Protein AF-A0A846XP05-F1 (afdb_monomer)

Foldseek 3Di:
DEEEEAEDQPLADAQFLVQLLVPDVLLVVLQVLLCVLVVHNLVCCRHPNDPVVCNQQLNVLLNQLSLLVSLLVVLCVVQLFDGQEYEYFLSRLLSRLVSLVQFPSSLSSVLSSLLSVLQQPLDPFQQKWKKKKADDDQVVLQVLLVVLQVVWWKGWQEDLDPRITMMMTTPSSNVSSQVVSVVVPIDMDTDPDRGRWQAPSSLRSLVVSLVSLVVGGTDQGLHFYAQQQQLDRPSPPDDVSVRSSCSRHHHGPNVSVLVSCVVLPAQEYEHGGGDCVSVVSSCSRDVRHHYFYGRHPVSSVVVVVSCPLPPVSSHDRNQWDAAPVRKTAGQVRQWIQDPVPRDIDGLDPVQWAQEPQRKIAGQDDFGWIQHNNRHIDGDDCVQWDAAPLSWIAGPLRQWIGHRYDDTDGRDSVQWDQDPQRWIAGPVRQWIQGSNRDIDGDDD

InterPro domains:
  IPR001227 Acyl transferase domain superfamily [G3DSA:3.40.366.10] (5-282)
  IPR004410 Malonyl CoA-acyl carrier protein transacylase, FabD-type [TIGR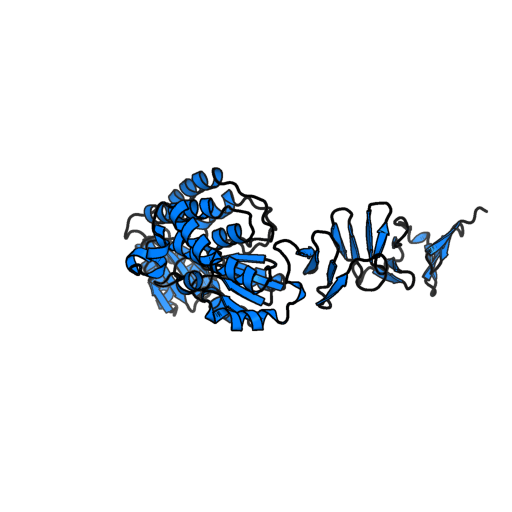00128] (1-285)
  IPR014043 Acyl transferase domain [PF00698] (4-288)
  IPR014043 Acyl transferase domain [SM00827] (5-310)
  IPR016035 Acyl transferase/acyl hydrolase/lysophospholipase [SSF52151] (1-306)
  IPR016036 Malonyl-CoA ACP transacylase, ACP-binding [SSF55048] (126-194)
  IPR050858 Malonyl CoA-ACP Transacylase/Polyketide Synthase FabD [PTHR42681] (1-297)

pLDDT: mean 89.04, std 11.37, range [51.47, 98.88]

Secondary structure (DSSP, 8-state):
-EEEEE--TT---TTTTHHHHHH-HHHHHHHHHHHHHHTS-HHHHHHH--HHHHTSHHHHHHHHHHHHHHHHHHHHHHH-PPPSEEEESTHHHHHHHHHTTSB-HHHHHHHHHHHHHHHHHSS-TTSEEEEEEESS-HHHHHHHHHHHHTTS-EEEEEE-STTEEEEEEEHHHHHHHHHHHHHTT-EEEE-S-SS-TTSGGGHHHHHHHHHHHTTS-BPPPSS-B--TTT----TT-S-HHHHHHHHTTSPEEHHHHHHHHHHTT--EEEEESS-SHHHHHHHHH-TT-EEEEESSGGGHHHHHHHHTT-GGG-S-TT-EEEPTTS-EEETTSSEEE-TTT--EEE--TTTEEE-TTS-EEE-SSS-EEE-TTS-EEEPPTTTEEE-TTS-EEETTSSEEE-TTS--EE--GGGEEE-TT--EEETTSSEEE-TTS-EEE---

Nearest PDB structures (foldseek):
  3ptw-assembly1_A  TM=9.624E-01  e=4.964E-33  Clostridium perfringens ATCC 13124
  3ezo-assembly1_A  TM=9.564E-01  e=1.994E-32  Burkholderia pseudomallei 1710b
  2cuy-assembly1_B  TM=9.616E-01  e=1.001E-31  Thermus thermophilus HB8
  5ypv-assembly1_A  TM=9.467E-01  e=3.677E-32  Acinetobacter baumannii
  3im8-assembly1_A  TM=9.466E-01  e=3.366E-28  Streptococcus pneumoniae R6

Mean predicted aligned error: 8.55 Å

Rad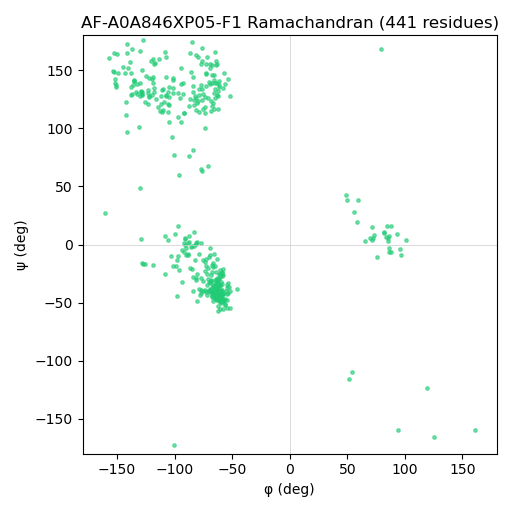ius of gyration: 27.12 Å; Cα contacts (8 Å, |Δi|>4): 988; chains: 1; bounding box: 53×51×88 Å

Solvent-accessible surface area (backbone atoms only — not comparable to full-atom values): 22331 Å² total; per-residue (Å²): 81,44,31,37,34,24,59,29,84,89,35,74,53,58,39,48,39,41,61,33,32,71,78,31,69,70,20,35,54,39,37,54,47,48,18,65,54,62,77,40,70,49,50,56,37,28,35,75,27,57,61,74,65,39,63,35,51,41,43,29,41,30,46,42,41,44,32,18,52,20,30,43,53,46,48,34,73,77,60,38,48,39,55,66,31,28,30,20,44,70,65,5,34,60,41,24,36,34,76,27,57,15,29,54,63,52,59,46,40,47,49,35,24,49,44,20,46,35,50,55,65,41,46,62,84,70,51,22,22,34,34,38,39,31,76,47,54,70,68,60,51,49,53,36,21,62,70,27,15,78,97,45,54,34,37,66,17,30,39,52,39,81,38,38,35,27,38,10,17,30,33,70,18,36,53,43,27,50,50,53,40,42,77,74,64,26,53,72,44,80,49,102,49,56,40,26,58,19,15,76,66,21,50,66,21,21,59,55,42,32,62,54,38,74,74,48,75,71,52,79,50,47,35,38,51,36,40,39,64,68,17,45,76,59,68,67,75,65,59,64,49,60,52,63,22,48,47,44,33,35,35,36,21,47,34,39,33,53,52,37,42,49,72,71,49,40,35,36,38,34,31,31,9,51,65,61,64,66,48,55,41,42,48,67,63,37,82,79,42,48,68,35,42,34,42,45,71,83,32,49,62,59,38,49,66,68,44,66,89,44,69,90,37,56,41,63,78,43,39,63,39,80,31,93,82,60,23,36,31,32,70,84,50,50,33,37,34,40,57,92,77,70,49,74,44,70,62,38,81,87,50,32,28,71,30,98,81,58,23,34,26,46,39,78,78,76,52,37,34,30,40,67,88,57,52,60,46,70,56,56,73,85,53,33,43,83,44,96,69,22,28,38,36,30,69,80,64,37,34,44,42,44,39,83,54,72,78,44,83,42,58,49,88,44,47,44,71,48,100,74,54,34,34,33,32,68,84,63,43,32,36,34,41,56,74,68,54,72,48,76,50,81,132

Structure (mmCIF, N/CA/C/O backbone):
data_AF-A0A846XP05-F1
#
_entry.id   AF-A0A846XP05-F1
#
loop_
_atom_site.group_PDB
_atom_site.id
_atom_site.type_symbol
_atom_site.label_atom_id
_atom_site.label_alt_id
_atom_site.label_comp_id
_atom_site.label_asym_id
_atom_site.label_entity_id
_atom_site.label_seq_id
_atom_site.pdbx_PDB_ins_code
_atom_site.Cartn_x
_atom_site.Cartn_y
_atom_site.Cartn_z
_atom_site.occupancy
_atom_site.B_iso_or_equiv
_atom_site.auth_seq_id
_atom_site.auth_comp_id
_atom_site.auth_asym_id
_atom_site.auth_atom_id
_atom_site.pdbx_PDB_model_num
ATOM 1 N N . MET A 1 1 ? -1.147 -5.393 -16.227 1.00 86.62 1 MET A N 1
ATOM 2 C CA . MET A 1 1 ? -0.093 -5.059 -15.240 1.00 86.62 1 MET A CA 1
ATOM 3 C C . MET A 1 1 ? -0.273 -5.854 -13.950 1.00 86.62 1 MET A C 1
ATOM 5 O O . MET A 1 1 ? -1.407 -6.228 -13.637 1.00 86.62 1 MET A O 1
ATOM 9 N N . LEU A 1 2 ? 0.833 -6.087 -13.234 1.00 92.69 2 LEU A N 1
ATOM 10 C CA . LEU A 1 2 ? 0.906 -6.767 -11.936 1.00 92.69 2 LEU A CA 1
ATOM 11 C C . LEU A 1 2 ? 1.156 -5.757 -10.811 1.00 92.69 2 LEU A C 1
ATOM 13 O O . LEU A 1 2 ? 2.094 -4.967 -10.910 1.00 92.69 2 LEU A O 1
ATOM 17 N N . ALA A 1 3 ? 0.370 -5.826 -9.738 1.00 95.69 3 ALA A N 1
ATOM 18 C CA . ALA A 1 3 ? 0.617 -5.073 -8.510 1.00 95.69 3 ALA A CA 1
ATOM 19 C C . ALA A 1 3 ? 0.846 -6.005 -7.319 1.00 95.69 3 ALA A C 1
ATOM 21 O O . ALA A 1 3 ? 0.172 -7.033 -7.200 1.00 95.69 3 ALA A O 1
ATOM 22 N N . TYR A 1 4 ? 1.734 -5.617 -6.405 1.00 97.81 4 TYR A N 1
ATOM 23 C CA . TYR A 1 4 ? 1.787 -6.220 -5.071 1.00 97.81 4 TYR A CA 1
ATOM 24 C C . TYR A 1 4 ? 1.118 -5.293 -4.063 1.00 97.81 4 TYR A C 1
ATOM 26 O O . TYR A 1 4 ? 1.345 -4.083 -4.063 1.00 97.81 4 TYR A O 1
ATOM 34 N N . VAL A 1 5 ? 0.272 -5.864 -3.208 1.00 98.31 5 VAL A N 1
ATOM 35 C CA . VAL A 1 5 ? -0.403 -5.129 -2.139 1.00 98.31 5 VAL A CA 1
ATOM 36 C C . VAL A 1 5 ? -0.019 -5.678 -0.777 1.00 98.31 5 VAL A C 1
ATOM 38 O O . VAL A 1 5 ? 0.059 -6.891 -0.592 1.00 98.31 5 VAL A O 1
ATOM 41 N N . PHE A 1 6 ? 0.204 -4.788 0.183 1.00 98.62 6 PHE A N 1
ATOM 42 C CA . PHE A 1 6 ? 0.696 -5.156 1.506 1.00 98.62 6 PHE A CA 1
ATOM 43 C C . PHE A 1 6 ? -0.373 -4.939 2.584 1.00 98.62 6 PHE A C 1
ATOM 45 O O . PHE A 1 6 ? -0.951 -3.845 2.667 1.00 98.62 6 PHE A O 1
ATOM 52 N N . PRO A 1 7 ? -0.662 -5.961 3.411 1.00 98.00 7 PRO A N 1
ATOM 53 C CA . PRO A 1 7 ? -1.692 -5.883 4.432 1.00 98.00 7 PRO A CA 1
ATOM 54 C C . PRO A 1 7 ? -1.308 -4.922 5.561 1.00 98.00 7 PRO A C 1
ATOM 56 O O . PRO A 1 7 ? -0.140 -4.716 5.883 1.00 98.00 7 PRO A O 1
ATOM 59 N N . GLY A 1 8 ? -2.335 -4.350 6.186 1.00 95.62 8 GLY A N 1
ATOM 60 C CA . GLY A 1 8 ? -2.214 -3.517 7.377 1.00 95.62 8 GLY A CA 1
ATOM 61 C C . GLY A 1 8 ? -2.551 -4.261 8.669 1.00 95.62 8 GLY A C 1
ATOM 62 O O . GLY A 1 8 ? -2.799 -5.474 8.683 1.00 95.62 8 GLY A O 1
ATOM 63 N N . GLN A 1 9 ? -2.608 -3.494 9.761 1.00 93.06 9 GLN A N 1
ATOM 64 C CA . GLN A 1 9 ? -2.992 -3.976 11.090 1.00 93.06 9 GLN A CA 1
ATOM 65 C C . GLN A 1 9 ? -4.353 -4.691 11.080 1.00 93.06 9 GLN A C 1
ATOM 67 O O . GLN A 1 9 ? -5.286 -4.316 10.371 1.00 93.06 9 GLN A O 1
ATOM 72 N N . GLY A 1 10 ? -4.456 -5.749 11.883 1.00 91.62 10 GLY A N 1
ATOM 73 C CA . GLY A 1 10 ? -5.586 -6.675 11.912 1.00 91.62 10 GLY A CA 1
ATOM 74 C C . GLY A 1 10 ? -5.373 -7.928 11.059 1.00 91.62 10 GLY A C 1
ATOM 75 O O . GLY A 1 10 ? -6.236 -8.805 11.076 1.00 91.62 10 GLY A O 1
ATOM 76 N N . SER A 1 11 ? -4.261 -8.020 10.328 1.00 95.25 11 SER A N 1
ATOM 77 C CA . SER A 1 11 ? -3.904 -9.191 9.513 1.00 95.25 11 SER A CA 1
ATOM 78 C C . SER A 1 11 ? -2.938 -10.146 10.220 1.00 95.25 11 SER A C 1
ATOM 80 O O . SER A 1 11 ? -2.733 -11.255 9.741 1.00 95.25 11 SER A O 1
ATOM 82 N N . GLN A 1 12 ? -2.375 -9.738 11.361 1.00 96.50 12 GLN A N 1
ATOM 83 C CA . GLN A 1 12 ? -1.478 -10.555 12.172 1.00 96.50 12 GLN A CA 1
ATOM 84 C C . GLN A 1 12 ? -2.195 -11.745 12.822 1.00 96.50 12 GLN A C 1
ATOM 86 O O . GLN A 1 12 ? -3.352 -11.637 13.234 1.00 96.50 12 GLN A O 1
ATOM 91 N N . PHE A 1 13 ? -1.482 -12.858 12.965 1.00 97.12 13 PHE A N 1
ATOM 92 C CA . PHE A 1 13 ? -1.917 -14.042 13.706 1.00 97.12 13 PHE A CA 1
ATOM 93 C C . PHE A 1 13 ? -0.689 -14.806 14.236 1.00 97.12 13 PHE A C 1
ATOM 95 O O . PHE A 1 13 ? 0.352 -14.778 13.576 1.00 97.12 13 PHE A O 1
ATOM 102 N N . PRO A 1 14 ? -0.773 -15.484 15.399 1.00 97.81 14 PRO A N 1
ATOM 103 C CA . PRO A 1 14 ? 0.303 -16.363 15.861 1.00 97.81 14 PRO A CA 1
ATOM 104 C C . PRO A 1 14 ? 0.609 -17.464 14.842 1.00 97.81 14 PRO A C 1
ATOM 106 O O . PRO A 1 14 ? -0.312 -18.087 14.316 1.00 97.81 14 PRO A O 1
ATOM 109 N N . GLY A 1 15 ? 1.888 -17.700 14.571 1.00 98.31 15 GLY A N 1
ATOM 110 C CA . GLY A 1 15 ? 2.373 -18.631 13.551 1.00 98.31 15 GLY A CA 1
ATOM 111 C C . GLY A 1 15 ? 2.725 -17.968 12.218 1.00 98.31 15 GLY A C 1
ATOM 112 O O . GLY A 1 15 ? 3.313 -18.619 11.353 1.00 98.31 15 GLY A O 1
ATOM 113 N N . MET A 1 16 ? 2.407 -16.682 12.026 1.00 98.44 16 MET A N 1
ATOM 114 C CA . MET A 1 16 ? 2.698 -16.002 10.764 1.00 98.44 16 MET A CA 1
ATOM 115 C C . MET A 1 16 ? 4.206 -15.962 10.479 1.00 98.44 16 MET A C 1
ATOM 117 O O . MET A 1 16 ? 5.019 -15.681 11.356 1.00 98.44 16 MET A O 1
ATOM 121 N N . GLY A 1 17 ? 4.588 -16.262 9.237 1.00 98.38 17 GLY A N 1
ATOM 122 C CA . GLY A 1 17 ? 5.986 -16.267 8.800 1.00 98.38 17 GLY A CA 1
ATOM 123 C C . GLY A 1 17 ? 6.823 -17.470 9.254 1.00 98.38 17 GLY A C 1
ATOM 124 O O . GLY A 1 17 ? 7.904 -17.660 8.700 1.00 98.38 17 GLY A O 1
ATOM 125 N N . ALA A 1 18 ? 6.339 -18.317 10.171 1.00 98.62 18 ALA A N 1
ATOM 126 C CA . ALA A 1 18 ? 7.105 -19.454 10.693 1.00 98.62 18 ALA A CA 1
ATOM 127 C C . ALA A 1 18 ? 7.463 -20.469 9.595 1.00 98.62 18 ALA A C 1
ATOM 129 O O . ALA A 1 18 ? 8.618 -20.869 9.472 1.00 98.62 18 ALA A O 1
ATOM 130 N N . ALA A 1 19 ? 6.496 -20.834 8.745 1.00 98.44 19 ALA A N 1
ATOM 131 C CA . ALA A 1 19 ? 6.726 -21.747 7.623 1.00 98.44 19 ALA A CA 1
ATOM 132 C C . ALA A 1 19 ? 7.692 -21.153 6.582 1.00 98.44 19 ALA A C 1
ATOM 134 O O . ALA A 1 19 ? 8.596 -21.838 6.114 1.00 98.44 19 ALA A O 1
ATOM 135 N N . LEU A 1 20 ? 7.560 -19.855 6.273 1.00 98.62 20 LEU A N 1
ATOM 136 C CA . LEU A 1 20 ? 8.488 -19.163 5.372 1.00 98.62 20 LEU A CA 1
ATOM 137 C C . LEU A 1 20 ? 9.915 -19.187 5.925 1.00 98.62 20 LEU A C 1
ATOM 139 O O . LEU A 1 20 ? 10.845 -19.536 5.203 1.00 98.62 20 LEU A O 1
ATOM 143 N N . ALA A 1 21 ? 10.088 -18.834 7.200 1.00 98.62 21 ALA A N 1
ATOM 144 C CA . ALA A 1 21 ? 11.387 -18.866 7.857 1.00 98.62 21 ALA A CA 1
ATOM 145 C C . ALA A 1 21 ? 11.936 -20.295 7.949 1.00 98.62 21 ALA A C 1
ATOM 147 O O . ALA A 1 21 ? 13.139 -20.482 7.811 1.00 98.62 21 ALA A O 1
ATOM 148 N N . GLY A 1 22 ? 11.089 -21.307 8.149 1.00 98.44 22 GLY A N 1
ATOM 149 C CA . GLY A 1 22 ? 11.475 -22.719 8.120 1.00 98.44 22 GLY A CA 1
ATOM 150 C C . GLY A 1 22 ? 12.102 -23.113 6.784 1.00 98.44 22 GLY A C 1
ATOM 151 O O . GLY A 1 22 ? 13.257 -23.547 6.755 1.00 98.44 22 GLY A O 1
ATOM 152 N N . ASP A 1 23 ? 11.377 -22.859 5.697 1.00 98.50 23 ASP A N 1
ATOM 153 C CA . ASP A 1 23 ? 11.686 -23.385 4.365 1.00 98.50 23 ASP A CA 1
ATOM 154 C C . ASP A 1 23 ? 12.714 -22.543 3.592 1.00 98.50 23 ASP A C 1
ATOM 156 O O . ASP A 1 23 ? 13.463 -23.078 2.773 1.00 98.50 23 ASP A O 1
ATOM 160 N N . TYR A 1 24 ? 12.802 -21.235 3.865 1.00 98.62 24 TYR A N 1
ATOM 161 C CA . TYR A 1 24 ? 13.615 -20.305 3.078 1.00 98.62 24 TYR A CA 1
ATOM 162 C C . TYR A 1 24 ? 14.605 -19.514 3.940 1.00 98.62 24 TYR A C 1
ATOM 164 O O . TYR A 1 24 ? 14.230 -18.757 4.837 1.00 98.62 24 TYR A O 1
ATOM 172 N N . ALA A 1 25 ? 15.898 -19.616 3.610 1.00 98.69 25 ALA A N 1
ATOM 173 C CA . ALA A 1 25 ? 16.964 -18.880 4.299 1.00 98.69 25 ALA A CA 1
ATOM 174 C C . ALA A 1 25 ? 16.758 -17.356 4.253 1.00 98.69 25 ALA A C 1
ATOM 176 O O . ALA A 1 25 ? 16.892 -16.695 5.276 1.00 98.69 25 ALA A O 1
ATOM 177 N N . ILE A 1 26 ? 16.321 -16.815 3.110 1.00 98.62 26 ILE A N 1
ATOM 178 C CA . ILE A 1 26 ? 16.080 -15.374 2.951 1.00 98.62 26 ILE A CA 1
ATOM 179 C C . ILE A 1 26 ? 14.966 -14.851 3.875 1.00 98.62 26 ILE A C 1
ATOM 181 O O . ILE A 1 26 ? 15.029 -13.716 4.349 1.00 98.62 26 ILE A O 1
ATOM 185 N N . ALA A 1 27 ? 13.954 -15.670 4.178 1.00 98.81 27 ALA A N 1
ATOM 186 C CA . ALA A 1 27 ? 12.923 -15.314 5.149 1.00 98.81 27 ALA A CA 1
ATOM 187 C C . ALA A 1 27 ? 13.480 -15.345 6.577 1.00 98.81 27 ALA A C 1
ATOM 189 O O . ALA A 1 27 ? 13.244 -14.409 7.337 1.00 98.81 27 ALA A O 1
ATOM 190 N N . ARG A 1 28 ? 14.271 -16.369 6.919 1.00 98.75 28 ARG A N 1
ATOM 191 C CA . ARG A 1 28 ? 14.955 -16.479 8.218 1.00 98.75 28 ARG A CA 1
ATOM 192 C C . ARG A 1 28 ? 15.839 -15.262 8.497 1.00 98.75 28 ARG A C 1
ATOM 194 O O . ARG A 1 28 ? 15.630 -14.581 9.490 1.00 98.75 28 ARG A O 1
ATOM 201 N N . GLU A 1 29 ? 16.710 -14.909 7.555 1.00 98.75 29 GLU A N 1
ATOM 202 C CA . GLU A 1 29 ? 17.592 -13.734 7.638 1.00 98.75 29 GLU A CA 1
ATOM 203 C C . GLU A 1 29 ? 16.807 -12.417 7.763 1.00 98.75 29 GLU A C 1
ATOM 205 O O . GLU A 1 29 ? 17.250 -11.463 8.409 1.00 98.75 29 GLU A O 1
ATOM 210 N N . THR A 1 30 ? 15.616 -12.350 7.159 1.00 98.81 30 THR A N 1
ATOM 211 C CA . THR A 1 30 ? 14.721 -11.193 7.288 1.00 98.81 30 THR A CA 1
ATOM 212 C C . THR A 1 30 ? 14.202 -11.049 8.716 1.00 98.81 30 THR A C 1
ATOM 214 O O . THR A 1 30 ? 14.204 -9.939 9.247 1.00 98.81 30 THR A O 1
ATOM 217 N N . PHE A 1 31 ? 13.801 -12.148 9.354 1.00 98.88 31 PHE A N 1
ATOM 218 C CA . PHE A 1 31 ? 13.397 -12.139 10.759 1.00 98.88 31 PHE A CA 1
ATOM 219 C C . PHE A 1 31 ? 14.580 -11.889 11.702 1.00 98.88 31 PHE A C 1
ATOM 221 O O . PHE A 1 31 ? 14.434 -11.086 12.618 1.00 98.88 31 PHE A O 1
ATOM 228 N N . ASP A 1 32 ? 15.761 -12.449 11.429 1.00 98.75 32 ASP A N 1
ATOM 229 C CA . ASP A 1 32 ? 16.980 -12.175 12.208 1.00 98.75 32 ASP A CA 1
ATOM 230 C C . ASP A 1 32 ? 17.343 -10.680 12.167 1.00 98.75 32 ASP A C 1
ATOM 232 O O . ASP A 1 32 ? 17.661 -10.062 13.185 1.00 98.75 32 ASP A O 1
ATOM 236 N N . THR A 1 33 ? 17.230 -10.061 10.986 1.00 98.69 33 THR A N 1
ATOM 237 C CA . THR A 1 33 ? 17.399 -8.609 10.824 1.00 98.69 33 THR A CA 1
ATOM 238 C C . THR A 1 33 ? 16.344 -7.840 11.616 1.00 98.69 33 THR A C 1
ATOM 240 O O . THR A 1 33 ? 16.652 -6.795 12.191 1.00 98.69 33 THR A O 1
ATOM 243 N N . ALA A 1 34 ? 15.104 -8.336 11.650 1.00 98.75 34 ALA A N 1
ATOM 244 C CA . ALA A 1 34 ? 14.025 -7.686 12.376 1.00 98.75 34 ALA A CA 1
ATOM 245 C C . ALA A 1 34 ? 14.237 -7.712 13.890 1.00 98.75 34 ALA A C 1
ATOM 247 O O . ALA A 1 34 ? 14.069 -6.683 14.549 1.00 98.75 34 ALA A O 1
ATOM 248 N N . ASP A 1 35 ? 14.682 -8.852 14.411 1.00 98.69 35 ASP A N 1
ATOM 249 C CA . ASP A 1 35 ? 15.014 -9.013 15.820 1.00 98.69 35 ASP A CA 1
ATOM 250 C C . ASP A 1 35 ? 16.177 -8.101 16.219 1.00 98.69 35 ASP A C 1
ATOM 252 O O . ASP A 1 35 ? 16.085 -7.358 17.199 1.00 98.69 35 ASP A O 1
ATOM 256 N N . ALA A 1 36 ? 17.243 -8.080 15.412 1.00 98.50 36 ALA A N 1
ATOM 257 C CA . ALA A 1 36 ? 18.411 -7.237 15.652 1.00 98.50 36 ALA A CA 1
ATOM 258 C C . ALA A 1 36 ? 18.089 -5.735 15.570 1.00 98.50 36 ALA A C 1
ATOM 260 O O . ALA A 1 36 ? 18.584 -4.948 16.375 1.00 98.50 36 ALA A O 1
ATOM 261 N N . ALA A 1 37 ? 17.253 -5.312 14.616 1.00 98.12 37 ALA A N 1
ATOM 262 C CA . ALA A 1 37 ? 16.901 -3.904 14.438 1.00 98.12 37 ALA A CA 1
ATOM 263 C C . ALA A 1 37 ? 16.052 -3.337 15.586 1.00 98.12 37 ALA A C 1
ATOM 265 O O . ALA A 1 37 ? 16.063 -2.118 15.794 1.00 98.12 37 ALA A O 1
ATOM 266 N N . LEU A 1 38 ? 15.307 -4.200 16.283 1.00 97.94 38 LEU A N 1
ATOM 267 C CA . LEU A 1 38 ? 14.420 -3.838 17.387 1.00 97.94 38 LEU A CA 1
ATOM 268 C C . LEU A 1 38 ? 14.987 -4.171 18.771 1.00 97.94 38 LEU A C 1
ATOM 270 O O . LEU A 1 38 ? 14.380 -3.753 19.754 1.00 97.94 38 LEU A O 1
ATOM 274 N N . ASP A 1 39 ? 16.093 -4.920 18.844 1.00 96.75 39 ASP A N 1
ATOM 275 C CA . ASP A 1 39 ? 16.607 -5.523 20.083 1.00 96.75 39 ASP A CA 1
ATOM 276 C C . ASP A 1 39 ? 15.496 -6.264 20.856 1.00 96.75 39 ASP A C 1
ATOM 278 O O . ASP A 1 39 ? 15.295 -6.119 22.062 1.00 96.75 39 ASP A O 1
ATOM 282 N N . PHE A 1 40 ? 14.675 -7.005 20.109 1.00 94.38 40 PHE A N 1
ATOM 283 C CA . PHE A 1 40 ? 13.453 -7.640 20.592 1.00 94.38 40 PHE A CA 1
ATOM 284 C C . PHE A 1 40 ? 13.186 -8.899 19.776 1.00 94.38 40 PHE A C 1
ATOM 286 O O . PHE A 1 40 ? 13.253 -8.842 18.556 1.00 94.38 40 PHE A O 1
ATOM 293 N N . GLY A 1 41 ? 12.831 -10.010 20.429 1.00 96.94 41 GLY A N 1
ATOM 294 C CA . GLY A 1 41 ? 12.472 -11.270 19.762 1.00 96.94 41 GLY A CA 1
ATOM 295 C C . GLY A 1 41 ? 11.124 -11.189 19.042 1.00 96.94 41 GLY A C 1
ATOM 296 O O . GLY A 1 41 ? 10.151 -11.819 19.462 1.00 96.94 41 GLY A O 1
ATOM 297 N N . LEU A 1 42 ? 11.057 -10.387 17.980 1.00 98.31 42 LEU A N 1
ATOM 298 C CA . LEU A 1 42 ? 9.878 -10.202 17.146 1.00 98.31 42 LEU A CA 1
ATOM 299 C C . LEU A 1 42 ? 9.519 -11.509 16.439 1.00 98.31 42 LEU A C 1
ATOM 301 O O . LEU A 1 42 ? 8.341 -11.850 16.379 1.00 98.31 42 LEU A O 1
ATOM 305 N N . SER A 1 43 ? 10.510 -12.250 15.944 1.00 98.44 43 SER A N 1
ATOM 306 C CA . SER A 1 43 ? 10.333 -13.550 15.294 1.00 98.44 43 SER A CA 1
ATOM 307 C C . SER A 1 43 ? 9.605 -14.542 16.206 1.00 98.44 43 SER A C 1
ATOM 309 O O . SER A 1 43 ? 8.556 -15.064 15.837 1.00 98.44 43 SER A O 1
ATOM 311 N N . ALA A 1 44 ? 10.074 -14.705 17.446 1.00 98.44 44 ALA A N 1
ATOM 312 C CA . ALA A 1 44 ? 9.439 -15.549 18.454 1.00 98.44 44 ALA A CA 1
ATOM 313 C C . ALA A 1 44 ? 7.996 -15.106 18.751 1.00 98.44 44 ALA A C 1
ATOM 315 O O . ALA A 1 44 ? 7.105 -15.945 18.879 1.00 98.44 44 ALA A O 1
ATOM 316 N N . LEU A 1 45 ? 7.737 -13.792 18.803 1.00 98.62 45 LEU A N 1
ATOM 317 C CA . LEU A 1 45 ? 6.379 -13.267 18.957 1.00 98.62 45 LEU A CA 1
ATOM 318 C C . LEU A 1 45 ? 5.489 -13.579 17.740 1.00 98.62 45 LEU A C 1
ATOM 320 O O . LEU A 1 45 ? 4.313 -13.891 17.917 1.00 98.62 45 LEU A O 1
ATOM 324 N N . CYS A 1 46 ? 6.024 -13.509 16.519 1.00 98.50 46 CYS A N 1
ATOM 325 C CA . CYS A 1 46 ? 5.286 -13.851 15.302 1.00 98.50 46 CYS A CA 1
ATOM 326 C C . CYS A 1 46 ? 4.948 -15.344 15.252 1.00 98.50 46 CYS A C 1
ATOM 328 O O . CYS A 1 46 ? 3.824 -15.701 14.908 1.00 98.50 46 CYS A O 1
ATOM 330 N N . PHE A 1 47 ? 5.906 -16.206 15.597 1.00 98.50 47 PHE A N 1
ATOM 331 C CA . PHE A 1 47 ? 5.789 -17.652 15.414 1.00 98.50 47 PHE A CA 1
ATOM 332 C C . PHE A 1 47 ? 4.972 -18.310 16.524 1.00 98.50 47 PHE A C 1
ATOM 334 O O . PHE A 1 47 ? 4.028 -19.036 16.233 1.00 98.50 47 PHE A O 1
ATOM 341 N N . ASP A 1 48 ? 5.275 -17.992 17.783 1.00 97.00 48 ASP A N 1
ATOM 342 C CA . ASP A 1 48 ? 4.740 -18.722 18.940 1.00 97.00 48 ASP A CA 1
ATOM 343 C C . ASP A 1 48 ? 4.119 -17.796 20.001 1.00 97.00 48 ASP A C 1
ATOM 345 O O . ASP A 1 48 ? 3.713 -18.232 21.082 1.00 97.00 48 ASP A O 1
ATOM 349 N N . GLY A 1 49 ? 4.050 -16.494 19.719 1.00 96.44 49 GLY A N 1
ATOM 350 C CA . GLY A 1 49 ? 3.569 -15.487 20.653 1.00 96.44 49 GLY A CA 1
ATOM 351 C C . GLY A 1 49 ? 2.079 -15.585 20.978 1.00 96.44 49 GLY A C 1
ATOM 352 O O . GLY A 1 49 ? 1.251 -16.030 20.183 1.00 96.44 49 GLY A O 1
ATOM 353 N N . ALA A 1 50 ? 1.703 -15.083 22.156 1.00 97.38 50 ALA A N 1
ATOM 354 C CA . ALA A 1 50 ? 0.298 -14.947 22.519 1.00 97.38 50 ALA A CA 1
ATOM 355 C C . ALA A 1 50 ? -0.403 -13.933 21.599 1.00 97.38 50 ALA A C 1
ATOM 357 O O . ALA A 1 50 ? 0.079 -12.813 21.416 1.00 97.38 50 ALA A O 1
ATOM 358 N N . ALA A 1 51 ? -1.587 -14.288 21.090 1.00 95.81 51 ALA A N 1
ATOM 359 C CA . ALA A 1 51 ? -2.366 -13.429 20.193 1.00 95.81 51 ALA A CA 1
ATOM 360 C C . ALA A 1 51 ? -2.633 -12.032 20.778 1.00 95.81 51 ALA A C 1
ATOM 362 O O . ALA A 1 51 ? -2.626 -11.047 20.042 1.00 95.81 51 ALA A O 1
ATOM 363 N N . THR A 1 52 ? -2.832 -11.933 22.095 1.00 94.69 52 THR A N 1
ATOM 364 C CA . THR A 1 52 ? -3.054 -10.664 22.799 1.00 94.69 52 THR A CA 1
ATOM 365 C C . THR A 1 52 ? -1.819 -9.767 22.784 1.00 94.69 52 THR A C 1
ATOM 367 O O . THR A 1 52 ? -1.948 -8.573 22.543 1.00 94.69 52 THR A O 1
ATOM 370 N N . GLU A 1 53 ? -0.624 -10.328 22.989 1.00 96.44 53 GLU A N 1
ATOM 371 C CA . GLU A 1 53 ? 0.631 -9.566 22.960 1.00 96.44 53 GLU A CA 1
ATOM 372 C C . GLU A 1 53 ? 0.998 -9.167 21.526 1.00 96.44 53 GLU A C 1
ATOM 374 O O . GLU A 1 53 ? 1.375 -8.022 21.282 1.00 96.44 53 GLU A O 1
ATOM 379 N N . LEU A 1 54 ? 0.812 -10.073 20.560 1.00 97.19 54 LEU A N 1
ATOM 380 C CA . LEU A 1 54 ? 1.025 -9.784 19.141 1.00 97.19 54 LEU A CA 1
ATOM 381 C C . LEU A 1 54 ? 0.060 -8.709 18.616 1.00 97.19 54 LEU A C 1
ATOM 383 O O . LEU A 1 54 ? 0.422 -7.942 17.730 1.00 97.19 54 LEU A O 1
ATOM 387 N N . SER A 1 55 ? -1.159 -8.633 19.160 1.00 94.75 55 SER A N 1
ATOM 388 C CA . SER A 1 55 ? -2.176 -7.665 18.726 1.00 94.75 55 SER A CA 1
ATOM 389 C C . SER A 1 55 ? -1.973 -6.254 19.274 1.00 94.75 55 SER A C 1
ATOM 391 O O . SER A 1 55 ? -2.657 -5.335 18.823 1.00 94.75 55 SER A O 1
ATOM 393 N N . ARG A 1 56 ? -1.031 -6.050 20.201 1.00 94.62 56 ARG A N 1
ATOM 394 C CA . ARG A 1 56 ? -0.644 -4.705 20.640 1.00 94.62 56 ARG A CA 1
ATOM 395 C C . ARG A 1 56 ? -0.078 -3.933 19.457 1.00 94.62 56 ARG A C 1
ATOM 397 O O . ARG A 1 56 ? 0.764 -4.454 18.732 1.00 94.62 56 ARG A O 1
ATOM 404 N N . THR A 1 57 ? -0.539 -2.705 19.253 1.00 94.75 57 THR A N 1
ATOM 405 C CA . THR A 1 57 ? -0.239 -1.895 18.061 1.00 94.75 57 THR A CA 1
ATOM 406 C C . THR A 1 57 ? 1.272 -1.761 17.811 1.00 94.75 57 THR A C 1
ATOM 408 O O . THR A 1 57 ? 1.726 -1.915 16.678 1.00 94.75 57 THR A O 1
ATOM 411 N N . GLU A 1 58 ? 2.063 -1.547 18.863 1.00 96.12 58 GLU A N 1
ATOM 412 C CA . GLU A 1 58 ? 3.528 -1.453 18.822 1.00 96.12 58 GLU A CA 1
ATOM 413 C C . GLU A 1 58 ? 4.231 -2.750 18.383 1.00 96.12 58 GLU A C 1
ATOM 415 O O . GLU A 1 58 ? 5.339 -2.691 17.855 1.00 96.12 58 GLU A O 1
ATOM 420 N N . ASN A 1 59 ? 3.581 -3.907 18.545 1.00 97.81 59 ASN A N 1
ATOM 421 C CA . ASN A 1 59 ? 4.091 -5.214 18.134 1.00 97.81 59 ASN A CA 1
ATOM 422 C C . ASN A 1 59 ? 3.523 -5.642 16.773 1.00 97.81 59 ASN A C 1
ATOM 424 O O . ASN A 1 59 ? 4.266 -6.093 15.905 1.00 97.81 59 ASN A O 1
ATOM 428 N N . ALA A 1 60 ? 2.216 -5.468 16.560 1.00 97.44 60 ALA A N 1
ATOM 429 C CA . ALA A 1 60 ? 1.524 -5.869 15.339 1.00 97.44 60 ALA A CA 1
ATOM 430 C C . ALA A 1 60 ? 2.127 -5.194 14.104 1.00 97.44 60 ALA A C 1
ATOM 432 O O . ALA A 1 60 ? 2.324 -5.843 13.078 1.00 97.44 60 ALA A O 1
ATOM 433 N N . GLN A 1 61 ? 2.446 -3.899 14.203 1.00 98.31 61 GLN A N 1
ATOM 434 C CA . GLN A 1 61 ? 2.985 -3.144 13.078 1.00 98.31 61 GLN A CA 1
ATOM 435 C C . GLN A 1 61 ? 4.342 -3.675 12.576 1.00 98.31 61 GLN A C 1
ATOM 437 O O . GLN A 1 61 ? 4.427 -4.068 11.409 1.00 98.31 61 GLN A O 1
ATOM 442 N N . PRO A 1 62 ? 5.398 -3.770 13.406 1.00 98.69 62 PRO A N 1
ATOM 443 C CA . PRO A 1 62 ? 6.656 -4.364 12.957 1.00 98.69 62 PRO A CA 1
ATOM 444 C C . PRO A 1 62 ? 6.510 -5.840 12.570 1.00 98.69 62 PRO A C 1
ATOM 446 O O . PRO A 1 62 ? 7.160 -6.274 11.623 1.00 98.69 62 PRO A O 1
ATOM 449 N N . ALA A 1 63 ? 5.635 -6.601 13.232 1.00 98.81 63 ALA A N 1
ATOM 450 C CA . ALA A 1 63 ? 5.432 -8.018 12.943 1.00 98.81 63 ALA A CA 1
ATOM 451 C C . ALA A 1 63 ? 4.827 -8.259 11.543 1.00 98.81 63 ALA A C 1
ATOM 453 O O . ALA A 1 63 ? 5.295 -9.120 10.792 1.00 98.81 63 ALA A O 1
ATOM 454 N N . ILE A 1 64 ? 3.828 -7.458 11.150 1.00 98.81 64 ILE A N 1
ATOM 455 C CA . ILE A 1 64 ? 3.243 -7.500 9.800 1.00 98.81 64 ILE A CA 1
ATOM 456 C C . ILE A 1 64 ? 4.266 -7.051 8.758 1.00 98.81 64 ILE A C 1
ATOM 458 O O . ILE A 1 64 ? 4.392 -7.705 7.723 1.00 98.81 64 ILE A O 1
ATOM 462 N N . LEU A 1 65 ? 5.014 -5.976 9.029 1.00 98.88 65 LEU A N 1
ATOM 463 C CA . LEU A 1 65 ? 6.046 -5.480 8.118 1.00 98.88 65 LEU A CA 1
ATOM 464 C C . LEU A 1 65 ? 7.137 -6.540 7.886 1.00 98.88 65 LEU A C 1
ATOM 466 O O . LEU A 1 65 ? 7.441 -6.849 6.736 1.00 98.88 65 LEU A O 1
ATOM 470 N N . ALA A 1 66 ? 7.670 -7.157 8.946 1.00 98.88 66 ALA A N 1
ATOM 471 C CA . ALA A 1 66 ? 8.678 -8.214 8.842 1.00 98.88 66 ALA A CA 1
ATOM 472 C C . ALA A 1 66 ? 8.167 -9.426 8.049 1.00 98.88 66 ALA A C 1
ATOM 474 O O . ALA A 1 66 ? 8.835 -9.884 7.122 1.00 98.88 66 ALA A O 1
ATOM 475 N N . THR A 1 67 ? 6.953 -9.892 8.354 1.00 98.88 67 THR A N 1
ATOM 476 C CA . THR A 1 67 ? 6.337 -11.033 7.659 1.00 98.88 67 THR A CA 1
ATOM 477 C C . THR A 1 67 ? 6.103 -10.732 6.179 1.00 98.88 67 THR A C 1
ATOM 479 O O . THR A 1 67 ? 6.387 -11.566 5.322 1.00 98.88 67 THR A O 1
ATOM 482 N N . SER A 1 68 ? 5.630 -9.527 5.859 1.00 98.88 68 SER A N 1
ATOM 483 C CA . SER A 1 68 ? 5.360 -9.108 4.481 1.00 98.88 68 SER A CA 1
ATOM 484 C C . SER A 1 68 ? 6.644 -8.946 3.666 1.00 98.88 68 SER A C 1
ATOM 486 O O . SER A 1 68 ? 6.696 -9.379 2.519 1.00 98.88 68 SER A O 1
ATOM 488 N N . VAL A 1 69 ? 7.711 -8.398 4.259 1.00 98.88 69 VAL A N 1
ATOM 489 C CA . VAL A 1 69 ? 9.025 -8.286 3.601 1.00 98.88 69 VAL A CA 1
ATOM 490 C C . VAL A 1 69 ? 9.672 -9.662 3.418 1.00 98.88 69 VAL A C 1
ATOM 492 O O . VAL A 1 69 ? 10.264 -9.915 2.369 1.00 98.88 69 VAL A O 1
ATOM 495 N N . ALA A 1 70 ? 9.530 -10.576 4.384 1.00 98.81 70 ALA A N 1
ATOM 496 C CA . ALA A 1 70 ? 10.005 -11.953 4.249 1.00 98.81 70 ALA A CA 1
ATOM 497 C C . ALA A 1 70 ? 9.278 -12.677 3.103 1.00 98.81 70 ALA A C 1
ATOM 499 O O . ALA A 1 70 ? 9.927 -13.260 2.234 1.00 98.81 70 ALA A O 1
ATOM 500 N N . ALA A 1 71 ? 7.947 -12.571 3.054 1.00 98.69 71 ALA A N 1
ATOM 501 C CA . ALA A 1 71 ? 7.133 -13.113 1.970 1.00 98.69 71 ALA A CA 1
ATOM 502 C C . ALA A 1 71 ? 7.512 -12.498 0.613 1.00 98.69 71 ALA A C 1
ATOM 504 O O . ALA A 1 71 ? 7.727 -13.226 -0.349 1.00 98.69 71 ALA A O 1
ATOM 505 N N . TYR A 1 72 ? 7.688 -11.178 0.538 1.00 98.50 72 TYR A N 1
ATOM 506 C CA . TYR A 1 72 ? 8.124 -10.489 -0.678 1.00 98.50 72 TYR A CA 1
ATOM 507 C C . TYR A 1 72 ? 9.472 -11.003 -1.190 1.00 98.50 72 TYR A C 1
ATOM 509 O O . TYR A 1 72 ? 9.605 -11.343 -2.365 1.00 98.50 72 TYR A O 1
ATOM 517 N N . ARG A 1 73 ? 10.466 -11.109 -0.305 1.00 97.88 73 ARG A N 1
ATOM 518 C CA . ARG A 1 73 ? 11.809 -11.586 -0.655 1.00 97.88 73 ARG A CA 1
ATOM 519 C C . ARG A 1 73 ? 11.793 -13.027 -1.162 1.00 97.88 73 ARG A C 1
ATOM 521 O O . ARG A 1 73 ? 12.441 -13.316 -2.165 1.00 97.88 73 ARG A O 1
ATOM 528 N N . VAL A 1 74 ? 11.030 -13.911 -0.512 1.00 98.25 74 VAL A N 1
ATOM 529 C CA . VAL A 1 74 ? 10.834 -15.292 -0.987 1.00 98.25 74 VAL A CA 1
ATOM 530 C C . VAL A 1 74 ? 10.131 -15.297 -2.341 1.00 98.25 74 VAL A C 1
ATOM 532 O O . VAL A 1 74 ? 10.600 -15.958 -3.261 1.00 98.25 74 VAL A O 1
ATOM 535 N N . LEU A 1 75 ? 9.048 -14.535 -2.495 1.00 96.75 75 LEU A N 1
ATOM 536 C CA . LEU A 1 75 ? 8.278 -14.484 -3.734 1.00 96.75 75 LEU A CA 1
ATOM 537 C C . LEU A 1 75 ? 9.145 -14.065 -4.925 1.00 96.75 75 LEU A C 1
ATOM 539 O O . LEU A 1 75 ? 9.144 -14.734 -5.958 1.00 96.75 75 LEU A O 1
ATOM 543 N N . VAL A 1 76 ? 9.925 -12.995 -4.766 1.00 94.25 76 VAL A N 1
ATOM 544 C CA . VAL A 1 76 ? 10.858 -12.526 -5.797 1.00 94.25 76 VAL A CA 1
ATOM 545 C C . VAL A 1 76 ? 11.933 -13.579 -6.073 1.00 94.25 76 VAL A C 1
ATOM 547 O O . VAL A 1 76 ? 12.203 -13.864 -7.235 1.00 94.25 76 VAL A O 1
ATOM 550 N N . GLN A 1 77 ? 12.500 -14.215 -5.041 1.00 94.44 77 GLN A N 1
ATOM 551 C CA . GLN A 1 77 ? 13.504 -15.271 -5.218 1.00 94.44 77 GLN A CA 1
ATOM 552 C C . GLN A 1 77 ? 12.961 -16.484 -5.991 1.00 94.44 77 GLN A C 1
ATOM 554 O O . GLN A 1 77 ? 13.680 -17.054 -6.807 1.00 94.44 77 GLN A O 1
ATOM 559 N N . GLN A 1 78 ? 11.718 -16.892 -5.729 1.00 94.88 78 GLN A N 1
ATOM 560 C CA . GLN A 1 78 ? 11.131 -18.090 -6.335 1.00 94.88 78 GLN A CA 1
ATOM 561 C C . GLN A 1 78 ? 10.584 -17.846 -7.745 1.00 94.88 78 GLN A C 1
ATOM 563 O O . GLN A 1 78 ? 10.574 -18.760 -8.564 1.00 94.88 78 GLN A O 1
ATOM 568 N N . THR A 1 79 ? 10.116 -16.632 -8.038 1.00 92.81 79 THR A N 1
ATOM 569 C CA . THR A 1 79 ? 9.420 -16.341 -9.303 1.00 92.81 79 THR A CA 1
ATOM 570 C C . THR A 1 79 ? 10.240 -15.500 -10.272 1.00 92.81 79 THR A C 1
ATOM 572 O O . THR A 1 79 ? 9.989 -15.540 -11.475 1.00 92.81 79 THR A O 1
ATOM 575 N N . GLY A 1 80 ? 11.191 -14.712 -9.764 1.00 89.25 80 GLY A N 1
ATOM 576 C CA . GLY A 1 80 ? 11.867 -13.663 -10.523 1.00 89.25 80 GLY A CA 1
ATOM 577 C C . GLY A 1 80 ? 10.946 -12.515 -10.945 1.00 89.25 80 GLY A C 1
ATOM 578 O O . GLY A 1 80 ? 11.404 -11.624 -11.648 1.00 89.25 80 GLY A O 1
ATOM 579 N N . CYS A 1 81 ? 9.664 -12.523 -10.555 1.00 88.50 81 CYS A N 1
ATOM 580 C CA . CYS A 1 81 ? 8.686 -11.531 -10.985 1.00 88.50 81 CY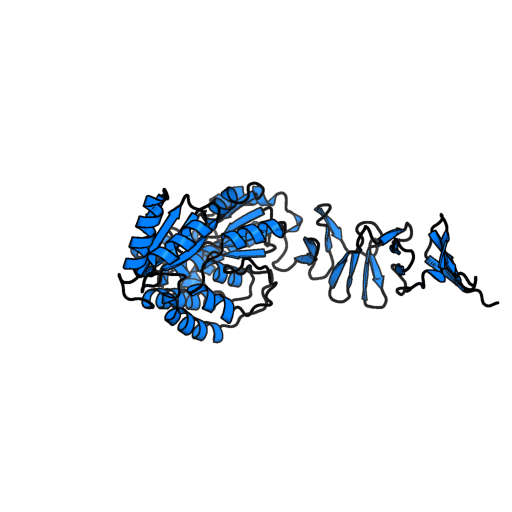S A CA 1
ATOM 581 C C . CYS A 1 81 ? 8.690 -10.310 -10.061 1.00 88.50 81 CYS A C 1
ATOM 583 O O . CYS A 1 81 ? 8.360 -10.410 -8.872 1.00 88.50 81 CYS A O 1
ATOM 585 N N . ALA A 1 82 ? 8.993 -9.145 -10.630 1.00 87.19 82 ALA A N 1
ATOM 586 C CA . ALA A 1 82 ? 8.836 -7.860 -9.962 1.00 87.19 82 ALA A CA 1
ATOM 587 C C . ALA A 1 82 ? 7.454 -7.252 -10.274 1.00 87.19 82 ALA A C 1
ATOM 589 O O . ALA A 1 82 ? 6.987 -7.326 -11.416 1.00 87.19 82 ALA A O 1
ATOM 590 N N . PRO A 1 83 ? 6.772 -6.640 -9.288 1.00 93.06 83 PRO A N 1
ATOM 591 C CA . PRO A 1 83 ? 5.548 -5.904 -9.557 1.00 93.06 83 PRO A CA 1
ATOM 592 C C . PRO A 1 83 ? 5.877 -4.592 -10.271 1.00 93.06 83 PRO A C 1
ATOM 594 O O . PRO A 1 83 ? 6.962 -4.033 -10.122 1.00 93.06 83 PRO A O 1
ATOM 597 N N . LEU A 1 84 ? 4.900 -4.076 -11.006 1.00 91.81 84 LEU A N 1
ATOM 598 C CA . LEU A 1 84 ? 5.000 -2.785 -11.684 1.00 91.81 84 LEU A CA 1
ATOM 599 C C . LEU A 1 84 ? 4.587 -1.615 -10.786 1.00 91.81 84 LEU A C 1
ATOM 601 O O . LEU A 1 84 ? 4.944 -0.472 -11.035 1.00 91.81 84 LEU A O 1
ATOM 605 N N . VAL A 1 85 ? 3.835 -1.908 -9.730 1.00 93.62 85 VAL A N 1
ATOM 606 C CA . VAL A 1 85 ? 3.345 -0.936 -8.755 1.00 93.62 85 VAL A CA 1
ATOM 607 C C . VAL A 1 85 ? 3.115 -1.636 -7.423 1.00 93.62 85 VAL A C 1
ATOM 609 O O . VAL A 1 85 ? 2.760 -2.822 -7.379 1.00 93.62 85 VAL A O 1
ATOM 612 N N . VAL A 1 86 ? 3.296 -0.902 -6.331 1.00 96.31 86 VAL A N 1
ATOM 613 C CA . VAL A 1 86 ? 3.000 -1.385 -4.983 1.00 96.31 86 VAL A CA 1
ATOM 614 C C . VAL A 1 86 ? 2.049 -0.459 -4.245 1.00 96.31 86 VAL A C 1
ATOM 616 O O . VAL A 1 86 ? 2.102 0.758 -4.387 1.00 96.31 86 VAL A O 1
ATOM 619 N N . ALA A 1 87 ? 1.188 -1.038 -3.418 1.00 96.88 87 ALA A N 1
ATOM 620 C CA . ALA A 1 87 ? 0.304 -0.294 -2.527 1.00 96.88 87 ALA A CA 1
ATOM 621 C C . ALA A 1 87 ? 0.192 -1.011 -1.183 1.00 96.88 87 ALA A C 1
ATOM 623 O O . ALA A 1 87 ? 0.500 -2.197 -1.073 1.00 96.88 87 ALA A O 1
ATOM 624 N N . GLY A 1 88 ? -0.310 -0.341 -0.155 1.00 96.94 88 GLY A N 1
ATOM 625 C CA . GLY A 1 88 ? -0.614 -1.037 1.085 1.00 96.94 88 GLY A CA 1
ATOM 626 C C . GLY A 1 88 ? -1.646 -0.335 1.942 1.00 96.94 88 GLY A C 1
ATOM 627 O O . GLY A 1 88 ? -1.949 0.840 1.764 1.00 96.94 88 GLY A O 1
ATOM 628 N N . HIS A 1 89 ? -2.236 -1.099 2.854 1.00 97.19 89 HIS A N 1
ATOM 629 C CA . HIS A 1 89 ? -3.317 -0.613 3.705 1.00 97.19 89 HIS A CA 1
ATOM 630 C C . HIS A 1 89 ? -2.749 -0.052 5.009 1.00 97.19 89 HIS A C 1
ATOM 632 O O . HIS A 1 89 ? -2.198 -0.802 5.818 1.00 97.19 89 HIS A O 1
ATOM 638 N N . SER A 1 90 ? -2.869 1.264 5.224 1.00 95.81 90 SER A N 1
ATOM 639 C CA . SER A 1 90 ? -2.319 1.960 6.401 1.00 95.81 90 SER A CA 1
ATOM 640 C C . SER A 1 90 ? -0.816 1.671 6.572 1.00 95.81 90 SER A C 1
ATOM 642 O O . SER A 1 90 ? -0.009 2.081 5.743 1.00 95.81 90 SER A O 1
ATOM 644 N N . LEU A 1 91 ? -0.433 0.901 7.596 1.00 96.94 91 LEU A N 1
ATOM 645 C CA . LEU A 1 91 ? 0.917 0.362 7.791 1.00 96.94 91 LEU A CA 1
ATOM 646 C C . LEU A 1 91 ? 1.520 -0.254 6.518 1.00 96.94 91 LEU A C 1
ATOM 648 O O . LEU A 1 91 ? 2.719 -0.108 6.285 1.00 96.94 91 LEU A O 1
ATOM 652 N N . GLY A 1 92 ? 0.708 -0.949 5.716 1.00 98.00 92 GLY A N 1
ATOM 653 C CA . GLY A 1 92 ? 1.174 -1.608 4.500 1.00 98.00 92 GLY A CA 1
ATOM 654 C C . GLY A 1 92 ? 1.811 -0.639 3.499 1.00 98.00 92 GLY A C 1
ATOM 655 O O . GLY A 1 92 ? 2.641 -1.061 2.705 1.00 98.00 92 GLY A O 1
ATOM 656 N N . GLU A 1 93 ? 1.484 0.656 3.542 1.00 97.06 93 GLU A N 1
ATOM 657 C CA . GLU A 1 93 ? 2.130 1.680 2.707 1.00 97.06 93 GLU A CA 1
ATOM 658 C C . GLU A 1 93 ? 3.624 1.827 3.050 1.00 97.06 93 GLU A C 1
ATOM 660 O O . GLU A 1 93 ? 4.471 1.909 2.165 1.00 97.06 93 GLU A O 1
ATOM 665 N N . ILE A 1 94 ? 3.986 1.718 4.333 1.00 98.00 94 ILE A N 1
ATOM 666 C CA . ILE A 1 94 ? 5.391 1.707 4.767 1.00 98.00 94 ILE A CA 1
ATOM 667 C C . ILE A 1 94 ? 6.083 0.422 4.287 1.00 98.00 94 ILE A C 1
ATOM 669 O O . ILE A 1 94 ? 7.231 0.458 3.848 1.00 98.00 94 ILE A O 1
ATOM 673 N N . THR A 1 95 ? 5.383 -0.719 4.302 1.00 98.69 95 THR A N 1
ATOM 674 C CA . THR A 1 95 ? 5.887 -1.964 3.692 1.00 98.69 95 THR A CA 1
ATOM 675 C C . THR A 1 95 ? 6.096 -1.814 2.182 1.00 98.69 95 THR A C 1
ATOM 677 O O . THR A 1 95 ? 7.108 -2.290 1.664 1.00 98.69 95 THR A O 1
ATOM 680 N N . ALA A 1 96 ? 5.197 -1.112 1.486 1.00 97.62 96 ALA A N 1
ATOM 681 C CA . ALA A 1 96 ? 5.329 -0.810 0.065 1.00 97.62 96 ALA A CA 1
ATOM 682 C C . ALA A 1 96 ? 6.590 0.020 -0.214 1.00 97.62 96 ALA A C 1
ATOM 684 O O . ALA A 1 96 ? 7.360 -0.346 -1.098 1.00 97.62 96 ALA A O 1
ATOM 685 N N . HIS A 1 97 ? 6.875 1.048 0.595 1.00 97.25 97 HIS A N 1
ATOM 686 C CA . HIS A 1 97 ? 8.119 1.821 0.498 1.00 97.25 97 HIS A CA 1
ATOM 687 C C . HIS A 1 97 ? 9.382 0.973 0.707 1.00 97.25 97 HIS A C 1
ATOM 689 O O . HIS A 1 97 ? 10.372 1.169 -0.001 1.00 97.25 97 HIS A O 1
ATOM 695 N N . VAL A 1 98 ? 9.363 0.012 1.638 1.00 98.25 98 VAL A N 1
ATOM 696 C CA . VAL A 1 98 ? 10.490 -0.922 1.819 1.00 98.25 98 VAL A CA 1
ATOM 697 C C . VAL A 1 98 ? 10.668 -1.806 0.586 1.00 98.25 98 VAL A C 1
ATOM 699 O O . VAL A 1 98 ? 11.777 -1.948 0.072 1.00 98.25 98 VAL A O 1
ATOM 702 N N . CYS A 1 99 ? 9.582 -2.385 0.071 1.00 97.50 99 CYS A N 1
ATOM 703 C CA . CYS A 1 99 ? 9.647 -3.305 -1.067 1.00 97.50 99 CYS A CA 1
ATOM 704 C C . CYS A 1 99 ? 9.979 -2.588 -2.386 1.00 97.50 99 CYS A C 1
ATOM 706 O O . CYS A 1 99 ? 10.668 -3.164 -3.226 1.00 97.50 99 CYS A O 1
ATOM 708 N N . ALA A 1 100 ? 9.582 -1.320 -2.534 1.00 95.38 100 ALA A N 1
ATOM 709 C CA . ALA A 1 100 ? 9.985 -0.444 -3.636 1.00 95.38 100 ALA A CA 1
ATOM 710 C C . ALA A 1 100 ? 11.447 0.030 -3.531 1.00 95.38 100 ALA A C 1
ATOM 712 O O . ALA A 1 100 ? 11.995 0.556 -4.498 1.00 95.38 100 ALA A O 1
ATOM 713 N N . GLY A 1 101 ? 12.100 -0.172 -2.382 1.00 94.94 101 GLY A N 1
ATOM 714 C CA . GLY A 1 101 ? 13.486 0.225 -2.144 1.00 94.94 101 GLY A CA 1
ATOM 715 C C . GLY A 1 101 ? 13.683 1.692 -1.764 1.00 94.94 101 GLY A C 1
ATOM 716 O O . GLY A 1 101 ? 14.825 2.122 -1.711 1.00 94.94 101 GLY A O 1
ATOM 717 N N . SER A 1 102 ? 12.612 2.444 -1.486 1.00 95.31 102 SER A N 1
ATOM 718 C CA . SER A 1 102 ? 12.705 3.838 -1.022 1.00 95.31 102 SER A CA 1
ATOM 719 C C . SER A 1 102 ? 12.965 3.968 0.478 1.00 95.31 102 SER A C 1
ATOM 721 O O . SER A 1 102 ? 13.242 5.062 0.947 1.00 95.31 102 SER A O 1
ATOM 723 N N . LEU A 1 103 ? 12.817 2.892 1.254 1.00 97.31 103 LEU A N 1
ATOM 724 C CA . LEU A 1 103 ? 12.992 2.917 2.705 1.00 97.31 103 LEU A CA 1
ATOM 725 C C . LEU A 1 103 ? 13.778 1.690 3.178 1.00 97.31 103 LEU A C 1
ATOM 727 O O . LEU A 1 103 ? 13.419 0.556 2.858 1.00 97.31 103 LEU A O 1
ATOM 731 N N . ASP A 1 104 ? 14.823 1.910 3.978 1.00 98.19 104 ASP A N 1
ATOM 732 C CA . ASP A 1 104 ? 15.582 0.821 4.599 1.00 98.19 104 ASP A CA 1
ATOM 733 C C . ASP A 1 104 ? 14.696 -0.018 5.536 1.00 98.19 104 ASP A C 1
ATOM 735 O O . ASP A 1 104 ? 13.930 0.509 6.345 1.00 98.19 104 ASP A O 1
ATOM 739 N N . PHE A 1 105 ? 14.838 -1.342 5.470 1.00 98.69 105 PHE A N 1
ATOM 740 C CA . PHE A 1 105 ? 14.026 -2.276 6.249 1.00 98.69 105 PHE A CA 1
ATOM 741 C C . PHE A 1 105 ? 14.251 -2.133 7.762 1.00 98.69 105 PHE A C 1
ATOM 743 O O . PHE A 1 105 ? 13.289 -2.116 8.531 1.00 98.69 105 PHE A O 1
ATOM 750 N N . GLY A 1 106 ? 15.506 -1.987 8.200 1.00 98.25 106 GLY A N 1
ATOM 751 C CA . GLY A 1 106 ? 15.835 -1.819 9.616 1.00 98.25 106 GLY A CA 1
ATOM 752 C C . GLY A 1 106 ? 15.294 -0.503 10.179 1.00 98.25 106 GLY A C 1
ATOM 753 O O . GLY A 1 106 ? 14.746 -0.470 11.284 1.00 98.25 106 GLY A O 1
ATOM 754 N N . ALA A 1 107 ? 15.413 0.583 9.412 1.00 98.12 107 ALA A N 1
ATOM 755 C CA . ALA A 1 107 ? 14.811 1.871 9.741 1.00 98.12 107 ALA A CA 1
ATOM 756 C C . ALA A 1 107 ? 13.279 1.788 9.791 1.00 98.12 107 ALA A C 1
ATOM 758 O O . ALA A 1 107 ? 12.683 2.259 10.762 1.00 98.12 107 ALA A O 1
ATOM 759 N N . ALA A 1 108 ? 12.654 1.126 8.811 1.00 98.56 108 ALA A N 1
ATOM 760 C CA . ALA A 1 108 ? 11.211 0.931 8.763 1.00 98.56 108 ALA A CA 1
ATOM 761 C C . ALA A 1 108 ? 10.689 0.199 10.001 1.00 98.56 108 ALA A C 1
ATOM 763 O O . ALA A 1 108 ? 9.702 0.635 10.578 1.00 98.56 108 ALA A O 1
ATOM 764 N N . LEU A 1 109 ? 11.360 -0.861 10.460 1.00 98.69 109 LEU A N 1
ATOM 765 C CA . LEU A 1 109 ? 10.968 -1.603 11.664 1.00 98.69 109 LEU A CA 1
ATOM 766 C C . LEU A 1 109 ? 10.912 -0.715 12.911 1.00 98.69 109 LEU A C 1
ATOM 768 O O . LEU A 1 109 ? 9.910 -0.717 13.631 1.00 98.69 109 LEU A O 1
ATOM 772 N N . ARG A 1 110 ? 11.963 0.081 13.146 1.00 98.25 110 ARG A N 1
ATOM 773 C CA . ARG A 1 110 ? 12.002 1.037 14.265 1.00 98.25 110 ARG A CA 1
ATOM 774 C C . ARG A 1 110 ? 10.913 2.096 14.124 1.00 98.25 110 ARG A C 1
ATOM 776 O O . ARG A 1 110 ? 10.215 2.389 15.094 1.00 98.25 110 ARG A O 1
ATOM 783 N N . LEU A 1 111 ? 10.736 2.620 12.912 1.00 98.31 111 LEU A N 1
ATOM 784 C CA . LEU A 1 111 ? 9.720 3.615 12.596 1.00 98.31 111 LEU A CA 1
ATOM 785 C C . LEU A 1 111 ? 8.304 3.087 12.851 1.00 98.31 111 LEU A C 1
ATOM 787 O O . LEU A 1 111 ? 7.516 3.777 13.488 1.00 98.31 111 LEU A O 1
ATOM 791 N N . VAL A 1 112 ? 7.964 1.874 12.403 1.00 98.25 112 VAL A N 1
ATOM 792 C CA . VAL A 1 112 ? 6.606 1.328 12.563 1.00 98.25 112 VAL A CA 1
ATOM 793 C C . VAL A 1 112 ? 6.316 0.873 13.989 1.00 98.25 112 VAL A C 1
ATOM 795 O O . VAL A 1 112 ? 5.187 1.024 14.451 1.00 98.25 112 VAL A O 1
ATOM 798 N N . ARG A 1 113 ? 7.326 0.395 14.729 1.00 98.19 113 ARG A N 1
ATOM 799 C CA . ARG A 1 113 ? 7.191 0.171 16.175 1.00 98.19 113 ARG A CA 1
ATOM 800 C C . ARG A 1 113 ? 6.872 1.485 16.879 1.00 98.19 113 ARG A C 1
ATOM 802 O O . ARG A 1 113 ? 5.879 1.573 17.600 1.00 98.19 113 ARG A O 1
ATOM 809 N N . ARG A 1 114 ? 7.646 2.535 16.580 1.00 98.19 114 ARG A N 1
ATOM 810 C CA . ARG A 1 114 ? 7.431 3.874 17.132 1.00 98.19 114 ARG A CA 1
ATOM 811 C C . ARG A 1 114 ? 6.080 4.461 16.724 1.00 98.19 114 ARG A C 1
ATOM 813 O O . ARG A 1 114 ? 5.387 5.029 17.559 1.00 98.19 114 ARG A O 1
ATOM 820 N N . ARG A 1 115 ? 5.660 4.280 15.469 1.00 98.00 115 ARG A N 1
ATOM 821 C CA . ARG A 1 115 ? 4.321 4.641 14.977 1.00 98.00 115 ARG A CA 1
ATOM 822 C C . ARG A 1 115 ? 3.237 3.959 15.805 1.00 98.00 115 ARG A C 1
ATOM 824 O O . ARG A 1 115 ? 2.307 4.634 16.234 1.00 98.00 115 ARG A O 1
ATOM 831 N N . GLY A 1 116 ? 3.370 2.659 16.064 1.00 96.62 116 GLY A N 1
ATOM 832 C CA . GLY A 1 116 ? 2.429 1.916 16.895 1.00 96.62 116 GLY A CA 1
ATOM 833 C C . GLY A 1 116 ? 2.337 2.452 18.324 1.00 96.62 116 GLY A C 1
ATOM 834 O O . GLY A 1 116 ? 1.232 2.697 18.803 1.00 96.62 116 GLY A O 1
ATOM 835 N N . GLU A 1 117 ? 3.475 2.731 18.965 1.00 96.88 117 GLU A N 1
ATOM 836 C CA . GLU A 1 117 ? 3.529 3.353 20.299 1.00 96.88 117 GLU A CA 1
ATOM 837 C C . GLU A 1 117 ? 2.848 4.727 20.326 1.00 96.88 117 GLU A C 1
ATOM 839 O O . GLU A 1 117 ? 2.028 5.006 21.199 1.00 96.88 117 GLU A O 1
ATOM 844 N N . LEU A 1 118 ? 3.173 5.589 19.357 1.00 97.44 118 LEU A N 1
ATOM 845 C CA . LEU A 1 118 ? 2.631 6.943 19.265 1.00 97.44 118 LEU A CA 1
ATOM 846 C C . LEU A 1 118 ? 1.118 6.927 19.043 1.00 97.44 118 LEU A C 1
ATOM 848 O O . LEU A 1 118 ? 0.394 7.647 19.724 1.00 97.44 118 LEU A O 1
ATOM 852 N N . MET A 1 119 ? 0.633 6.089 18.123 1.00 95.69 119 MET A N 1
ATOM 853 C CA . MET A 1 119 ? -0.799 5.948 17.849 1.00 95.69 119 MET A CA 1
ATOM 854 C C . MET A 1 119 ? -1.552 5.392 19.060 1.00 95.69 119 MET A C 1
ATOM 856 O O . MET A 1 119 ? -2.658 5.838 19.353 1.00 95.69 119 MET A O 1
ATOM 860 N N . GLN A 1 120 ? -0.946 4.455 19.791 1.00 93.50 120 GLN A N 1
ATOM 861 C CA . GLN A 1 120 ? -1.533 3.888 21.001 1.00 93.50 120 GLN A CA 1
ATOM 862 C C . GLN A 1 120 ? -1.588 4.895 22.160 1.00 93.50 120 GLN A C 1
ATOM 864 O O . GLN A 1 120 ? -2.517 4.843 22.963 1.00 93.50 120 GLN A O 1
ATOM 869 N N . ALA A 1 121 ? -0.611 5.803 22.246 1.00 94.88 121 ALA A N 1
ATOM 870 C CA . ALA A 1 121 ? -0.503 6.815 23.297 1.00 94.88 121 ALA A CA 1
ATOM 871 C C . ALA A 1 121 ? -1.241 8.131 22.986 1.00 94.88 121 ALA A C 1
ATOM 873 O O . ALA A 1 121 ? -1.328 8.996 23.856 1.00 94.88 121 ALA A O 1
ATOM 874 N N . ALA A 1 122 ? -1.749 8.310 21.762 1.00 94.19 122 ALA A N 1
ATOM 875 C CA . ALA A 1 122 ? -2.376 9.557 21.320 1.00 94.19 122 ALA A CA 1
ATOM 876 C C . ALA A 1 122 ? -3.653 9.912 22.095 1.00 94.19 122 ALA A C 1
ATOM 878 O O . ALA A 1 122 ? -3.975 11.088 22.249 1.00 94.19 122 ALA A O 1
ATOM 879 N N . VAL A 1 123 ? -4.379 8.893 22.556 1.00 93.06 123 VAL A N 1
ATOM 880 C CA . VAL A 1 123 ? -5.654 9.010 23.268 1.00 93.06 123 VAL A CA 1
ATOM 881 C C . VAL A 1 123 ? -5.615 8.069 24.466 1.00 93.06 123 VAL A C 1
ATOM 883 O O . VAL A 1 123 ? -5.074 6.966 24.363 1.00 93.06 123 VAL A O 1
ATOM 886 N N . ALA A 1 124 ? -6.161 8.489 25.610 1.00 90.62 124 ALA A N 1
ATOM 887 C CA . ALA A 1 124 ? -6.152 7.639 26.792 1.00 90.62 124 ALA A CA 1
ATOM 888 C C . ALA A 1 124 ? -7.018 6.380 26.567 1.00 90.62 124 ALA A C 1
ATOM 890 O O . ALA A 1 124 ? -8.047 6.447 25.882 1.00 90.62 124 ALA A O 1
ATOM 891 N N . PRO A 1 125 ? -6.637 5.220 27.136 1.00 87.19 125 PRO A N 1
ATOM 892 C CA . PRO A 1 125 ? -7.412 3.994 26.988 1.00 87.19 125 PRO A CA 1
ATOM 893 C C . PRO A 1 125 ? -8.887 4.189 27.362 1.00 87.19 125 PRO A C 1
ATOM 895 O O . PRO A 1 125 ? -9.201 4.670 28.449 1.00 87.19 125 PRO A O 1
ATOM 898 N N . GLY A 1 126 ? -9.789 3.786 26.464 1.00 85.00 126 GLY A N 1
ATOM 899 C CA . GLY A 1 126 ? -11.239 3.878 26.661 1.00 85.00 126 GLY A CA 1
ATOM 900 C C . GLY A 1 126 ? -11.880 5.202 26.228 1.00 85.00 126 GLY A C 1
ATOM 901 O O . GLY A 1 126 ? -13.105 5.285 26.210 1.00 85.00 126 GLY A O 1
ATOM 902 N N . GLU A 1 127 ? -11.103 6.216 25.837 1.00 92.19 127 GLU A N 1
ATOM 903 C CA . GLU A 1 127 ? -11.657 7.484 25.333 1.00 92.19 127 GLU A CA 1
ATOM 904 C C . GLU A 1 127 ? -11.979 7.450 23.831 1.00 92.19 127 GLU A C 1
ATOM 906 O O . GLU A 1 127 ? -12.799 8.239 23.356 1.00 92.19 127 GLU A O 1
ATOM 911 N N . GLY A 1 128 ? -11.371 6.530 23.079 1.00 95.12 128 GLY A N 1
ATOM 912 C CA . GLY A 1 128 ? -11.610 6.342 21.651 1.00 95.12 128 GLY A CA 1
ATOM 913 C C . GLY A 1 128 ? -12.159 4.961 21.310 1.00 95.12 128 GLY A C 1
ATOM 914 O O . GLY A 1 128 ? -12.023 4.015 22.082 1.00 95.12 128 GLY A O 1
ATOM 915 N N . ALA A 1 129 ? -12.776 4.850 20.137 1.00 96.06 129 ALA A N 1
ATOM 916 C CA . ALA A 1 129 ? -13.301 3.590 19.624 1.00 96.06 129 ALA A CA 1
ATOM 917 C C . ALA A 1 129 ? -13.275 3.551 18.092 1.00 96.06 129 ALA A C 1
ATOM 919 O O . ALA A 1 129 ? -13.172 4.587 17.430 1.00 96.06 129 ALA A O 1
ATOM 920 N N . MET A 1 130 ? -13.421 2.347 17.534 1.00 97.75 130 MET A N 1
ATOM 921 C CA . MET A 1 130 ? -13.646 2.141 16.105 1.00 97.75 130 MET A CA 1
ATOM 922 C C . MET A 1 130 ? -14.758 1.113 15.868 1.00 97.75 130 MET A C 1
ATOM 924 O O . MET A 1 130 ? -14.846 0.098 16.561 1.00 97.75 130 MET A O 1
ATOM 928 N N . VAL A 1 131 ? -15.597 1.348 14.858 1.00 97.94 131 VAL A N 1
ATOM 929 C CA . VAL A 1 131 ? -16.700 0.455 14.480 1.00 97.94 131 VAL A CA 1
ATOM 930 C C . VAL A 1 131 ? -16.703 0.219 12.973 1.00 97.94 131 VAL A C 1
ATOM 932 O O . VAL A 1 131 ? -16.652 1.157 12.182 1.00 97.94 131 VAL A O 1
ATOM 935 N N . ALA A 1 132 ? -16.764 -1.044 12.558 1.00 97.38 132 ALA A N 1
ATOM 936 C CA . ALA A 1 132 ? -17.023 -1.397 11.170 1.00 97.38 132 ALA A CA 1
ATOM 937 C C . ALA A 1 132 ? -18.510 -1.203 10.853 1.00 97.38 132 ALA A C 1
ATOM 939 O O . ALA A 1 132 ? -19.364 -1.666 11.611 1.00 97.38 132 ALA A O 1
ATOM 940 N N . VAL A 1 133 ? -18.800 -0.568 9.719 1.00 98.12 133 VAL A N 1
ATOM 941 C CA . VAL A 1 133 ? -20.147 -0.303 9.204 1.00 98.12 133 VAL A CA 1
ATOM 942 C C . VAL A 1 133 ? -20.257 -0.928 7.816 1.00 98.12 133 VAL A C 1
ATOM 944 O O . VAL A 1 133 ? -19.396 -0.713 6.963 1.00 98.12 133 VAL A O 1
ATOM 947 N N . MET A 1 134 ? -21.286 -1.747 7.600 1.00 96.50 134 MET A N 1
ATOM 948 C CA . MET A 1 134 ? -21.523 -2.454 6.340 1.00 96.50 134 MET A CA 1
ATOM 949 C C . MET A 1 134 ? -22.976 -2.306 5.901 1.00 96.50 134 MET A C 1
ATOM 951 O O . MET A 1 134 ? -23.883 -2.468 6.713 1.00 96.50 134 MET A O 1
ATOM 955 N N . GLY A 1 135 ? -23.193 -2.077 4.606 1.00 94.00 135 GLY A N 1
ATOM 956 C CA . GLY A 1 135 ? -24.535 -2.004 4.012 1.00 94.00 135 GLY A CA 1
ATOM 957 C C . GLY A 1 135 ? -25.063 -0.590 3.761 1.00 94.00 135 GLY A C 1
ATOM 958 O O . GLY A 1 135 ? -26.180 -0.463 3.280 1.00 94.00 135 GLY A O 1
ATOM 959 N N . LEU A 1 136 ? -24.255 0.439 4.026 1.00 96.00 136 LEU A N 1
ATOM 960 C CA . LEU A 1 136 ? -24.523 1.831 3.654 1.00 96.00 136 LEU A CA 1
ATOM 961 C C . LEU A 1 136 ? -23.452 2.337 2.682 1.00 96.00 136 LEU A C 1
ATOM 963 O O . LEU A 1 136 ? -22.334 1.810 2.633 1.00 96.00 136 LEU A O 1
ATOM 967 N N . SER A 1 137 ? -23.797 3.357 1.904 1.00 95.88 137 SER A N 1
ATOM 968 C CA . SER A 1 137 ? -22.853 4.092 1.066 1.00 95.88 137 SER A CA 1
ATOM 969 C C . SER A 1 137 ? -21.916 4.966 1.905 1.00 95.88 137 SER A C 1
ATOM 971 O O . SER A 1 137 ? -22.198 5.298 3.055 1.00 95.88 137 SER A O 1
ATOM 973 N N . ALA A 1 138 ? -20.789 5.366 1.310 1.00 95.12 138 ALA A N 1
ATOM 974 C CA . ALA A 1 138 ? -19.844 6.297 1.927 1.00 95.12 138 ALA A CA 1
ATOM 975 C C . ALA A 1 138 ? -20.526 7.606 2.363 1.00 95.12 138 ALA A C 1
ATOM 977 O O . ALA A 1 138 ? -20.386 8.007 3.512 1.00 95.12 138 ALA A O 1
ATOM 978 N N . ALA A 1 139 ? -21.333 8.197 1.475 1.00 96.19 139 ALA A N 1
ATOM 979 C CA . ALA A 1 139 ? -22.040 9.448 1.738 1.00 96.19 139 ALA A CA 1
ATOM 980 C C . ALA A 1 139 ? -23.017 9.335 2.921 1.00 96.19 139 ALA A C 1
ATOM 982 O O . ALA A 1 139 ? -23.035 10.207 3.783 1.00 96.19 139 ALA A O 1
ATOM 983 N N . GLU A 1 140 ? -23.777 8.238 3.011 1.00 97.62 140 GLU A N 1
ATOM 984 C CA . GLU A 1 140 ? -24.689 8.004 4.142 1.00 97.62 140 GLU A CA 1
ATOM 985 C C . GLU A 1 140 ? -23.931 7.886 5.472 1.00 97.62 140 GLU A C 1
ATOM 987 O O . GLU A 1 140 ? -24.373 8.415 6.491 1.00 97.62 140 GLU A O 1
ATOM 992 N N . VAL A 1 141 ? -22.773 7.215 5.487 1.00 97.88 141 VAL A N 1
ATOM 993 C CA . VAL A 1 141 ? -21.968 7.094 6.712 1.00 97.88 141 VAL A CA 1
ATOM 994 C C . VAL A 1 141 ? -21.296 8.417 7.081 1.00 97.88 141 VAL A C 1
ATOM 996 O O . VAL A 1 141 ? -21.220 8.730 8.268 1.00 97.88 141 VAL A O 1
ATOM 999 N N . ASP A 1 142 ? -20.871 9.221 6.107 1.00 97.44 142 ASP A N 1
ATOM 1000 C CA . ASP A 1 142 ? -20.366 10.573 6.363 1.00 97.44 142 ASP A CA 1
ATOM 1001 C C . ASP A 1 142 ? -21.441 11.465 7.002 1.00 97.44 142 ASP A C 1
ATOM 1003 O O . ASP A 1 142 ? -21.179 12.123 8.012 1.00 97.44 142 ASP A O 1
ATOM 1007 N N . GLU A 1 143 ? -22.675 11.436 6.487 1.00 98.12 143 GLU A N 1
ATOM 1008 C CA . GLU A 1 143 ? -23.817 12.141 7.087 1.00 98.12 143 GLU A CA 1
ATOM 1009 C C . GLU A 1 143 ? -24.102 11.656 8.517 1.00 98.12 143 GLU A C 1
ATOM 1011 O O . GLU A 1 143 ? -24.327 12.468 9.422 1.00 98.12 143 GLU A O 1
ATOM 1016 N N . ILE A 1 144 ? -24.019 10.343 8.757 1.00 98.38 144 ILE A N 1
ATOM 1017 C CA . ILE A 1 144 ? -24.136 9.760 10.100 1.00 98.38 144 ILE A CA 1
ATOM 1018 C C . ILE A 1 144 ? -23.021 10.262 11.021 1.00 98.38 144 ILE A C 1
ATOM 1020 O O . ILE A 1 144 ? -23.301 10.598 12.172 1.00 98.38 144 ILE A O 1
ATOM 1024 N N . CYS A 1 145 ? -21.771 10.340 10.555 1.00 98.31 145 CYS A N 1
ATOM 1025 C CA . CYS A 1 145 ? -20.668 10.885 11.345 1.00 98.31 145 CYS A CA 1
ATOM 1026 C C . CYS A 1 145 ? -20.923 12.351 11.715 1.00 98.31 145 CYS A C 1
ATOM 1028 O O . CYS A 1 145 ? -20.768 12.711 12.881 1.00 98.31 145 CYS A O 1
ATOM 1030 N N . VAL A 1 146 ? -21.391 13.177 10.773 1.00 97.81 146 VAL A N 1
ATOM 1031 C CA . VAL A 1 146 ? -21.759 14.579 11.039 1.00 97.81 146 VAL A CA 1
ATOM 1032 C C . VAL A 1 146 ? -22.864 14.673 12.097 1.00 97.81 146 VAL A C 1
ATOM 1034 O O . VAL A 1 146 ? -22.743 15.446 13.049 1.00 97.81 146 VAL A O 1
ATOM 1037 N N . ALA A 1 147 ? -23.919 13.862 11.981 1.00 97.56 147 ALA A N 1
ATOM 1038 C CA . ALA A 1 147 ? -25.017 13.841 12.948 1.00 97.56 147 ALA A CA 1
ATOM 1039 C C . ALA A 1 147 ? -24.583 13.321 14.334 1.00 97.56 147 ALA A C 1
ATOM 1041 O O . ALA A 1 147 ? -25.051 13.806 15.368 1.00 97.56 147 ALA A O 1
ATOM 1042 N N . ALA A 1 148 ? -23.676 12.342 14.369 1.00 97.94 148 ALA A N 1
ATOM 1043 C CA . ALA A 1 148 ? -23.174 11.730 15.593 1.00 97.94 148 ALA A CA 1
ATOM 1044 C C . ALA A 1 148 ? -22.141 12.593 16.328 1.00 97.94 148 ALA A C 1
ATOM 1046 O O . ALA A 1 148 ? -22.046 12.488 17.554 1.00 97.94 148 ALA A O 1
ATOM 1047 N N . ALA A 1 149 ? -21.385 13.430 15.611 1.00 96.94 149 ALA A N 1
ATOM 1048 C CA . ALA A 1 149 ? -20.286 14.222 16.157 1.00 96.94 149 ALA A CA 1
ATOM 1049 C C . ALA A 1 149 ? -20.729 15.076 17.345 1.00 96.94 149 ALA A C 1
ATOM 1051 O O . ALA A 1 149 ? -20.201 14.923 18.445 1.00 96.94 149 ALA A O 1
ATOM 1052 N N . GLN A 1 150 ? -21.767 15.899 17.172 1.00 93.69 150 GLN A N 1
ATOM 1053 C CA . GLN A 1 150 ? -22.145 16.917 18.159 1.00 93.69 150 GLN A CA 1
ATOM 1054 C C . GLN A 1 150 ? -20.919 17.779 18.528 1.00 93.69 150 GLN A C 1
ATOM 1056 O O . GLN A 1 150 ? -20.377 18.457 17.661 1.00 93.69 150 GLN A O 1
ATOM 1061 N N . SER A 1 151 ? -20.462 17.735 19.783 1.00 94.12 151 SER A N 1
ATOM 1062 C CA . SER A 1 151 ? -19.244 18.418 20.255 1.00 94.12 151 SER A CA 1
ATOM 1063 C C . SER A 1 151 ? -18.022 17.492 20.347 1.00 94.12 151 SER A C 1
ATOM 1065 O O . SER A 1 151 ? -17.006 17.879 20.921 1.00 94.12 151 SER A O 1
ATOM 1067 N N . GLU A 1 152 ? -18.127 16.266 19.838 1.00 97.31 152 GLU A N 1
ATOM 1068 C CA . GLU A 1 152 ? -17.086 15.241 19.853 1.00 97.31 152 GLU A CA 1
ATOM 1069 C C . GLU A 1 152 ? -16.589 14.919 18.431 1.00 97.31 152 GLU A C 1
ATOM 1071 O O . GLU A 1 152 ? -17.267 15.161 17.433 1.00 97.31 152 GLU A O 1
ATOM 1076 N N . ILE A 1 153 ? -15.393 14.342 18.326 1.00 97.25 153 ILE A N 1
ATOM 1077 C CA . ILE A 1 153 ? -14.777 13.939 17.059 1.00 97.25 153 ILE A CA 1
ATOM 1078 C C . ILE A 1 153 ? -15.247 12.534 16.676 1.00 97.25 153 ILE A C 1
ATOM 1080 O O . ILE A 1 153 ? -15.050 11.585 17.434 1.00 97.25 153 ILE A O 1
ATOM 1084 N N . VAL A 1 154 ? -15.794 12.389 15.469 1.00 98.38 154 VAL A N 1
ATOM 1085 C CA . VAL A 1 154 ? -16.035 11.104 14.797 1.00 98.38 154 VAL A CA 1
ATOM 1086 C C . VAL A 1 154 ? -15.978 11.297 13.287 1.00 98.38 154 VAL A C 1
ATOM 1088 O O . VAL A 1 154 ? -16.490 12.283 12.763 1.00 98.38 154 VAL A O 1
ATOM 1091 N N . ALA A 1 155 ? -15.335 10.369 12.590 1.00 97.88 155 ALA A N 1
ATOM 1092 C CA . ALA A 1 155 ? -15.216 10.386 11.138 1.00 97.88 155 ALA A CA 1
ATOM 1093 C C . ALA A 1 155 ? -15.049 8.965 10.596 1.00 97.88 155 ALA A C 1
ATOM 1095 O O . ALA A 1 155 ? -14.714 8.033 11.334 1.00 97.88 155 ALA A O 1
ATOM 1096 N N . VAL A 1 156 ? -15.232 8.796 9.289 1.00 98.00 156 VAL A N 1
ATOM 1097 C CA . VAL A 1 156 ? -14.816 7.571 8.607 1.00 98.00 156 VAL A CA 1
ATOM 1098 C C . VAL A 1 156 ? -13.286 7.502 8.608 1.00 98.00 156 VAL A C 1
ATOM 1100 O O . VAL A 1 156 ? -12.615 8.404 8.122 1.00 98.00 156 VAL A O 1
ATOM 1103 N N . ALA A 1 157 ? -12.742 6.421 9.155 1.00 97.50 157 ALA A N 1
ATOM 1104 C CA . ALA A 1 157 ? -11.319 6.094 9.211 1.00 97.50 157 ALA A CA 1
ATOM 1105 C C . ALA A 1 157 ? -10.859 5.217 8.042 1.00 97.50 157 ALA A C 1
ATOM 1107 O O . ALA A 1 157 ? -9.710 5.305 7.610 1.00 97.50 157 ALA A O 1
ATOM 1108 N N . ASN A 1 158 ? -11.723 4.336 7.530 1.00 97.69 158 ASN A N 1
ATOM 1109 C CA . ASN A 1 158 ? -11.387 3.494 6.386 1.00 97.69 158 ASN A CA 1
ATOM 1110 C C . ASN A 1 158 ? -12.549 3.414 5.403 1.00 97.69 158 ASN A C 1
ATOM 1112 O O . ASN A 1 158 ? -13.654 3.015 5.771 1.00 97.69 158 ASN A O 1
ATOM 1116 N N . TYR A 1 159 ? -12.243 3.683 4.141 1.00 96.75 159 TYR A N 1
ATOM 1117 C CA . TYR A 1 159 ? -13.087 3.390 2.996 1.00 96.75 159 TYR A CA 1
ATOM 1118 C C . TYR A 1 159 ? -12.514 2.144 2.323 1.00 96.75 159 TYR A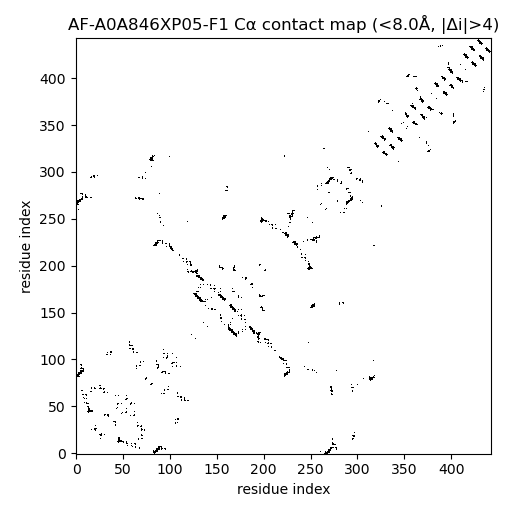 C 1
ATOM 1120 O O . TYR A 1 159 ? -11.587 2.234 1.526 1.00 96.75 159 TYR A O 1
ATOM 1128 N N . ASN A 1 160 ? -13.009 0.956 2.689 1.00 94.50 160 ASN A N 1
ATOM 1129 C CA . ASN A 1 160 ? -12.448 -0.319 2.214 1.00 94.50 160 ASN A CA 1
ATOM 1130 C C . ASN A 1 160 ? -13.065 -0.813 0.893 1.00 94.50 160 ASN A C 1
ATOM 1132 O O . ASN A 1 160 ? -12.697 -1.882 0.406 1.00 94.50 160 ASN A O 1
ATOM 1136 N N . GLY A 1 161 ? -14.000 -0.050 0.321 1.00 88.56 161 GLY A N 1
ATOM 1137 C CA . GLY A 1 161 ? -14.746 -0.414 -0.882 1.00 88.56 161 GLY A CA 1
ATOM 1138 C C . GLY A 1 161 ? -15.902 -1.386 -0.617 1.00 88.56 161 GLY A C 1
ATOM 1139 O O . GLY A 1 161 ? -16.050 -1.941 0.473 1.00 88.56 161 GLY A O 1
ATOM 1140 N N . ALA A 1 162 ? -16.758 -1.564 -1.629 1.00 84.06 162 ALA A N 1
ATOM 1141 C CA . ALA A 1 162 ? -17.923 -2.461 -1.601 1.00 84.06 162 ALA A CA 1
ATOM 1142 C C . ALA A 1 162 ? -18.831 -2.295 -0.357 1.00 84.06 162 ALA A C 1
ATOM 1144 O O . ALA A 1 162 ? -19.317 -3.278 0.202 1.00 84.06 162 ALA A O 1
ATOM 1145 N N . GLY A 1 163 ? -19.027 -1.050 0.097 1.00 85.38 163 GLY A N 1
ATOM 1146 C CA . GLY A 1 163 ? -19.866 -0.723 1.256 1.00 85.38 163 GLY A CA 1
ATOM 1147 C C . GLY A 1 163 ? -19.283 -1.137 2.611 1.00 85.38 163 GLY A C 1
ATOM 1148 O O . GLY A 1 163 ? -20.025 -1.186 3.587 1.00 85.38 163 GLY A O 1
ATOM 1149 N N . GLN A 1 164 ? -17.987 -1.468 2.687 1.00 93.44 164 GLN A N 1
ATOM 1150 C CA . GLN A 1 164 ? -17.286 -1.751 3.939 1.00 93.44 164 GLN A CA 1
ATOM 1151 C C . GLN A 1 164 ? -16.536 -0.501 4.416 1.00 93.44 164 GLN A C 1
ATOM 1153 O O . GLN A 1 164 ? -15.522 -0.105 3.839 1.00 93.44 164 GLN A O 1
ATOM 1158 N N . LEU A 1 165 ? -17.018 0.094 5.503 1.00 97.25 165 LEU A N 1
ATOM 1159 C CA . LEU A 1 165 ? -16.483 1.319 6.091 1.00 97.25 165 LEU A CA 1
ATOM 1160 C C . LEU A 1 165 ? -16.042 1.056 7.534 1.00 97.25 165 LEU A C 1
ATOM 1162 O O . LEU A 1 165 ? -16.500 0.109 8.178 1.00 97.25 165 LEU A O 1
ATOM 1166 N N . VAL A 1 166 ? -15.142 1.885 8.053 1.00 97.81 166 VAL A N 1
ATOM 1167 C CA . VAL A 1 166 ? -14.800 1.913 9.480 1.00 97.81 166 VAL A CA 1
ATOM 1168 C C . VAL A 1 166 ? -14.915 3.342 9.966 1.00 97.81 166 VAL A C 1
ATOM 1170 O O . VAL A 1 166 ? -14.321 4.231 9.369 1.00 97.81 166 VAL A O 1
ATOM 1173 N N . VAL A 1 167 ? -15.652 3.551 11.048 1.00 98.38 167 VAL A N 1
ATOM 1174 C CA . VAL A 1 167 ? -15.803 4.837 11.733 1.00 98.38 167 VAL A CA 1
ATOM 1175 C C . VAL A 1 167 ? -14.919 4.845 12.975 1.00 98.38 167 VAL A C 1
ATOM 1177 O O . VAL A 1 167 ? -14.788 3.820 13.642 1.00 98.38 167 VAL A O 1
ATOM 1180 N N . SER A 1 168 ? -14.306 5.987 13.272 1.00 98.12 168 SER A N 1
ATOM 1181 C CA . SER A 1 168 ? -13.338 6.181 14.352 1.00 98.12 168 SER A CA 1
ATOM 1182 C C . SER A 1 168 ? -13.514 7.548 15.003 1.00 98.12 168 SER A C 1
ATOM 1184 O O . SER A 1 168 ? -13.889 8.515 14.337 1.00 98.12 168 SER A O 1
ATOM 1186 N N . GLY A 1 169 ? -13.250 7.640 16.302 1.00 97.81 169 GLY A N 1
ATOM 1187 C CA . GLY A 1 169 ? -13.395 8.885 17.047 1.00 97.81 169 GLY A CA 1
ATOM 1188 C C . GLY A 1 169 ? -13.495 8.675 18.550 1.00 97.81 169 GLY A C 1
ATOM 1189 O O . GLY A 1 169 ? -13.111 7.629 19.073 1.00 97.81 169 GLY A O 1
ATOM 1190 N N . GLN A 1 170 ? -14.042 9.668 19.246 1.00 97.50 170 GLN A N 1
ATOM 1191 C CA . GLN A 1 170 ? -14.335 9.572 20.674 1.00 97.50 170 GLN A CA 1
ATOM 1192 C C . GLN A 1 170 ? -15.423 8.522 20.914 1.00 97.50 170 GLN A C 1
ATOM 1194 O O . GLN A 1 170 ? -16.375 8.413 20.136 1.00 97.50 170 GLN A O 1
ATOM 1199 N N . GLY A 1 171 ? -15.299 7.754 21.999 1.00 95.88 171 GLY A N 1
ATOM 1200 C CA . GLY A 1 171 ? -16.168 6.607 22.276 1.00 95.88 171 GLY A CA 1
ATOM 1201 C C . GLY A 1 171 ? -17.661 6.955 22.277 1.00 95.88 171 GLY A C 1
ATOM 1202 O O . GLY A 1 171 ? -18.464 6.222 21.699 1.00 95.88 171 GLY A O 1
ATOM 1203 N N . GLY A 1 172 ? -18.032 8.112 22.839 1.00 96.56 172 GLY A N 1
ATOM 1204 C CA . GLY A 1 172 ? -19.413 8.600 22.843 1.00 96.56 172 GLY A CA 1
ATOM 1205 C C . GLY A 1 172 ? -19.960 8.851 21.435 1.00 96.56 172 GLY A C 1
ATOM 1206 O O . GLY A 1 172 ? -21.054 8.393 21.098 1.00 96.56 172 GLY A O 1
ATOM 1207 N N . ALA A 1 173 ? -19.187 9.532 20.590 1.00 98.00 173 ALA A N 1
ATOM 1208 C CA . ALA A 1 173 ? -19.564 9.833 19.212 1.00 98.00 173 ALA A CA 1
ATOM 1209 C C . ALA A 1 173 ? -19.617 8.587 18.323 1.00 98.00 173 ALA A C 1
ATOM 1211 O O . ALA A 1 173 ? -20.549 8.431 17.535 1.00 98.00 173 ALA A O 1
ATOM 1212 N N . VAL A 1 174 ? -18.677 7.657 18.495 1.00 98.19 174 VAL A N 1
ATOM 1213 C CA . VAL A 1 174 ? -18.671 6.375 17.777 1.00 98.19 174 VAL A CA 1
ATOM 1214 C C . VAL A 1 174 ? -19.878 5.520 18.163 1.00 98.19 174 VAL A C 1
ATOM 1216 O O . VAL A 1 174 ? -20.511 4.935 17.285 1.00 98.19 174 VAL A O 1
ATOM 1219 N N . ALA A 1 175 ? -20.258 5.485 19.445 1.00 97.69 175 ALA A N 1
ATOM 1220 C CA . ALA A 1 175 ? -21.454 4.771 19.894 1.00 97.69 175 ALA A CA 1
ATOM 1221 C C . ALA A 1 175 ? -22.738 5.344 19.266 1.00 97.69 175 ALA A C 1
ATOM 1223 O O . ALA A 1 175 ? -23.588 4.582 18.800 1.00 97.69 175 ALA A O 1
ATOM 1224 N N . ARG A 1 176 ? -22.855 6.677 19.176 1.00 98.50 176 ARG A N 1
ATOM 1225 C CA . ARG A 1 176 ? -23.972 7.336 18.474 1.00 98.50 176 ARG A CA 1
ATOM 1226 C C . ARG A 1 176 ? -23.972 7.024 16.980 1.00 98.50 176 ARG A C 1
ATOM 1228 O O . ARG A 1 176 ? -25.012 6.651 16.446 1.00 98.50 176 ARG A O 1
ATOM 1235 N N . ALA A 1 177 ? -22.818 7.111 16.316 1.00 98.50 177 ALA A N 1
ATOM 1236 C CA . ALA A 1 177 ? -22.688 6.775 14.897 1.00 98.50 177 ALA A CA 1
ATOM 1237 C C . ALA A 1 177 ? -23.088 5.316 14.629 1.00 98.50 177 ALA A C 1
ATOM 1239 O O . ALA A 1 177 ? -23.829 5.032 13.691 1.00 98.50 177 ALA A O 1
ATOM 1240 N N . ARG A 1 178 ? -22.666 4.390 15.499 1.00 98.44 178 ARG A N 1
ATOM 1241 C CA . ARG A 1 178 ? -23.054 2.978 15.443 1.00 98.44 178 ARG A CA 1
ATOM 1242 C C . ARG A 1 178 ? -24.569 2.794 15.558 1.00 98.44 178 ARG A C 1
ATOM 1244 O O . ARG A 1 178 ? -25.136 2.001 14.803 1.00 98.44 178 ARG A O 1
ATOM 1251 N N . GLN A 1 179 ? -25.212 3.489 16.495 1.00 98.50 179 GLN A N 1
ATOM 1252 C CA . GLN A 1 179 ? -26.663 3.429 16.673 1.00 98.50 179 GLN A CA 1
ATOM 1253 C C . GLN A 1 179 ? -27.389 3.940 15.423 1.00 98.50 179 GLN A C 1
ATOM 1255 O O . GLN A 1 179 ? -28.186 3.200 14.855 1.00 98.50 179 GLN A O 1
ATOM 1260 N N . LEU A 1 180 ? -27.050 5.144 14.955 1.00 98.56 180 LEU A N 1
ATOM 1261 C CA . LEU A 1 180 ? -27.653 5.755 13.766 1.00 98.56 180 LEU A CA 1
ATOM 1262 C C . LEU A 1 180 ? -27.473 4.882 12.516 1.00 98.56 180 LEU A C 1
ATOM 1264 O O . LEU A 1 180 ? -28.422 4.669 11.768 1.00 98.56 180 LEU A O 1
ATOM 1268 N N . ALA A 1 181 ? -26.284 4.305 12.320 1.00 98.38 181 ALA A N 1
ATOM 1269 C CA . ALA A 1 181 ? -26.037 3.379 11.218 1.00 98.38 181 ALA A CA 1
ATOM 1270 C C . ALA A 1 181 ? -26.897 2.112 11.323 1.00 98.38 181 ALA A C 1
ATOM 1272 O O . ALA A 1 181 ? -27.438 1.650 10.322 1.00 98.38 181 ALA A O 1
ATOM 1273 N N . THR A 1 182 ? -27.058 1.560 12.529 1.00 98.19 182 THR A N 1
ATOM 1274 C CA . THR A 1 182 ? -27.902 0.375 12.754 1.00 98.19 182 THR A CA 1
ATOM 1275 C C . THR A 1 182 ? -29.379 0.686 12.493 1.00 98.19 182 THR A C 1
ATOM 1277 O O . THR A 1 182 ? -30.071 -0.112 11.865 1.00 98.19 182 THR A O 1
ATOM 1280 N N . GLU A 1 183 ? -29.860 1.856 12.918 1.00 98.25 183 GLU A N 1
ATOM 1281 C CA . GLU A 1 183 ? -31.222 2.340 12.646 1.00 98.25 183 GLU A CA 1
ATOM 1282 C C . GLU A 1 183 ? -31.468 2.564 11.145 1.00 98.25 183 GLU A C 1
ATOM 1284 O O . GLU A 1 183 ? -32.559 2.283 10.652 1.00 98.25 183 GLU A O 1
ATOM 1289 N N . ALA A 1 184 ? -30.436 2.980 10.405 1.00 97.69 184 ALA A N 1
ATOM 1290 C CA . ALA A 1 184 ? -30.444 3.084 8.946 1.00 97.69 184 ALA A CA 1
ATOM 1291 C C . ALA A 1 184 ? -30.298 1.727 8.218 1.00 97.69 184 ALA A C 1
ATOM 1293 O O . ALA A 1 184 ? -30.281 1.685 6.990 1.00 97.69 184 ALA A O 1
ATOM 1294 N N . GLY A 1 185 ? -30.215 0.606 8.946 1.00 97.31 185 GLY A N 1
ATOM 1295 C CA . GLY A 1 185 ? -30.170 -0.746 8.379 1.00 97.31 185 GLY A CA 1
ATOM 1296 C C . GLY A 1 185 ? -28.767 -1.315 8.143 1.00 97.31 185 GLY A C 1
ATOM 1297 O O . GLY A 1 185 ? -28.642 -2.385 7.544 1.00 97.31 185 GLY A O 1
ATOM 1298 N N . ALA A 1 186 ? -27.710 -0.652 8.621 1.00 97.81 186 ALA A N 1
ATOM 1299 C CA . ALA A 1 186 ? -26.348 -1.165 8.532 1.00 97.81 186 ALA A CA 1
ATOM 1300 C C . ALA A 1 186 ? -26.096 -2.330 9.500 1.00 97.81 186 ALA A C 1
ATOM 1302 O O . ALA A 1 186 ? -26.561 -2.347 10.642 1.00 97.81 186 ALA A O 1
ATOM 1303 N N . LEU A 1 187 ? -25.230 -3.256 9.090 1.00 97.75 187 LEU A N 1
ATOM 1304 C CA . LEU A 1 187 ? -24.566 -4.176 10.007 1.00 97.75 187 LEU A CA 1
ATOM 1305 C C . LEU A 1 187 ? -23.371 -3.463 10.644 1.00 97.75 187 LEU A C 1
ATOM 1307 O O . LEU A 1 187 ? -22.493 -2.965 9.935 1.00 97.75 187 LEU A O 1
ATOM 1311 N N . THR A 1 188 ? -23.309 -3.450 11.976 1.00 97.81 188 THR A N 1
ATOM 1312 C CA . THR A 1 188 ? -22.215 -2.817 12.722 1.00 97.81 188 THR A CA 1
ATOM 1313 C C . THR A 1 188 ? -21.454 -3.813 13.591 1.00 97.81 188 THR A C 1
ATOM 1315 O O . THR A 1 188 ? -22.042 -4.721 14.182 1.00 97.81 188 THR A O 1
ATOM 1318 N N . ARG A 1 189 ? -20.129 -3.654 13.680 1.00 96.50 189 ARG A N 1
ATOM 1319 C CA . ARG A 1 189 ? -19.267 -4.475 14.542 1.00 96.50 189 ARG A CA 1
ATOM 1320 C C . ARG A 1 189 ? -18.169 -3.627 15.168 1.00 96.50 189 ARG A C 1
ATOM 1322 O O . ARG A 1 189 ? -17.373 -3.035 14.445 1.00 96.50 189 ARG A O 1
ATOM 1329 N N . GLU A 1 190 ? -18.107 -3.608 16.493 1.00 94.81 190 GLU A N 1
ATOM 1330 C CA . GLU A 1 190 ? -17.004 -2.975 17.223 1.00 94.81 190 GLU A CA 1
ATOM 1331 C C . GLU A 1 190 ? -15.686 -3.682 16.903 1.00 94.81 190 GLU A C 1
ATOM 1333 O O . GLU A 1 190 ? -15.634 -4.906 16.744 1.00 94.81 190 GLU A O 1
ATOM 1338 N N . LEU A 1 191 ? -14.632 -2.892 16.732 1.00 92.12 191 LEU A N 1
ATOM 1339 C CA . LEU A 1 191 ? -13.295 -3.409 16.494 1.00 92.12 191 LEU A CA 1
ATOM 1340 C C . LEU A 1 191 ? -12.557 -3.509 17.825 1.00 92.12 191 LEU A C 1
ATOM 1342 O O . LEU A 1 191 ? -12.637 -2.601 18.646 1.00 92.12 191 LEU A O 1
ATOM 1346 N N . ASP A 1 192 ? -11.823 -4.604 18.010 1.00 84.69 192 ASP A N 1
ATOM 1347 C CA . ASP A 1 192 ? -10.998 -4.849 19.196 1.00 84.69 192 ASP A CA 1
ATOM 1348 C C . ASP A 1 192 ? -9.699 -4.028 19.123 1.00 84.69 192 ASP A C 1
ATOM 1350 O O . ASP A 1 192 ? -8.601 -4.544 18.919 1.00 84.69 192 ASP A O 1
ATOM 1354 N N . VAL A 1 193 ? -9.858 -2.705 19.158 1.00 82.06 193 VAL A N 1
ATOM 1355 C CA . VAL A 1 193 ? -8.786 -1.709 19.169 1.00 82.06 193 VAL A CA 1
ATOM 1356 C C . VAL A 1 193 ? -9.146 -0.622 20.173 1.00 82.06 193 VAL A C 1
ATOM 1358 O O . VAL A 1 193 ? -10.281 -0.155 20.231 1.00 82.06 193 VAL A O 1
ATOM 1361 N N . SER A 1 194 ? -8.172 -0.216 20.980 1.00 75.19 194 SER A N 1
ATOM 1362 C CA . SER A 1 194 ? -8.374 0.740 22.076 1.00 75.19 194 SER A CA 1
ATOM 1363 C C . SER A 1 194 ? -8.136 2.200 21.682 1.00 75.19 194 SER A C 1
ATOM 1365 O O . SER A 1 194 ? -8.376 3.090 22.495 1.00 75.19 194 SER A O 1
ATOM 1367 N N . ALA A 1 195 ? -7.657 2.450 20.459 1.00 90.19 195 ALA A N 1
ATOM 1368 C CA . ALA A 1 195 ? -7.302 3.775 19.966 1.00 90.19 195 ALA A CA 1
ATOM 1369 C C . ALA A 1 195 ? -8.090 4.138 18.689 1.00 90.19 195 ALA A C 1
ATOM 1371 O O . ALA A 1 195 ? -8.327 3.271 17.842 1.00 90.19 195 ALA A O 1
ATOM 1372 N N . PRO A 1 196 ? -8.486 5.414 18.520 1.00 95.19 196 PRO A N 1
ATOM 1373 C CA . PRO A 1 196 ? -9.279 5.866 17.384 1.00 95.19 196 PRO A CA 1
ATOM 1374 C C . PRO A 1 196 ? -8.379 6.259 16.206 1.00 95.19 196 PRO A C 1
ATOM 1376 O O . PRO A 1 196 ? -8.145 7.436 15.927 1.00 95.19 196 PRO A O 1
ATOM 1379 N N . PHE A 1 197 ? -7.850 5.262 15.499 1.00 96.19 197 PHE A N 1
ATOM 1380 C CA . PHE A 1 197 ? -6.938 5.483 14.373 1.00 96.19 197 PHE A CA 1
ATOM 1381 C C . PHE A 1 197 ? -7.601 6.230 13.208 1.00 96.19 197 PHE A C 1
ATOM 1383 O O . PHE A 1 197 ? -8.814 6.123 13.017 1.00 96.19 197 PHE A O 1
ATOM 1390 N N . HIS A 1 198 ? -6.795 6.933 12.401 1.00 96.94 198 HIS A N 1
ATOM 1391 C CA . HIS A 1 198 ? -7.229 7.590 11.159 1.00 96.94 198 HIS A CA 1
ATOM 1392 C C . HIS A 1 198 ? -8.335 8.638 11.357 1.00 96.94 198 HIS A C 1
ATOM 1394 O O . HIS A 1 198 ? -9.257 8.753 10.553 1.00 96.94 198 HIS A O 1
ATOM 1400 N N . CYS A 1 199 ? -8.249 9.401 12.449 1.00 96.62 199 CYS A N 1
ATOM 1401 C CA . CYS A 1 199 ? -9.103 10.560 12.692 1.00 96.62 199 CYS A CA 1
ATOM 1402 C C . CYS A 1 199 ? -8.308 11.702 13.345 1.00 96.62 199 CYS A C 1
ATOM 1404 O O . CYS A 1 199 ? -7.160 11.523 13.759 1.00 96.62 199 CYS A O 1
ATOM 1406 N N . ALA A 1 200 ? -8.933 12.874 13.488 1.00 96.94 200 ALA A N 1
ATOM 1407 C CA . ALA A 1 200 ? -8.289 14.077 14.023 1.00 96.94 200 ALA A CA 1
ATOM 1408 C C . ALA A 1 200 ? -7.698 13.914 15.441 1.00 96.94 200 ALA A C 1
ATOM 1410 O O . ALA A 1 200 ? -6.780 14.648 15.805 1.00 96.94 200 ALA A O 1
ATOM 1411 N N . LEU A 1 201 ? -8.159 12.933 16.228 1.00 97.12 201 LEU A N 1
ATOM 1412 C CA . LEU A 1 201 ? -7.590 12.626 17.549 1.00 97.12 201 LEU A CA 1
ATOM 1413 C C . LEU A 1 201 ? -6.141 12.119 17.482 1.00 97.12 201 LEU A C 1
ATOM 1415 O O . LEU A 1 201 ? -5.428 12.171 18.479 1.00 97.12 201 LEU A O 1
ATOM 1419 N N . MET A 1 202 ? -5.679 11.655 16.319 1.00 97.75 202 MET A N 1
ATOM 1420 C CA . MET A 1 202 ? -4.303 11.194 16.120 1.00 97.75 202 MET A CA 1
ATOM 1421 C C . MET A 1 202 ? -3.303 12.335 15.879 1.00 97.75 202 MET A C 1
ATOM 1423 O O . MET A 1 202 ? -2.116 12.065 15.705 1.00 97.75 202 MET A O 1
ATOM 1427 N N . ALA A 1 203 ? -3.727 13.606 15.900 1.00 97.44 203 ALA A N 1
ATOM 1428 C CA . ALA A 1 203 ? -2.847 14.750 15.637 1.00 97.44 203 ALA A CA 1
ATOM 1429 C C . ALA A 1 203 ? -1.553 14.775 16.490 1.00 97.44 203 ALA A C 1
ATOM 1431 O O . ALA A 1 203 ? -0.488 15.043 15.923 1.00 97.44 203 ALA A O 1
ATOM 1432 N N . PRO A 1 204 ? -1.567 14.433 17.799 1.00 97.12 204 PRO A N 1
ATOM 1433 C CA . PRO A 1 204 ? -0.334 14.333 18.587 1.00 97.12 204 PRO A CA 1
ATOM 1434 C C . PRO A 1 204 ? 0.624 13.237 18.087 1.00 97.12 204 PRO A C 1
ATOM 1436 O O . PRO A 1 204 ? 1.845 13.435 18.066 1.00 97.12 204 PRO A O 1
ATOM 1439 N N . ALA A 1 205 ? 0.081 12.096 17.647 1.00 97.31 205 ALA A N 1
ATOM 1440 C CA . ALA A 1 205 ? 0.868 11.017 17.056 1.00 97.31 205 ALA A CA 1
ATOM 1441 C C . ALA A 1 205 ? 1.436 11.419 15.694 1.00 97.31 205 ALA A C 1
ATOM 1443 O O . ALA A 1 205 ? 2.605 11.150 15.446 1.00 97.31 205 ALA A O 1
ATOM 1444 N N . ALA A 1 206 ? 0.660 12.107 14.850 1.00 97.44 206 ALA A N 1
ATOM 1445 C CA . ALA A 1 206 ? 1.120 12.609 13.553 1.00 97.44 206 ALA A CA 1
ATOM 1446 C C . ALA A 1 206 ? 2.321 13.549 13.698 1.00 97.44 206 ALA A C 1
ATOM 1448 O O . ALA A 1 206 ? 3.341 13.360 13.037 1.00 97.44 206 ALA A O 1
ATOM 1449 N N . ALA A 1 207 ? 2.231 14.523 14.609 1.00 97.81 207 ALA A N 1
ATOM 1450 C CA . ALA A 1 207 ? 3.312 15.473 14.863 1.00 97.81 207 ALA A CA 1
ATOM 1451 C C . ALA A 1 207 ? 4.589 14.774 15.359 1.00 97.81 207 ALA A C 1
ATOM 1453 O O . ALA A 1 207 ? 5.691 15.081 14.904 1.00 97.81 207 ALA A O 1
ATOM 1454 N N . SER A 1 208 ? 4.439 13.797 16.257 1.00 97.94 208 SER A N 1
ATOM 1455 C CA . SER A 1 208 ? 5.569 13.029 16.787 1.00 97.94 208 SER A CA 1
ATOM 1456 C C . SER A 1 208 ? 6.168 12.085 15.740 1.00 97.94 208 SER A C 1
ATOM 1458 O O . SER A 1 208 ? 7.386 11.975 15.634 1.00 97.94 208 SER A O 1
ATOM 1460 N N . LEU A 1 209 ? 5.329 11.438 14.926 1.00 98.06 209 LEU A N 1
ATOM 1461 C CA . LEU A 1 209 ? 5.763 10.549 13.849 1.00 98.06 209 LEU A CA 1
ATOM 1462 C C . LEU A 1 209 ? 6.513 11.329 12.770 1.00 98.06 209 LEU A C 1
ATOM 1464 O O . LEU A 1 209 ? 7.544 10.869 12.289 1.00 98.06 209 LEU A O 1
ATOM 1468 N N . ARG A 1 210 ? 6.041 12.534 12.434 1.00 97.94 210 ARG A N 1
ATOM 1469 C CA . ARG A 1 210 ? 6.726 13.440 11.509 1.00 97.94 210 ARG A CA 1
ATOM 1470 C C . ARG A 1 210 ? 8.167 13.712 11.939 1.00 97.94 210 ARG A C 1
ATOM 1472 O O . ARG A 1 210 ? 9.061 13.686 11.099 1.00 97.94 210 ARG A O 1
ATOM 1479 N N . ALA A 1 211 ? 8.406 13.936 13.231 1.00 97.19 211 ALA A N 1
ATOM 1480 C CA . ALA A 1 211 ? 9.753 14.169 13.749 1.00 97.19 211 ALA A CA 1
ATOM 1481 C C . ALA A 1 211 ? 10.689 12.960 13.545 1.00 97.19 211 ALA A C 1
ATOM 1483 O O . ALA A 1 211 ? 11.881 13.148 13.305 1.00 97.19 211 ALA A O 1
ATOM 1484 N N . GLU A 1 212 ? 10.163 11.733 13.595 1.00 97.06 212 GLU A N 1
ATOM 1485 C CA . GLU A 1 212 ? 10.931 10.516 13.290 1.00 97.06 212 GLU A CA 1
ATOM 1486 C C . GLU A 1 212 ? 11.127 10.320 11.779 1.00 97.06 212 GLU A C 1
ATOM 1488 O O . GLU A 1 212 ? 12.217 9.956 11.333 1.00 97.06 212 GLU A O 1
ATOM 1493 N N . LEU A 1 213 ? 10.102 10.615 10.974 1.00 96.88 213 LEU A N 1
ATOM 1494 C CA . LEU A 1 213 ? 10.160 10.528 9.512 1.00 96.88 213 LEU A CA 1
ATOM 1495 C C . LEU A 1 213 ? 11.198 11.490 8.920 1.00 96.88 213 LEU A C 1
ATOM 1497 O O . LEU A 1 213 ? 11.969 11.077 8.066 1.00 96.88 213 LEU A O 1
ATOM 1501 N N . VAL A 1 214 ? 11.300 12.725 9.426 1.00 96.88 214 VAL A N 1
ATOM 1502 C CA . VAL A 1 214 ? 12.328 13.702 9.002 1.00 96.88 214 VAL A CA 1
ATOM 1503 C C . VAL A 1 214 ? 13.756 13.184 9.228 1.00 96.88 214 VAL A C 1
ATOM 1505 O O . VAL A 1 214 ? 14.689 13.592 8.542 1.00 96.88 214 VAL A O 1
ATOM 1508 N N . ARG A 1 215 ? 13.946 12.286 10.200 1.00 95.69 215 ARG A N 1
ATOM 1509 C CA . ARG A 1 215 ? 15.246 11.677 10.526 1.00 95.69 215 ARG A CA 1
ATOM 1510 C C . ARG A 1 215 ? 15.506 10.384 9.755 1.00 95.69 215 ARG A C 1
ATOM 1512 O O . ARG A 1 215 ? 16.560 9.776 9.933 1.00 95.69 215 ARG A O 1
ATOM 1519 N N . THR A 1 216 ? 14.542 9.949 8.952 1.00 96.06 216 THR A N 1
ATOM 1520 C CA . THR A 1 216 ? 14.599 8.724 8.166 1.00 96.06 216 THR A CA 1
ATOM 1521 C C . THR A 1 216 ? 14.932 9.079 6.724 1.00 96.06 216 THR A C 1
ATOM 1523 O O . THR A 1 216 ? 14.315 9.963 6.137 1.00 96.06 216 THR A O 1
ATOM 1526 N N . THR A 1 217 ? 15.918 8.398 6.145 1.00 95.06 217 THR A N 1
ATOM 1527 C CA . THR A 1 217 ? 16.258 8.587 4.734 1.00 95.06 217 THR A CA 1
ATOM 1528 C C . THR A 1 217 ? 15.216 7.906 3.858 1.00 95.06 217 THR A C 1
ATOM 1530 O O . THR A 1 217 ? 14.929 6.724 4.055 1.00 95.06 217 THR A O 1
ATOM 1533 N N . PHE A 1 218 ? 14.695 8.653 2.885 1.00 94.50 218 PHE A N 1
ATOM 1534 C CA . PHE A 1 218 ? 13.875 8.126 1.805 1.00 94.50 218 PHE A CA 1
ATOM 1535 C C . PHE A 1 218 ? 14.612 8.290 0.478 1.00 94.50 218 PHE A C 1
ATOM 1537 O O . PHE A 1 218 ? 14.912 9.411 0.067 1.00 94.50 218 PHE A O 1
ATOM 1544 N N . ASP A 1 219 ? 14.899 7.169 -0.174 1.00 92.88 219 ASP A N 1
ATOM 1545 C CA . ASP A 1 219 ? 15.441 7.137 -1.530 1.00 92.88 219 ASP A CA 1
ATOM 1546 C C . ASP A 1 219 ? 14.303 7.187 -2.558 1.00 92.88 219 ASP A C 1
ATOM 1548 O O . ASP A 1 219 ? 13.134 6.946 -2.241 1.00 92.88 219 ASP A O 1
ATOM 1552 N N . SER A 1 220 ? 14.627 7.474 -3.820 1.00 90.44 220 SER A N 1
ATOM 1553 C CA . SER A 1 220 ? 13.638 7.369 -4.895 1.00 90.44 220 SER A CA 1
ATOM 1554 C C . SER A 1 220 ? 13.177 5.912 -5.046 1.00 90.44 220 SER A C 1
ATOM 1556 O O . SER A 1 220 ? 14.019 5.016 -5.158 1.00 90.44 220 SER A O 1
ATOM 1558 N N . PRO A 1 221 ? 11.861 5.641 -5.045 1.00 91.69 221 PRO A N 1
ATOM 1559 C CA . PRO A 1 221 ? 11.367 4.280 -5.177 1.00 91.69 221 PRO A CA 1
ATOM 1560 C C . PRO A 1 221 ? 11.680 3.736 -6.579 1.00 91.69 221 PRO A C 1
ATOM 1562 O O . PRO A 1 221 ? 11.520 4.435 -7.577 1.00 91.69 221 PRO A O 1
ATOM 1565 N N . ARG A 1 222 ? 12.105 2.469 -6.672 1.00 90.06 222 ARG A N 1
ATOM 1566 C CA . ARG A 1 222 ? 12.409 1.812 -7.963 1.00 90.06 222 ARG A CA 1
ATOM 1567 C C . ARG A 1 222 ? 11.163 1.470 -8.776 1.00 90.06 222 ARG A C 1
ATOM 1569 O O . ARG A 1 222 ? 11.264 1.214 -9.968 1.00 90.06 222 ARG A O 1
ATOM 1576 N N . ILE A 1 223 ? 10.009 1.439 -8.119 1.00 90.00 223 ILE A N 1
ATOM 1577 C CA . ILE A 1 223 ? 8.687 1.269 -8.722 1.00 90.00 223 ILE A CA 1
ATOM 1578 C C . ILE A 1 223 ? 7.685 2.181 -8.004 1.00 90.00 223 ILE A C 1
ATOM 1580 O O . ILE A 1 223 ? 7.873 2.447 -6.816 1.00 90.00 223 ILE A O 1
ATOM 1584 N N . PRO A 1 224 ? 6.613 2.644 -8.663 1.00 91.56 224 PRO A N 1
ATOM 1585 C CA . PRO A 1 224 ? 5.627 3.518 -8.038 1.00 91.56 224 PRO A CA 1
ATOM 1586 C C . PRO A 1 224 ? 5.000 2.927 -6.765 1.00 91.56 224 PRO A C 1
ATOM 1588 O O . PRO A 1 224 ? 4.625 1.750 -6.724 1.00 91.56 224 PRO A O 1
ATOM 1591 N N . VAL A 1 225 ? 4.847 3.781 -5.749 1.00 93.38 225 VAL A N 1
ATOM 1592 C CA . VAL A 1 225 ? 4.102 3.501 -4.515 1.00 93.38 225 VAL A CA 1
ATOM 1593 C C . VAL A 1 225 ? 2.798 4.294 -4.560 1.00 93.38 225 VAL A C 1
ATOM 1595 O O . VAL A 1 225 ? 2.818 5.495 -4.813 1.00 93.38 225 VAL A O 1
ATOM 1598 N N . VAL A 1 226 ? 1.662 3.628 -4.355 1.00 93.50 226 VAL A N 1
ATOM 1599 C CA . VAL A 1 226 ? 0.344 4.279 -4.372 1.00 93.50 226 VAL A CA 1
ATOM 1600 C C . VAL A 1 226 ? 0.055 4.930 -3.024 1.00 93.50 226 VAL A C 1
ATOM 1602 O O . VAL A 1 226 ? 0.100 4.252 -1.998 1.00 93.50 226 VAL A O 1
ATOM 1605 N N . ASP A 1 227 ? -0.315 6.211 -3.040 1.00 91.44 227 ASP A N 1
ATOM 1606 C CA . ASP A 1 227 ? -0.736 6.956 -1.848 1.00 91.44 227 ASP A CA 1
ATOM 1607 C C . ASP A 1 227 ? -2.049 6.378 -1.291 1.00 91.44 227 ASP A C 1
ATOM 1609 O O . ASP A 1 227 ? -3.102 6.437 -1.936 1.00 91.44 227 ASP A O 1
ATOM 1613 N N . GLY A 1 228 ? -2.007 5.844 -0.068 1.00 87.31 228 GLY A N 1
ATOM 1614 C CA . GLY A 1 228 ? -3.147 5.205 0.586 1.00 87.31 228 GLY A CA 1
ATOM 1615 C C . GLY A 1 228 ? -4.263 6.162 1.017 1.00 87.31 228 GLY A C 1
ATOM 1616 O O . GLY A 1 228 ? -5.349 5.703 1.382 1.00 87.31 228 GLY A O 1
ATOM 1617 N N . THR A 1 229 ? -4.035 7.479 0.982 1.00 86.94 229 THR A N 1
ATOM 1618 C CA . THR A 1 229 ? -5.023 8.513 1.342 1.00 86.94 229 THR A CA 1
ATOM 1619 C C . THR A 1 229 ? -5.770 9.084 0.141 1.00 86.94 229 THR A C 1
ATOM 1621 O O . THR A 1 229 ? -6.866 9.620 0.300 1.00 86.94 229 THR A O 1
ATOM 1624 N N . SER A 1 230 ? -5.209 8.970 -1.063 1.00 86.38 230 SER A N 1
ATOM 1625 C CA . SER A 1 230 ? -5.797 9.552 -2.275 1.00 86.38 230 SER A CA 1
ATOM 1626 C C . SER A 1 230 ? -5.978 8.567 -3.426 1.00 86.38 230 SER A C 1
ATOM 1628 O O . SER A 1 230 ? -6.725 8.867 -4.356 1.00 86.38 230 SER A O 1
ATOM 1630 N N . GLY A 1 231 ? -5.304 7.415 -3.388 1.00 86.50 231 GLY A N 1
ATOM 1631 C CA . GLY A 1 231 ? -5.230 6.474 -4.504 1.00 86.50 231 GLY A CA 1
ATOM 1632 C C . GLY A 1 231 ? -4.355 6.957 -5.666 1.00 86.50 231 GLY A C 1
ATOM 1633 O O . GLY A 1 231 ? -4.317 6.300 -6.707 1.00 86.50 231 GLY A O 1
ATOM 1634 N N . ARG A 1 232 ? -3.660 8.099 -5.528 1.00 84.44 232 ARG A N 1
ATOM 1635 C CA . ARG A 1 232 ? -2.810 8.648 -6.592 1.00 84.44 232 ARG A CA 1
ATOM 1636 C C . ARG A 1 232 ? -1.561 7.796 -6.811 1.00 84.44 232 ARG A C 1
ATOM 1638 O O . ARG A 1 232 ? -0.917 7.344 -5.869 1.00 84.44 232 ARG A O 1
ATOM 1645 N N . TRP A 1 233 ? -1.217 7.642 -8.086 1.00 81.81 233 TRP A N 1
ATOM 1646 C CA . TRP A 1 233 ? 0.033 7.070 -8.577 1.00 81.81 233 TRP A CA 1
ATOM 1647 C C . TRP A 1 233 ? 0.962 8.217 -8.982 1.00 81.81 233 TRP A C 1
ATOM 1649 O O . TRP A 1 233 ? 1.062 8.563 -10.154 1.00 81.81 233 TRP A O 1
ATOM 1659 N N . ASP A 1 234 ? 1.579 8.887 -8.016 1.00 65.31 234 ASP A N 1
ATOM 1660 C CA . ASP A 1 234 ? 2.340 10.115 -8.288 1.00 65.31 234 ASP A CA 1
ATOM 1661 C C . ASP A 1 234 ? 3.810 9.878 -8.666 1.00 65.31 234 ASP A C 1
ATOM 1663 O O . ASP A 1 234 ? 4.579 10.832 -8.778 1.00 65.31 234 ASP A O 1
ATOM 1667 N N . GLY A 1 235 ? 4.216 8.618 -8.864 1.00 64.25 235 GLY A N 1
ATOM 1668 C CA . GLY A 1 235 ? 5.578 8.272 -9.272 1.00 64.25 235 GLY A CA 1
ATOM 1669 C C . GLY A 1 235 ? 6.659 8.754 -8.296 1.00 64.25 235 GLY A C 1
ATOM 1670 O O . GLY A 1 235 ? 7.813 8.861 -8.699 1.00 64.25 235 GLY A O 1
ATOM 1671 N N . GLY A 1 236 ? 6.306 9.058 -7.038 1.00 61.88 236 GLY A N 1
ATOM 1672 C CA . GLY A 1 236 ? 7.242 9.566 -6.032 1.00 61.88 236 GLY A CA 1
ATOM 1673 C C . GLY A 1 236 ? 7.415 11.089 -6.017 1.00 61.88 236 GLY A C 1
ATOM 1674 O O . GLY A 1 236 ? 8.379 11.574 -5.432 1.00 61.88 236 GLY A O 1
ATOM 1675 N N . ALA A 1 237 ? 6.518 11.856 -6.648 1.00 67.06 237 ALA A N 1
ATOM 1676 C CA . ALA A 1 237 ? 6.575 13.322 -6.618 1.00 67.06 237 ALA A CA 1
ATOM 1677 C C . ALA A 1 237 ? 6.183 13.925 -5.256 1.00 67.06 237 ALA A C 1
ATOM 1679 O O . ALA A 1 237 ? 6.586 15.046 -4.937 1.00 67.06 237 ALA A O 1
ATOM 1680 N N . ALA A 1 238 ? 5.380 13.215 -4.461 1.00 79.06 238 ALA A N 1
ATOM 1681 C CA . ALA A 1 238 ? 4.994 13.667 -3.134 1.00 79.06 238 ALA A CA 1
ATOM 1682 C C . ALA A 1 238 ? 6.054 13.312 -2.084 1.00 79.06 238 ALA A C 1
ATOM 1684 O O . ALA A 1 238 ? 6.665 12.247 -2.123 1.00 79.06 238 ALA A O 1
ATOM 1685 N N . ASP A 1 239 ? 6.235 14.208 -1.112 1.00 89.31 239 ASP A N 1
ATOM 1686 C CA . ASP A 1 239 ? 7.138 13.981 0.014 1.00 89.31 239 ASP A CA 1
ATOM 1687 C C . ASP A 1 239 ? 6.579 12.862 0.923 1.00 89.31 239 ASP A C 1
ATOM 1689 O O . ASP A 1 239 ? 5.533 13.063 1.560 1.00 89.31 239 ASP A O 1
ATOM 1693 N N . PRO A 1 240 ? 7.257 11.699 1.034 1.00 90.88 240 PRO A N 1
ATOM 1694 C CA . PRO A 1 240 ? 6.795 10.597 1.874 1.00 90.88 240 PRO A CA 1
ATOM 1695 C C . PRO A 1 240 ? 6.706 10.986 3.356 1.00 90.88 240 PRO A C 1
ATOM 1697 O O . PRO A 1 240 ? 5.894 10.421 4.088 1.00 90.88 240 PRO A O 1
ATOM 1700 N N . VAL A 1 241 ? 7.481 11.974 3.818 1.00 93.88 241 VAL A N 1
ATOM 1701 C CA . VAL A 1 241 ? 7.403 12.476 5.196 1.00 93.88 241 VAL A CA 1
ATOM 1702 C C . VAL A 1 241 ? 6.051 13.149 5.442 1.00 93.88 241 VAL A C 1
ATOM 1704 O O . VAL A 1 241 ? 5.411 12.891 6.466 1.00 93.88 241 VAL A O 1
ATOM 1707 N N . GLU A 1 242 ? 5.587 13.995 4.519 1.00 92.88 242 GLU A N 1
ATOM 1708 C CA . GLU A 1 242 ? 4.273 14.643 4.621 1.00 92.88 242 GLU A CA 1
ATOM 1709 C C . GLU A 1 242 ? 3.144 13.619 4.510 1.00 92.88 242 GLU A C 1
ATOM 1711 O O . GLU A 1 242 ? 2.259 13.590 5.366 1.00 92.88 242 GLU A O 1
ATOM 1716 N N . LEU A 1 243 ? 3.204 12.739 3.506 1.00 92.38 243 LEU A N 1
ATOM 1717 C CA . LEU A 1 243 ? 2.163 11.739 3.270 1.00 92.38 243 LEU A CA 1
ATOM 1718 C C . LEU A 1 243 ? 1.997 10.796 4.465 1.00 92.38 243 LEU A C 1
ATOM 1720 O O . LEU A 1 243 ? 0.909 10.708 5.036 1.00 92.38 243 LEU A O 1
ATOM 1724 N N . LEU A 1 244 ? 3.077 10.143 4.904 1.00 95.12 244 LEU A N 1
ATOM 1725 C CA . LEU A 1 244 ? 3.014 9.131 5.963 1.00 95.12 244 LEU A CA 1
ATOM 1726 C C . LEU A 1 244 ? 2.676 9.734 7.333 1.00 95.12 244 LEU A C 1
ATOM 1728 O O . LEU A 1 244 ? 2.024 9.077 8.149 1.00 95.12 244 LEU A O 1
ATOM 1732 N N . SER A 1 245 ? 3.085 10.982 7.600 1.00 95.75 245 SER A N 1
ATOM 1733 C CA . SER A 1 245 ? 2.707 11.667 8.841 1.00 95.75 245 SER A CA 1
ATOM 1734 C C . SER A 1 245 ? 1.246 12.113 8.839 1.00 95.75 245 SER A C 1
ATOM 1736 O O . SER A 1 245 ? 0.573 11.957 9.855 1.00 95.75 245 SER A O 1
ATOM 1738 N N . ALA A 1 246 ? 0.717 12.598 7.713 1.00 93.69 246 ALA A N 1
ATOM 1739 C CA . ALA A 1 246 ? -0.695 12.956 7.588 1.00 93.69 246 ALA A CA 1
ATOM 1740 C C . ALA A 1 246 ? -1.618 11.722 7.593 1.00 93.69 246 ALA A C 1
ATOM 1742 O O . ALA A 1 246 ? -2.727 11.779 8.135 1.00 93.69 246 ALA A O 1
ATOM 1743 N N . GLN A 1 247 ? -1.147 10.588 7.059 1.00 94.88 247 GLN A N 1
ATOM 1744 C CA . GLN A 1 247 ? -1.895 9.331 6.936 1.00 94.88 247 GLN A CA 1
ATOM 1745 C C . GLN A 1 247 ? -2.502 8.848 8.265 1.00 94.88 247 GLN A C 1
ATOM 1747 O O . GLN A 1 247 ? -3.581 8.258 8.273 1.00 94.88 247 GLN A O 1
ATOM 1752 N N . VAL A 1 248 ? -1.856 9.101 9.412 1.00 95.38 248 VAL A N 1
ATOM 1753 C CA . VAL A 1 248 ? -2.379 8.643 10.717 1.00 95.38 248 VAL A CA 1
ATOM 1754 C C . VAL A 1 248 ? -3.623 9.412 11.176 1.00 95.38 248 VAL A C 1
ATOM 1756 O O . VAL A 1 248 ? -4.379 8.896 11.999 1.00 95.38 248 VAL A O 1
ATOM 1759 N N . CYS A 1 249 ? -3.854 10.612 10.635 1.00 95.69 249 CYS A N 1
ATOM 1760 C CA . CYS A 1 249 ? -5.032 11.447 10.898 1.00 95.69 249 CYS A CA 1
ATOM 1761 C C . CYS A 1 249 ? -6.074 11.390 9.778 1.00 95.69 249 CYS A C 1
ATOM 1763 O O . CYS A 1 249 ? -7.218 11.788 9.993 1.00 95.69 249 CYS A O 1
ATOM 1765 N N . ALA A 1 250 ? -5.668 10.950 8.589 1.00 94.44 250 ALA A N 1
ATOM 1766 C CA . ALA A 1 250 ? -6.501 10.904 7.400 1.00 94.44 250 ALA A CA 1
ATOM 1767 C C . ALA A 1 250 ? -7.157 9.525 7.224 1.00 94.44 250 ALA A C 1
ATOM 1769 O O . ALA A 1 250 ? -6.581 8.510 7.635 1.00 94.44 250 ALA A O 1
ATOM 1770 N N . PRO A 1 251 ? -8.336 9.463 6.581 1.00 95.94 251 PRO A N 1
ATOM 1771 C CA . PRO A 1 251 ? -8.941 8.195 6.220 1.00 95.94 251 PRO A CA 1
ATOM 1772 C C . PRO A 1 251 ? -8.052 7.404 5.260 1.00 95.94 251 PRO A C 1
ATOM 1774 O O . PRO A 1 251 ? -7.505 7.949 4.302 1.00 95.94 251 PRO A O 1
ATOM 1777 N N . VAL A 1 252 ? -7.993 6.088 5.457 1.00 96.44 252 VAL A N 1
ATOM 1778 C CA . VAL A 1 252 ? -7.436 5.171 4.456 1.00 96.44 252 VAL A CA 1
ATOM 1779 C C . VAL A 1 252 ? -8.455 5.022 3.331 1.00 96.44 252 VAL A C 1
ATOM 1781 O O . VAL A 1 252 ? -9.555 4.505 3.551 1.00 96.44 252 VAL A O 1
ATOM 1784 N N . ARG A 1 253 ? -8.084 5.459 2.129 1.00 95.88 253 ARG A N 1
ATOM 1785 C CA . ARG A 1 253 ? -8.907 5.418 0.916 1.00 95.88 253 ARG A CA 1
ATOM 1786 C C . ARG A 1 253 ? -8.583 4.189 0.081 1.00 95.88 253 ARG A C 1
ATOM 1788 O O . ARG A 1 253 ? -8.150 4.284 -1.063 1.00 95.88 253 ARG A O 1
ATOM 1795 N N . TRP A 1 254 ? -8.764 3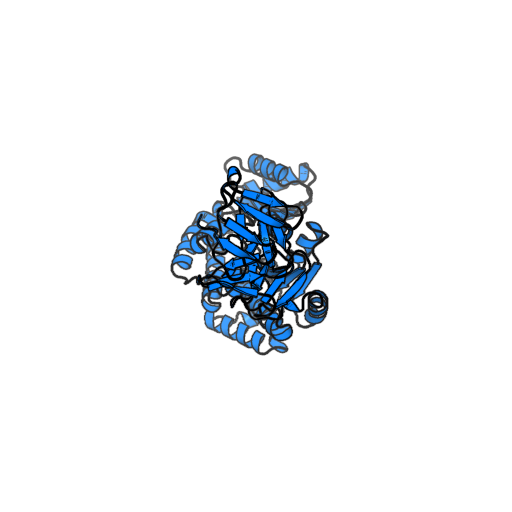.011 0.679 1.00 96.25 254 TRP A N 1
ATOM 1796 C CA . TRP A 1 254 ? -8.501 1.745 -0.007 1.00 96.25 254 TRP A CA 1
ATOM 1797 C C . TRP A 1 254 ? -9.425 1.550 -1.218 1.00 96.25 254 TRP A C 1
ATOM 1799 O O . TRP A 1 254 ? -9.003 0.982 -2.215 1.00 96.25 254 TRP A O 1
ATOM 1809 N N . ASP A 1 255 ? -10.646 2.082 -1.170 1.00 95.12 255 ASP A N 1
ATOM 1810 C CA . ASP A 1 255 ? -11.530 2.248 -2.326 1.00 95.12 255 ASP A CA 1
ATOM 1811 C C . ASP A 1 255 ? -10.828 2.965 -3.491 1.00 95.12 255 ASP A C 1
ATOM 1813 O O . ASP A 1 255 ? -10.708 2.396 -4.573 1.00 95.12 255 ASP A O 1
ATOM 1817 N N . ALA A 1 256 ? -10.267 4.149 -3.240 1.00 94.75 256 ALA A N 1
ATOM 1818 C CA . ALA A 1 256 ? -9.567 4.938 -4.247 1.00 94.75 256 ALA A CA 1
ATOM 1819 C C . ALA A 1 256 ? -8.275 4.260 -4.723 1.00 94.75 256 ALA A C 1
ATOM 1821 O O . ALA A 1 256 ? -7.945 4.338 -5.902 1.00 94.75 256 ALA A O 1
ATOM 1822 N N . VAL A 1 257 ? -7.555 3.565 -3.834 1.00 95.31 257 VAL A N 1
ATOM 1823 C CA . VAL A 1 257 ? -6.392 2.749 -4.217 1.00 95.31 257 VAL A CA 1
ATOM 1824 C C . VAL A 1 257 ? -6.817 1.663 -5.205 1.00 95.31 257 VAL A C 1
ATOM 1826 O O . VAL A 1 257 ? -6.205 1.534 -6.260 1.00 95.31 257 VAL A O 1
ATOM 1829 N N . MET A 1 258 ? -7.869 0.898 -4.903 1.00 94.81 258 MET A N 1
ATOM 1830 C CA . MET A 1 258 ? -8.358 -0.172 -5.780 1.00 94.81 258 MET A CA 1
ATOM 1831 C C . MET A 1 258 ? -8.855 0.368 -7.128 1.00 94.81 258 MET A C 1
ATOM 1833 O O . MET A 1 258 ? -8.472 -0.172 -8.171 1.00 94.81 258 MET A O 1
ATOM 1837 N N . ASP A 1 259 ? -9.624 1.460 -7.110 1.00 92.81 259 ASP A N 1
ATOM 1838 C CA . ASP A 1 259 ? -10.091 2.147 -8.317 1.00 92.81 259 ASP A CA 1
ATOM 1839 C C . ASP A 1 259 ? -8.909 2.651 -9.155 1.00 92.81 259 ASP A C 1
ATOM 1841 O O . ASP A 1 259 ? -8.867 2.444 -10.369 1.00 92.81 259 ASP A O 1
ATOM 1845 N N . GLY A 1 260 ? -7.907 3.246 -8.501 1.00 91.44 260 GLY A N 1
ATOM 1846 C CA . GLY A 1 260 ? -6.672 3.714 -9.120 1.00 91.44 260 GLY A CA 1
ATOM 1847 C C . GLY A 1 260 ? -5.893 2.579 -9.781 1.00 91.44 260 GLY A C 1
ATOM 1848 O O . GLY A 1 260 ? -5.525 2.700 -10.949 1.00 91.44 260 GLY A O 1
ATOM 1849 N N . LEU A 1 261 ? -5.705 1.446 -9.092 1.00 91.69 261 LEU A N 1
ATOM 1850 C CA . LEU A 1 261 ? -5.066 0.262 -9.678 1.00 91.69 261 LEU A CA 1
ATOM 1851 C C . LEU A 1 261 ? -5.817 -0.200 -10.942 1.00 91.69 261 LEU A C 1
ATOM 1853 O O . LEU A 1 261 ? -5.206 -0.430 -11.988 1.00 91.69 261 LEU A O 1
ATOM 1857 N N . ALA A 1 262 ? -7.146 -0.312 -10.871 1.00 91.12 262 ALA A N 1
ATOM 1858 C CA . ALA A 1 262 ? -7.964 -0.760 -11.996 1.00 91.12 262 ALA A CA 1
ATOM 1859 C C . ALA A 1 262 ? -7.891 0.202 -13.197 1.00 91.12 262 ALA A C 1
ATOM 1861 O O . ALA A 1 262 ? -7.739 -0.255 -14.341 1.00 91.12 262 ALA A O 1
ATOM 1862 N N . ALA A 1 263 ? -7.970 1.510 -12.928 1.00 88.44 263 ALA A N 1
ATOM 1863 C CA . ALA A 1 263 ? -7.924 2.583 -13.918 1.00 88.44 263 ALA A CA 1
ATOM 1864 C C . ALA A 1 263 ? -6.586 2.629 -14.668 1.00 88.44 263 ALA A C 1
ATOM 1866 O O . ALA A 1 263 ? -6.577 2.845 -15.876 1.00 88.44 263 ALA A O 1
ATOM 1867 N N . HIS A 1 264 ? -5.477 2.324 -13.990 1.00 85.81 264 HIS A N 1
ATOM 1868 C CA . HIS A 1 264 ? -4.147 2.250 -14.602 1.00 85.81 264 HIS A CA 1
ATOM 1869 C C . HIS A 1 264 ? -3.853 0.902 -15.285 1.00 85.81 264 HIS A C 1
ATOM 1871 O O . HIS A 1 264 ? -2.720 0.630 -15.664 1.00 85.81 264 HIS A O 1
ATOM 1877 N N . GLY A 1 265 ? -4.845 0.023 -15.465 1.00 87.12 265 GLY A N 1
ATOM 1878 C CA . GLY A 1 265 ? -4.650 -1.219 -16.225 1.00 87.12 265 GLY A CA 1
ATOM 1879 C C . GLY A 1 265 ? -4.067 -2.386 -15.417 1.00 87.12 265 GLY A C 1
ATOM 1880 O O . GLY A 1 265 ? -3.630 -3.394 -15.993 1.00 87.12 265 GLY A O 1
ATOM 1881 N N . VAL A 1 266 ? -4.088 -2.318 -14.081 1.00 90.19 266 VAL A N 1
ATOM 1882 C CA . VAL A 1 266 ? -3.798 -3.491 -13.247 1.00 90.19 266 VAL A CA 1
ATOM 1883 C C . VAL A 1 266 ? -4.889 -4.538 -13.457 1.00 90.19 266 VAL A C 1
ATOM 1885 O O . VAL A 1 266 ? -6.088 -4.244 -13.453 1.00 90.19 266 VAL A O 1
ATOM 1888 N N . ARG A 1 267 ? -4.455 -5.774 -13.707 1.00 91.56 267 ARG A N 1
ATOM 1889 C CA . ARG A 1 267 ? -5.323 -6.947 -13.919 1.00 91.56 267 ARG A CA 1
ATOM 1890 C C . ARG A 1 267 ? -4.931 -8.124 -13.039 1.00 91.56 267 ARG A C 1
ATOM 1892 O O . ARG A 1 267 ? -5.746 -9.017 -12.854 1.00 91.56 267 ARG A O 1
ATOM 1899 N N . TYR A 1 268 ? -3.732 -8.090 -12.465 1.00 94.75 268 TYR A N 1
ATOM 1900 C CA . TYR A 1 268 ? -3.204 -9.123 -11.587 1.00 94.75 268 TYR A CA 1
ATOM 1901 C C . TYR A 1 268 ? -2.718 -8.470 -10.298 1.00 94.75 268 TYR A C 1
ATOM 1903 O O . TYR A 1 268 ? -1.973 -7.490 -10.348 1.00 94.75 268 TYR A O 1
ATOM 1911 N N . VAL A 1 269 ? -3.148 -8.990 -9.150 1.00 97.12 269 VAL A N 1
ATOM 1912 C CA . VAL A 1 269 ? -2.740 -8.485 -7.836 1.00 97.12 269 VAL A CA 1
ATOM 1913 C C . VAL A 1 269 ? -2.346 -9.627 -6.915 1.00 97.12 269 VAL A C 1
ATOM 1915 O O . VAL A 1 269 ? -3.104 -10.582 -6.747 1.00 97.12 269 VAL A O 1
ATOM 1918 N N . ILE A 1 270 ? -1.187 -9.500 -6.276 1.00 98.06 270 ILE A N 1
ATOM 1919 C CA . ILE A 1 270 ? -0.748 -10.422 -5.227 1.00 98.06 270 ILE A CA 1
ATOM 1920 C C . ILE A 1 270 ? -0.738 -9.682 -3.894 1.00 98.06 270 ILE A C 1
ATOM 1922 O O . ILE A 1 270 ? -0.057 -8.672 -3.746 1.00 98.06 270 ILE A O 1
ATOM 1926 N N . GLU A 1 271 ? -1.502 -10.169 -2.919 1.00 98.44 271 GLU A N 1
ATOM 1927 C CA . GLU A 1 271 ? -1.383 -9.717 -1.528 1.00 98.44 271 GLU A CA 1
ATOM 1928 C C . GLU A 1 271 ? -0.222 -10.441 -0.861 1.00 98.44 271 GLU A C 1
ATOM 1930 O O . GLU A 1 271 ? -0.245 -11.664 -0.744 1.00 98.44 271 GLU A O 1
ATOM 1935 N N . VAL A 1 272 ? 0.801 -9.692 -0.462 1.00 98.62 272 VAL A N 1
ATOM 1936 C CA . VAL A 1 272 ? 2.068 -10.238 0.031 1.00 98.62 272 VAL A CA 1
ATOM 1937 C C . VAL A 1 272 ? 2.181 -9.972 1.525 1.00 98.62 272 VAL A C 1
ATOM 1939 O O . VAL A 1 272 ? 2.246 -8.820 1.948 1.00 98.62 272 VAL A O 1
ATOM 1942 N N . GLY A 1 273 ? 2.211 -11.038 2.323 1.00 98.25 273 GLY A N 1
ATOM 1943 C CA . GLY A 1 273 ? 2.234 -10.966 3.783 1.00 98.25 273 GLY A CA 1
ATOM 1944 C C . GLY A 1 273 ? 1.113 -11.765 4.449 1.00 98.25 273 GLY A C 1
ATOM 1945 O O . GLY A 1 273 ? 0.498 -12.629 3.820 1.00 98.25 273 GLY A O 1
ATOM 1946 N N . PRO A 1 274 ? 0.855 -11.530 5.747 1.00 97.25 274 PRO A N 1
ATOM 1947 C CA . PRO A 1 274 ? -0.092 -12.336 6.502 1.00 97.25 274 PRO A CA 1
ATOM 1948 C C . PRO A 1 274 ? -1.542 -12.029 6.103 1.00 97.25 274 PRO A C 1
ATOM 1950 O O . PRO A 1 274 ? -1.950 -10.872 6.008 1.00 97.25 274 PRO A O 1
ATOM 1953 N N . GLY A 1 275 ? -2.352 -13.077 5.937 1.00 92.50 275 GLY A N 1
ATOM 1954 C CA . GLY A 1 275 ? -3.786 -12.961 5.667 1.00 92.50 275 GLY A CA 1
ATOM 1955 C C . GLY A 1 275 ? -4.161 -12.994 4.180 1.00 92.50 275 GLY A C 1
ATOM 1956 O O . GLY A 1 275 ? -3.463 -13.578 3.357 1.00 92.50 275 GLY A O 1
ATOM 1957 N N . ALA A 1 276 ? -5.354 -12.479 3.869 1.00 93.31 276 ALA A N 1
ATOM 1958 C CA . ALA A 1 276 ? -5.947 -12.466 2.521 1.00 93.31 276 ALA A CA 1
ATOM 1959 C C . ALA A 1 276 ? -7.074 -11.412 2.396 1.00 93.31 276 ALA A C 1
ATOM 1961 O O . ALA A 1 276 ? -8.076 -11.610 1.694 1.00 93.31 276 ALA A O 1
ATOM 1962 N N . ARG A 1 277 ? -7.012 -10.344 3.203 1.00 92.50 277 ARG A N 1
ATOM 1963 C CA . ARG A 1 277 ? -8.129 -9.396 3.353 1.00 92.50 277 ARG A CA 1
ATOM 1964 C C . ARG A 1 277 ? -8.213 -8.457 2.159 1.00 92.50 277 ARG A C 1
ATOM 1966 O O . ARG A 1 277 ? -9.323 -8.212 1.680 1.00 92.50 277 ARG A O 1
ATOM 1973 N N . LEU A 1 278 ? -7.074 -7.972 1.672 1.00 95.62 278 LEU A N 1
ATOM 1974 C CA . LEU A 1 278 ? -7.018 -6.982 0.599 1.00 95.62 278 LEU A CA 1
ATOM 1975 C C . LEU A 1 278 ? -7.504 -7.569 -0.725 1.00 95.62 278 LEU A C 1
ATOM 1977 O O . LEU A 1 278 ? -8.343 -6.973 -1.394 1.00 95.62 278 LEU A O 1
ATOM 1981 N N . THR A 1 279 ? -7.075 -8.783 -1.062 1.00 92.38 279 THR A N 1
ATOM 1982 C CA . THR A 1 279 ? -7.542 -9.494 -2.261 1.00 92.38 279 THR A CA 1
ATOM 1983 C C . THR A 1 279 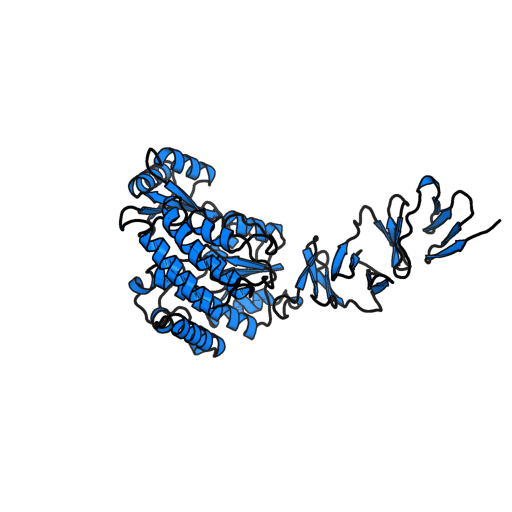? -9.026 -9.831 -2.181 1.00 92.38 279 THR A C 1
ATOM 1985 O O . THR A 1 279 ? -9.736 -9.775 -3.184 1.00 92.38 279 THR A O 1
ATOM 1988 N N . SER A 1 280 ? -9.536 -10.127 -0.982 1.00 92.25 280 SER A N 1
ATOM 1989 C CA . SER A 1 280 ? -10.967 -10.340 -0.760 1.00 92.25 280 SER A CA 1
ATOM 1990 C C . SER A 1 280 ? -11.785 -9.065 -1.004 1.00 92.25 280 SER A C 1
ATOM 1992 O O . SER A 1 280 ? -12.838 -9.134 -1.638 1.00 92.25 280 SER A O 1
ATOM 1994 N N . MET A 1 281 ? -11.302 -7.904 -0.546 1.00 92.75 281 MET A N 1
ATOM 1995 C CA . MET A 1 281 ? -11.913 -6.597 -0.837 1.00 92.75 281 MET A CA 1
ATOM 1996 C C . MET A 1 281 ? -11.857 -6.280 -2.336 1.00 92.75 281 MET A C 1
ATOM 1998 O O . MET A 1 281 ? -12.881 -5.941 -2.930 1.00 92.75 281 MET A O 1
ATOM 2002 N N . LEU A 1 282 ? -10.704 -6.504 -2.968 1.00 92.25 282 LEU A N 1
ATOM 2003 C CA . LEU A 1 282 ? -10.486 -6.216 -4.382 1.00 92.25 282 LEU A CA 1
ATOM 2004 C C . LEU A 1 282 ? -11.391 -7.042 -5.298 1.00 92.25 282 LEU A C 1
ATOM 2006 O O . LEU A 1 282 ? -12.032 -6.480 -6.179 1.00 92.25 282 LEU A O 1
ATOM 2010 N N . ARG A 1 283 ? -11.542 -8.349 -5.042 1.00 90.62 283 ARG A N 1
ATOM 2011 C CA . ARG A 1 283 ? -12.464 -9.210 -5.809 1.00 90.62 283 ARG A CA 1
ATOM 2012 C C . ARG A 1 283 ? -13.926 -8.768 -5.709 1.00 90.62 283 ARG A C 1
ATOM 2014 O O . ARG A 1 283 ? -14.700 -9.022 -6.632 1.00 90.62 283 ARG A O 1
ATOM 2021 N N . ARG A 1 284 ? -14.330 -8.147 -4.591 1.00 90.00 284 ARG A N 1
ATOM 2022 C CA . ARG A 1 284 ? -15.688 -7.598 -4.428 1.00 90.00 284 ARG A CA 1
ATOM 2023 C C . ARG A 1 284 ? -15.873 -6.301 -5.211 1.00 90.00 284 ARG A C 1
ATOM 2025 O O . ARG A 1 284 ? -16.941 -6.119 -5.786 1.00 90.00 284 ARG A O 1
ATOM 2032 N N . ALA A 1 285 ? -14.860 -5.437 -5.226 1.00 89.81 285 ALA A N 1
ATOM 2033 C CA . ALA A 1 285 ? -14.907 -4.145 -5.905 1.00 89.81 285 ALA A CA 1
ATOM 2034 C C . ALA A 1 285 ? -14.722 -4.269 -7.432 1.00 89.81 285 ALA A C 1
ATOM 2036 O O . ALA A 1 285 ? -15.486 -3.683 -8.195 1.00 89.81 285 ALA A O 1
ATOM 2037 N N . HIS A 1 286 ? -13.776 -5.095 -7.891 1.00 90.88 286 HIS A N 1
ATOM 2038 C CA . HIS A 1 286 ? -13.396 -5.213 -9.301 1.00 90.88 286 HIS A CA 1
ATOM 2039 C C . HIS A 1 286 ? -13.347 -6.677 -9.752 1.00 90.88 286 HIS A C 1
ATOM 2041 O O . HIS A 1 286 ? -12.369 -7.390 -9.539 1.00 90.88 286 HIS A O 1
ATOM 2047 N N . ARG A 1 287 ? -14.393 -7.128 -10.455 1.00 86.12 287 ARG A N 1
ATOM 2048 C CA . ARG A 1 287 ? -14.496 -8.520 -10.940 1.00 86.12 287 ARG A CA 1
ATOM 2049 C C . ARG A 1 287 ? -13.484 -8.896 -12.030 1.00 86.12 287 ARG A C 1
ATOM 2051 O O . ARG A 1 287 ? -13.295 -10.079 -12.275 1.00 86.12 287 ARG A O 1
ATOM 2058 N N . GLY A 1 288 ? -12.868 -7.911 -12.685 1.00 85.88 288 GLY A N 1
ATOM 2059 C CA . GLY A 1 288 ? -11.880 -8.110 -13.753 1.00 85.88 288 GLY A CA 1
ATOM 2060 C C . GLY A 1 288 ? -10.426 -8.190 -13.278 1.00 85.88 288 GLY A C 1
ATOM 2061 O O . GLY A 1 288 ? -9.530 -8.190 -14.117 1.00 85.88 288 GLY A O 1
ATOM 2062 N N . ILE A 1 289 ? -10.182 -8.198 -11.963 1.00 92.25 289 ILE A N 1
ATOM 2063 C CA . ILE A 1 289 ? -8.836 -8.328 -11.400 1.00 92.25 289 ILE A CA 1
ATOM 2064 C C . ILE A 1 289 ? -8.646 -9.741 -10.852 1.00 92.25 289 ILE A C 1
ATOM 2066 O O . ILE A 1 289 ? -9.346 -10.181 -9.936 1.00 92.25 289 ILE A O 1
ATOM 2070 N N . HIS A 1 290 ? -7.659 -10.438 -11.403 1.00 94.50 290 HIS A N 1
ATOM 2071 C CA . HIS A 1 290 ? -7.188 -11.724 -10.920 1.00 94.50 290 HIS A CA 1
ATOM 2072 C C . HIS A 1 290 ? -6.316 -11.513 -9.685 1.00 94.50 290 HIS A C 1
ATOM 2074 O O . HIS A 1 290 ? -5.504 -10.589 -9.623 1.00 94.50 290 HIS A O 1
ATOM 2080 N N . THR A 1 291 ? -6.500 -12.358 -8.674 1.00 95.81 291 THR A N 1
ATOM 2081 C CA . THR A 1 291 ? -5.852 -12.164 -7.376 1.00 95.81 291 THR A CA 1
ATOM 2082 C C . THR A 1 291 ? -5.261 -13.455 -6.847 1.00 95.81 291 THR A C 1
ATOM 2084 O O . THR A 1 291 ? -5.910 -14.496 -6.924 1.00 95.81 291 THR A O 1
ATOM 2087 N N . ALA A 1 292 ? -4.084 -13.356 -6.242 1.00 96.75 292 ALA A N 1
ATOM 2088 C CA . ALA A 1 292 ? -3.496 -14.388 -5.398 1.00 96.75 292 ALA A CA 1
ATOM 2089 C C . ALA A 1 292 ? -3.032 -13.761 -4.078 1.00 96.75 292 ALA A C 1
ATOM 2091 O O . ALA A 1 292 ? -2.959 -12.539 -3.943 1.00 96.75 292 ALA A O 1
ATOM 2092 N N . ARG A 1 293 ? -2.729 -14.596 -3.091 1.00 97.19 293 ARG A N 1
ATOM 2093 C CA . ARG A 1 293 ? -2.046 -14.182 -1.862 1.00 97.19 293 ARG A CA 1
ATOM 2094 C C . ARG A 1 293 ? -0.722 -14.928 -1.775 1.00 97.19 293 ARG A C 1
ATOM 2096 O O . ARG A 1 293 ? -0.621 -16.012 -2.338 1.00 97.19 293 ARG A O 1
ATOM 2103 N N . PHE A 1 294 ? 0.242 -14.376 -1.057 1.00 98.38 294 PHE A N 1
ATOM 2104 C CA . PHE A 1 294 ? 1.485 -15.050 -0.719 1.00 98.38 294 PHE A CA 1
ATOM 2105 C C . PHE A 1 294 ? 1.888 -14.704 0.715 1.00 98.38 294 PHE A C 1
ATOM 2107 O O . PHE A 1 294 ? 2.474 -13.649 0.971 1.00 98.38 294 PHE A O 1
ATOM 2114 N N . GLY A 1 295 ? 1.539 -15.585 1.652 1.00 97.06 295 GLY A N 1
ATOM 2115 C CA . GLY A 1 295 ? 1.937 -15.487 3.059 1.00 97.06 295 GLY A CA 1
ATOM 2116 C C . GLY A 1 295 ? 2.623 -16.748 3.585 1.00 97.06 295 GLY A C 1
ATOM 2117 O O . GLY A 1 295 ? 3.290 -16.691 4.617 1.00 97.06 295 GLY A O 1
ATOM 2118 N N . GLU A 1 296 ? 2.487 -17.871 2.879 1.00 97.25 296 GLU A N 1
ATOM 2119 C CA . GLU A 1 296 ? 3.039 -19.174 3.253 1.00 97.25 296 GLU A CA 1
ATOM 2120 C C . GLU A 1 296 ? 3.616 -19.913 2.030 1.00 97.25 296 GLU A C 1
ATOM 2122 O O . GLU A 1 296 ? 3.177 -19.666 0.905 1.00 97.25 296 GLU A O 1
ATOM 2127 N N . PRO A 1 297 ? 4.552 -20.867 2.218 1.00 97.81 297 PRO A N 1
ATOM 2128 C CA . PRO A 1 297 ? 5.125 -21.654 1.119 1.00 97.81 297 PRO A CA 1
ATOM 2129 C C . PRO A 1 297 ? 4.071 -22.335 0.229 1.00 97.81 297 PRO A C 1
ATOM 2131 O O . PRO A 1 297 ? 4.228 -22.385 -0.989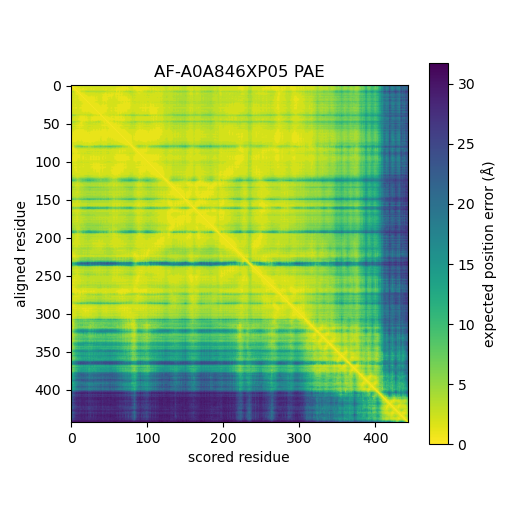 1.00 97.81 297 PRO A O 1
ATOM 2134 N N . ALA A 1 298 ? 2.972 -22.809 0.825 1.00 97.06 298 ALA A N 1
ATOM 2135 C CA . ALA A 1 298 ? 1.880 -23.477 0.116 1.00 97.06 298 ALA A CA 1
ATOM 2136 C C . ALA A 1 298 ? 1.103 -22.553 -0.842 1.00 97.06 298 ALA A C 1
ATOM 2138 O O . ALA A 1 298 ? 0.439 -23.040 -1.753 1.00 97.06 298 ALA A O 1
ATOM 2139 N N . ASP A 1 299 ? 1.192 -21.230 -0.673 1.00 97.56 299 ASP A N 1
ATOM 2140 C CA . ASP A 1 299 ? 0.533 -20.279 -1.571 1.00 97.56 299 ASP A CA 1
ATOM 2141 C C . ASP A 1 299 ? 1.260 -20.152 -2.931 1.00 97.56 299 ASP A C 1
ATOM 2143 O O . ASP A 1 299 ? 0.699 -19.602 -3.882 1.00 97.56 299 ASP A O 1
ATOM 2147 N N . LEU A 1 300 ? 2.499 -20.658 -3.049 1.00 96.12 300 LEU A N 1
ATOM 2148 C CA . LEU A 1 300 ? 3.346 -20.461 -4.231 1.00 96.12 300 LEU A CA 1
ATOM 2149 C C . LEU A 1 300 ? 2.733 -21.036 -5.514 1.00 96.12 300 LEU A C 1
ATOM 2151 O O . LEU A 1 300 ? 2.891 -20.439 -6.573 1.00 96.12 300 LEU A O 1
ATOM 2155 N N . GLU A 1 301 ? 2.013 -22.156 -5.434 1.00 95.06 301 GLU A N 1
ATOM 2156 C CA . GLU A 1 301 ? 1.372 -22.780 -6.601 1.00 95.06 301 GLU A CA 1
ATOM 2157 C C . GLU A 1 301 ? 0.302 -21.864 -7.215 1.00 95.06 301 GLU A C 1
ATOM 2159 O O . GLU A 1 301 ? 0.294 -21.625 -8.422 1.00 95.06 301 GLU A O 1
ATOM 2164 N N . ALA A 1 302 ? -0.557 -21.276 -6.377 1.00 94.50 302 ALA A N 1
ATOM 2165 C CA . ALA A 1 302 ? -1.586 -20.343 -6.832 1.00 94.50 302 ALA A CA 1
ATOM 2166 C C . ALA A 1 302 ? -0.975 -19.061 -7.420 1.00 94.50 302 ALA A C 1
ATOM 2168 O O . ALA A 1 302 ? -1.496 -18.503 -8.387 1.00 94.50 302 ALA A O 1
ATOM 2169 N N . VAL A 1 303 ? 0.140 -18.598 -6.847 1.00 95.88 303 VAL A N 1
ATOM 2170 C CA . VAL A 1 303 ? 0.893 -17.458 -7.376 1.00 95.88 303 VAL A CA 1
ATOM 2171 C C . VAL A 1 303 ? 1.541 -17.792 -8.717 1.00 95.88 303 VAL A C 1
ATOM 2173 O O . VAL A 1 303 ? 1.427 -17.000 -9.647 1.00 95.88 303 VAL A O 1
ATOM 2176 N N . ALA A 1 304 ? 2.180 -18.955 -8.845 1.00 92.94 304 ALA A N 1
ATOM 2177 C CA . ALA A 1 304 ? 2.788 -19.394 -10.094 1.00 92.94 304 ALA A CA 1
ATOM 2178 C C . ALA A 1 304 ? 1.749 -19.445 -11.221 1.00 92.94 304 ALA A C 1
ATOM 2180 O O . ALA A 1 304 ? 1.985 -18.845 -12.265 1.00 92.94 304 ALA A O 1
ATOM 2181 N N . GLY A 1 305 ? 0.571 -20.028 -10.966 1.00 93.06 305 GLY A N 1
ATOM 2182 C CA . GLY A 1 305 ? -0.531 -20.052 -11.932 1.00 93.06 305 GLY A CA 1
ATOM 2183 C C . GLY A 1 305 ? -1.032 -18.658 -12.329 1.00 93.06 305 GLY A C 1
ATOM 2184 O O . GLY A 1 305 ? -1.369 -18.434 -13.485 1.00 93.06 305 GLY A O 1
ATOM 2185 N N . LEU A 1 306 ? -1.028 -17.683 -11.411 1.00 92.06 306 LEU A N 1
ATOM 2186 C CA . LEU A 1 306 ? -1.360 -16.288 -11.739 1.00 92.06 306 LEU A CA 1
ATOM 2187 C C . LEU A 1 306 ? -0.296 -15.624 -12.634 1.00 92.06 306 LEU A C 1
ATOM 2189 O O . LEU A 1 306 ? -0.614 -14.731 -13.417 1.00 92.06 306 LEU A O 1
ATOM 2193 N N . LEU A 1 307 ? 0.970 -16.014 -12.480 1.00 91.62 307 LEU A N 1
ATOM 2194 C CA . LEU A 1 307 ? 2.118 -15.420 -13.169 1.00 91.62 307 LEU A CA 1
ATOM 2195 C C . LEU A 1 307 ? 2.454 -16.098 -14.508 1.00 91.62 307 LEU A C 1
ATOM 2197 O O . LEU A 1 307 ? 3.285 -15.566 -15.245 1.00 91.62 307 LEU A O 1
ATOM 2201 N N . GLU A 1 308 ? 1.838 -17.239 -14.838 1.00 88.00 308 GLU A N 1
ATOM 2202 C CA . GLU A 1 308 ? 2.037 -17.946 -16.116 1.00 88.00 308 GLU A CA 1
ATOM 2203 C C . GLU A 1 308 ? 1.783 -17.036 -17.328 1.00 88.00 308 GLU A C 1
ATOM 2205 O O . GLU A 1 308 ? 2.551 -17.066 -18.291 1.00 88.00 308 GLU A O 1
ATOM 2210 N N . ASP A 1 309 ? 0.791 -16.150 -17.228 1.00 78.62 309 ASP A N 1
ATOM 2211 C CA . ASP A 1 309 ? 0.412 -15.202 -18.282 1.00 78.62 309 ASP A CA 1
ATOM 2212 C C . ASP A 1 309 ? 1.309 -13.946 -18.346 1.00 78.62 309 ASP A C 1
ATOM 2214 O O . ASP A 1 309 ? 1.071 -13.043 -19.151 1.00 78.62 309 ASP A O 1
ATOM 2218 N N . LEU A 1 310 ? 2.342 -13.845 -17.497 1.00 83.56 310 LEU A N 1
ATOM 2219 C CA . LEU A 1 310 ? 3.184 -12.648 -17.346 1.00 83.56 310 LEU A CA 1
ATOM 2220 C C . LEU A 1 310 ? 4.699 -12.938 -17.417 1.00 83.56 310 LEU A C 1
ATOM 2222 O O . LEU A 1 310 ? 5.459 -12.447 -16.575 1.00 83.56 310 LEU A O 1
ATOM 2226 N N . PRO A 1 311 ? 5.198 -13.689 -18.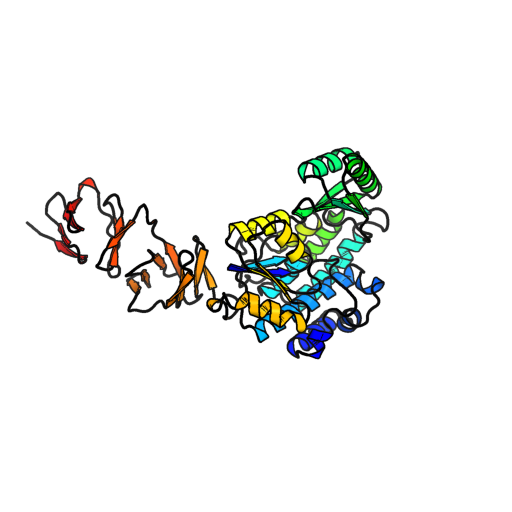419 1.00 82.12 311 PRO A N 1
ATOM 2227 C CA . PRO A 1 311 ? 6.612 -14.065 -18.481 1.00 82.12 311 PRO A CA 1
ATOM 2228 C C . PRO A 1 311 ? 7.557 -12.859 -18.619 1.00 82.12 311 PRO A C 1
ATOM 2230 O O . PRO A 1 311 ? 8.672 -12.905 -18.109 1.00 82.12 311 PRO A O 1
ATOM 2233 N N . HIS A 1 312 ? 7.096 -11.767 -19.237 1.00 81.00 312 HIS A N 1
ATOM 2234 C CA . HIS A 1 312 ? 7.854 -10.523 -19.426 1.00 81.00 312 HIS A CA 1
ATOM 2235 C C . HIS A 1 312 ? 8.110 -9.748 -18.123 1.00 81.00 312 HIS A C 1
ATOM 2237 O O . HIS A 1 312 ? 8.855 -8.778 -18.128 1.00 81.00 312 HIS A O 1
ATOM 2243 N N . LEU A 1 313 ? 7.502 -10.130 -16.994 1.00 83.81 313 LEU A N 1
ATOM 2244 C CA . LEU A 1 313 ? 7.756 -9.486 -15.699 1.00 83.81 313 LEU A CA 1
ATOM 2245 C C . LEU A 1 313 ? 8.871 -10.162 -14.892 1.00 83.81 313 LEU A C 1
ATOM 2247 O O . LEU A 1 313 ? 9.174 -9.706 -13.789 1.00 83.81 313 LEU A O 1
ATOM 2251 N N . ARG A 1 314 ? 9.497 -11.221 -15.428 1.00 87.81 314 ARG A N 1
ATOM 2252 C CA . ARG A 1 314 ? 10.615 -11.942 -14.798 1.00 87.81 314 ARG A CA 1
ATOM 2253 C C . ARG A 1 314 ? 11.935 -11.177 -14.912 1.00 87.81 314 ARG A C 1
ATOM 2255 O O . ARG A 1 314 ? 12.874 -11.629 -15.561 1.00 87.81 314 ARG A O 1
ATOM 2262 N N . HIS A 1 315 ? 11.981 -10.009 -14.292 1.00 87.62 315 HIS A N 1
ATOM 2263 C CA . HIS A 1 315 ? 13.132 -9.119 -14.275 1.00 87.62 315 HIS A CA 1
ATOM 2264 C C . HIS A 1 315 ? 13.344 -8.545 -12.875 1.00 87.62 315 HIS A C 1
ATOM 2266 O O . HIS A 1 315 ? 12.494 -8.653 -11.988 1.00 87.62 315 HIS A O 1
ATOM 2272 N N . GLU A 1 316 ? 14.497 -7.914 -12.678 1.00 86.50 316 GLU A N 1
ATOM 2273 C CA . GLU A 1 316 ? 14.779 -7.196 -11.443 1.00 86.50 316 GLU A CA 1
ATOM 2274 C C . GLU A 1 316 ? 13.836 -6.002 -11.227 1.00 86.50 316 GLU A C 1
ATOM 2276 O O . GLU A 1 316 ? 13.215 -5.458 -12.145 1.00 86.50 316 GLU A O 1
ATOM 2281 N N . LEU A 1 317 ? 13.722 -5.587 -9.968 1.00 86.19 317 LEU A N 1
ATOM 2282 C CA . LEU A 1 317 ? 12.877 -4.469 -9.576 1.00 86.19 317 LEU A CA 1
ATOM 2283 C C . LEU A 1 317 ? 13.346 -3.167 -10.241 1.00 86.19 317 LEU A C 1
ATOM 2285 O O . LEU A 1 317 ? 14.501 -2.775 -10.088 1.00 86.19 317 LEU A O 1
ATOM 2289 N N . GLY A 1 318 ? 12.427 -2.466 -10.904 1.00 83.88 318 GLY A N 1
ATOM 2290 C CA . GLY A 1 318 ? 12.733 -1.231 -11.632 1.00 83.88 318 GLY A CA 1
ATOM 2291 C C . GLY A 1 318 ? 13.267 -1.453 -13.049 1.00 83.88 318 GLY A C 1
ATOM 2292 O O . GLY A 1 318 ? 13.635 -0.483 -13.706 1.00 83.88 318 GLY A O 1
ATOM 2293 N N . TYR A 1 319 ? 13.280 -2.698 -13.546 1.00 89.12 319 TYR A N 1
ATOM 2294 C CA . TYR A 1 319 ? 13.598 -2.974 -14.948 1.00 89.12 319 TYR A CA 1
ATOM 2295 C C . TYR A 1 319 ? 12.603 -2.304 -15.902 1.00 89.12 319 TYR A C 1
ATOM 2297 O O . TYR A 1 319 ? 13.012 -1.757 -16.915 1.00 89.12 319 TYR A O 1
ATOM 2305 N N . TRP A 1 320 ? 11.309 -2.290 -15.574 1.00 89.25 320 TRP A N 1
ATOM 2306 C CA . TRP A 1 320 ? 10.278 -1.672 -16.409 1.00 89.25 320 TRP A CA 1
ATOM 2307 C C . TRP A 1 320 ? 9.935 -0.251 -15.946 1.00 89.25 320 TRP A C 1
ATOM 2309 O O . TRP A 1 320 ? 9.615 -0.026 -14.779 1.00 89.25 320 TRP A O 1
ATOM 2319 N N . ARG A 1 321 ? 9.921 0.696 -16.889 1.00 84.75 321 ARG A N 1
ATOM 2320 C CA . ARG A 1 321 ? 9.332 2.035 -16.755 1.00 84.75 321 ARG A CA 1
ATOM 2321 C C . ARG A 1 321 ? 7.977 2.083 -17.451 1.00 84.75 321 ARG A C 1
ATOM 2323 O O . ARG A 1 321 ? 7.813 1.500 -18.521 1.00 84.75 321 ARG A O 1
ATOM 2330 N N . HIS A 1 322 ? 7.029 2.813 -16.869 1.00 79.38 322 HIS A N 1
ATOM 2331 C CA . HIS A 1 322 ? 5.712 3.020 -17.465 1.00 79.38 322 HIS A CA 1
ATOM 2332 C C . HIS A 1 322 ? 5.728 4.148 -18.493 1.00 79.38 322 HIS A C 1
ATOM 2334 O O . HIS A 1 322 ? 6.069 5.285 -18.170 1.00 79.38 322 HIS A O 1
ATOM 2340 N N . GLY A 1 323 ? 5.296 3.832 -19.711 1.00 73.31 323 GLY A N 1
ATOM 2341 C CA . GLY A 1 323 ? 4.892 4.824 -20.696 1.00 73.31 323 GLY A CA 1
ATOM 2342 C C . GLY A 1 323 ? 3.504 5.404 -20.378 1.00 73.31 323 GLY A C 1
ATOM 2343 O O . GLY A 1 323 ? 2.701 4.756 -19.697 1.00 73.31 323 GLY A O 1
ATOM 2344 N N . PRO A 1 324 ? 3.186 6.605 -20.892 1.00 67.12 324 PRO A N 1
ATOM 2345 C CA . PRO A 1 324 ? 1.918 7.296 -20.630 1.00 67.12 324 PRO A CA 1
ATOM 2346 C C . PRO A 1 324 ? 0.684 6.506 -21.096 1.00 67.12 324 PRO A C 1
ATOM 2348 O O . PRO A 1 324 ? -0.381 6.616 -20.495 1.00 67.12 324 PRO A O 1
ATOM 2351 N N . ASP A 1 325 ? 0.842 5.660 -22.115 1.00 72.75 325 ASP A N 1
ATOM 2352 C CA . ASP A 1 325 ? -0.232 4.848 -22.699 1.00 72.75 325 ASP A CA 1
ATOM 2353 C C . ASP A 1 325 ? -0.277 3.410 -22.147 1.00 72.75 325 ASP A C 1
ATOM 2355 O O . ASP A 1 325 ? -0.903 2.521 -22.730 1.00 72.75 325 ASP A O 1
ATOM 2359 N N . GLY A 1 326 ? 0.404 3.164 -21.022 1.00 76.75 326 GLY A N 1
ATOM 2360 C CA . GLY A 1 326 ? 0.450 1.868 -20.342 1.00 76.75 326 GLY A CA 1
ATOM 2361 C C . GLY A 1 326 ? 1.515 0.899 -20.860 1.00 76.75 326 GLY A C 1
ATOM 2362 O O . GLY A 1 326 ? 1.574 -0.234 -20.380 1.00 76.75 326 GLY A O 1
ATOM 2363 N N . ASP A 1 327 ? 2.343 1.326 -21.817 1.00 84.56 327 ASP A N 1
ATOM 2364 C CA . ASP A 1 327 ? 3.496 0.560 -22.299 1.00 84.56 327 ASP A CA 1
ATOM 2365 C C . ASP A 1 327 ? 4.530 0.350 -21.199 1.00 84.56 327 ASP A C 1
ATOM 2367 O O . ASP A 1 327 ? 4.640 1.155 -20.271 1.00 84.56 327 ASP A O 1
ATOM 2371 N N . LEU A 1 328 ? 5.325 -0.707 -21.338 1.00 88.06 328 LEU A N 1
ATOM 2372 C CA . LEU A 1 328 ? 6.502 -0.919 -20.504 1.00 88.06 328 LEU A CA 1
ATOM 2373 C C . LEU A 1 328 ? 7.745 -0.742 -21.360 1.00 88.06 328 LEU A C 1
ATOM 2375 O O . LEU A 1 328 ? 7.818 -1.296 -22.450 1.00 88.06 328 LEU A O 1
ATOM 2379 N N . ILE A 1 329 ? 8.721 0.008 -20.868 1.00 88.19 329 ILE A N 1
ATOM 2380 C CA . ILE A 1 329 ? 10.014 0.199 -21.533 1.00 88.19 329 ILE A CA 1
ATOM 2381 C C . ILE A 1 329 ? 11.086 -0.233 -20.552 1.00 88.19 329 ILE A C 1
ATOM 2383 O O . ILE A 1 329 ? 11.045 0.177 -19.388 1.00 88.19 329 ILE A O 1
ATOM 2387 N N . ALA A 1 330 ? 12.041 -1.034 -21.002 1.00 89.88 330 ALA A N 1
ATOM 2388 C CA . ALA A 1 330 ? 13.183 -1.392 -20.183 1.00 89.88 330 ALA A CA 1
ATOM 2389 C C . ALA A 1 330 ? 13.923 -0.120 -19.715 1.00 89.88 330 ALA A C 1
ATOM 2391 O O . ALA A 1 330 ? 13.958 0.914 -20.396 1.00 89.88 330 ALA A O 1
ATOM 2392 N N . SER A 1 331 ? 14.510 -0.163 -18.525 1.00 86.81 331 SER A N 1
ATOM 2393 C CA . SER A 1 331 ? 15.212 0.968 -17.913 1.00 86.81 331 SER A CA 1
ATOM 2394 C C . SER A 1 331 ? 16.418 1.412 -18.744 1.00 86.81 331 SER A C 1
ATOM 2396 O O . SER A 1 331 ? 16.719 2.603 -18.804 1.00 86.81 331 SER A O 1
ATOM 2398 N N . ASP A 1 332 ? 17.033 0.479 -19.467 1.00 87.75 332 ASP A N 1
ATOM 2399 C CA . ASP A 1 332 ? 18.100 0.692 -20.447 1.00 87.75 332 ASP A CA 1
ATOM 2400 C C . ASP A 1 332 ? 17.589 0.917 -21.886 1.00 87.75 332 ASP A C 1
ATOM 2402 O O . ASP A 1 332 ? 18.386 1.025 -22.816 1.00 87.75 332 ASP A O 1
ATOM 2406 N N . ALA A 1 333 ? 16.267 0.988 -22.074 1.00 85.38 333 ALA A N 1
ATOM 2407 C CA . ALA A 1 333 ? 15.590 1.109 -23.365 1.00 85.38 333 ALA A CA 1
ATOM 2408 C C . ALA A 1 333 ? 15.949 0.000 -24.378 1.00 85.38 333 ALA A C 1
ATOM 2410 O O . ALA A 1 333 ? 15.903 0.223 -25.592 1.00 85.38 333 ALA A O 1
ATOM 2411 N N . SER A 1 334 ? 16.308 -1.191 -23.888 1.00 88.88 334 SER A N 1
ATOM 2412 C CA . SER A 1 334 ? 16.611 -2.363 -24.718 1.00 88.88 334 SER A CA 1
ATOM 2413 C C . SER A 1 334 ? 15.371 -3.105 -25.213 1.00 88.88 334 SER A C 1
ATOM 2415 O O . SER A 1 334 ? 15.439 -3.752 -26.255 1.00 88.88 334 SER A O 1
ATOM 2417 N N . GLU A 1 335 ? 14.242 -3.000 -24.511 1.00 90.94 335 GLU A N 1
ATOM 2418 C CA . GLU A 1 335 ? 13.004 -3.724 -24.817 1.00 90.94 335 GLU A CA 1
ATOM 2419 C C . GLU A 1 335 ? 11.760 -2.879 -24.516 1.00 90.94 335 GLU A C 1
ATOM 2421 O O . GLU A 1 335 ? 11.774 -2.012 -23.638 1.00 90.94 335 GLU A O 1
ATOM 2426 N N . ILE A 1 336 ? 10.668 -3.147 -25.236 1.00 88.25 336 ILE A N 1
ATOM 2427 C CA . ILE A 1 336 ? 9.344 -2.554 -25.016 1.00 88.25 336 ILE A CA 1
ATOM 2428 C C . ILE A 1 336 ? 8.286 -3.658 -24.955 1.00 88.25 336 ILE A C 1
ATOM 2430 O O . ILE A 1 336 ? 8.296 -4.583 -25.761 1.00 88.25 336 ILE A O 1
ATOM 2434 N N . VAL A 1 337 ? 7.328 -3.534 -24.037 1.00 87.69 337 VAL A N 1
ATOM 2435 C CA . VAL A 1 337 ? 6.059 -4.269 -24.067 1.00 87.69 337 VAL A CA 1
ATOM 2436 C C . VAL A 1 337 ? 4.956 -3.307 -24.475 1.00 87.69 337 VAL A C 1
ATOM 2438 O O . VAL A 1 337 ? 4.611 -2.380 -23.738 1.00 87.69 337 VAL A O 1
ATOM 2441 N N . TRP A 1 338 ? 4.380 -3.552 -25.646 1.00 84.12 338 TRP A N 1
ATOM 2442 C CA . TRP A 1 338 ? 3.323 -2.719 -26.197 1.00 84.12 338 TRP A CA 1
ATOM 2443 C C . TRP A 1 338 ? 1.980 -3.037 -25.536 1.00 84.12 338 TRP A C 1
ATOM 2445 O O . TRP A 1 338 ? 1.416 -4.108 -25.746 1.00 84.12 338 TRP A O 1
ATOM 2455 N N . ALA A 1 339 ? 1.408 -2.097 -24.786 1.00 79.69 339 ALA A N 1
ATOM 2456 C CA . ALA A 1 339 ? 0.160 -2.284 -24.046 1.00 79.69 339 ALA A CA 1
ATOM 2457 C C . ALA A 1 339 ? -1.031 -2.671 -24.934 1.00 79.69 339 ALA A C 1
ATOM 2459 O O . ALA A 1 339 ? -1.897 -3.435 -24.513 1.00 79.69 339 ALA A O 1
ATOM 2460 N N . ALA A 1 340 ? -1.068 -2.162 -26.170 1.00 75.38 340 ALA A N 1
ATOM 2461 C CA . ALA A 1 340 ? -2.152 -2.424 -27.114 1.00 75.38 340 ALA A CA 1
ATOM 2462 C C . ALA A 1 340 ? -2.186 -3.879 -27.612 1.00 75.38 340 ALA A C 1
ATOM 2464 O O . ALA A 1 340 ? -3.257 -4.387 -27.940 1.00 75.38 340 ALA A O 1
ATOM 2465 N N . THR A 1 341 ? -1.030 -4.543 -27.689 1.00 76.88 341 THR A N 1
ATOM 2466 C CA . THR A 1 341 ? -0.895 -5.880 -28.293 1.00 76.88 341 THR A CA 1
ATOM 2467 C C . THR A 1 341 ? -0.393 -6.940 -27.314 1.00 76.88 341 THR A C 1
ATOM 2469 O O . THR A 1 341 ? -0.540 -8.128 -27.584 1.00 76.88 341 THR A O 1
ATOM 2472 N N . GLY A 1 342 ? 0.206 -6.533 -26.191 1.00 76.25 342 GLY A N 1
ATOM 2473 C CA . GLY A 1 342 ? 0.917 -7.403 -25.253 1.00 76.25 342 GLY A CA 1
ATOM 2474 C C . GLY A 1 342 ? 2.239 -7.956 -25.796 1.00 76.25 342 GLY A C 1
ATOM 2475 O O . GLY A 1 342 ? 2.848 -8.802 -25.147 1.00 76.25 342 GLY A O 1
ATOM 2476 N N . VAL A 1 343 ? 2.675 -7.517 -26.982 1.00 82.81 343 VAL A N 1
ATOM 2477 C CA . VAL A 1 343 ? 3.889 -8.020 -27.633 1.00 82.81 343 VAL A CA 1
ATOM 2478 C C . VAL A 1 343 ? 5.116 -7.368 -27.008 1.00 82.81 343 VAL A C 1
ATOM 2480 O O . VAL A 1 343 ? 5.193 -6.141 -26.926 1.00 82.81 343 VAL A O 1
ATOM 2483 N N . THR A 1 344 ? 6.077 -8.201 -26.613 1.00 87.06 344 THR A N 1
ATOM 2484 C CA . THR A 1 344 ? 7.431 -7.777 -26.254 1.00 87.06 344 THR A CA 1
ATOM 2485 C C . THR A 1 344 ? 8.280 -7.654 -27.515 1.00 87.06 344 THR A C 1
ATOM 2487 O O . THR A 1 344 ? 8.316 -8.568 -28.340 1.00 87.06 344 THR A O 1
ATOM 2490 N N . GLU A 1 345 ? 8.973 -6.533 -27.654 1.00 88.12 345 GLU A N 1
ATOM 2491 C CA . GLU A 1 345 ? 9.843 -6.215 -28.776 1.00 88.12 345 GLU A CA 1
ATOM 2492 C C . GLU A 1 345 ? 11.214 -5.762 -28.267 1.00 88.12 345 GLU A C 1
ATOM 2494 O O . GLU A 1 345 ? 11.306 -4.891 -27.404 1.00 88.12 345 GLU A O 1
ATOM 2499 N N . ALA A 1 346 ? 12.281 -6.320 -28.838 1.00 89.31 346 ALA A N 1
ATOM 2500 C CA . ALA A 1 346 ? 13.634 -5.833 -28.608 1.00 89.31 346 ALA A CA 1
ATOM 2501 C C . ALA A 1 346 ? 13.911 -4.584 -29.456 1.00 89.31 346 ALA A C 1
ATOM 2503 O O . ALA A 1 346 ? 13.661 -4.556 -30.662 1.00 89.31 346 ALA A O 1
ATOM 2504 N N . VAL A 1 347 ? 14.495 -3.565 -28.837 1.00 86.81 347 VAL A N 1
ATOM 2505 C CA . VAL A 1 347 ? 14.844 -2.298 -29.473 1.00 86.81 347 VAL A CA 1
ATOM 2506 C C . VAL A 1 347 ? 16.204 -2.459 -30.162 1.00 86.81 347 VAL A C 1
ATOM 2508 O O . VAL A 1 347 ? 17.255 -2.097 -29.624 1.00 86.81 347 VAL A O 1
ATOM 2511 N N . THR A 1 348 ? 16.204 -3.034 -31.366 1.00 86.62 348 THR A N 1
ATOM 2512 C CA . THR A 1 348 ? 17.411 -3.313 -32.171 1.00 86.62 348 THR A CA 1
ATOM 2513 C C . THR A 1 348 ? 17.523 -2.399 -33.392 1.00 86.62 348 THR A C 1
ATOM 2515 O O . THR A 1 348 ? 16.549 -1.771 -33.803 1.00 86.62 348 THR A O 1
ATOM 2518 N N . ASP A 1 349 ? 18.700 -2.359 -34.021 1.00 82.25 349 ASP A N 1
ATOM 2519 C CA . ASP A 1 349 ? 18.947 -1.588 -35.252 1.00 82.25 349 ASP A CA 1
ATOM 2520 C C . ASP A 1 349 ? 18.219 -2.144 -36.491 1.00 82.25 349 ASP A C 1
ATOM 2522 O O . ASP A 1 349 ? 18.288 -1.550 -37.566 1.00 82.25 349 ASP A O 1
ATOM 2526 N N . ASP A 1 350 ? 17.503 -3.262 -36.373 1.00 79.12 350 ASP A N 1
ATOM 2527 C CA . ASP A 1 350 ? 16.638 -3.766 -37.444 1.00 79.12 350 ASP A CA 1
ATOM 2528 C C . ASP A 1 350 ? 15.259 -3.082 -37.406 1.00 79.12 350 ASP A C 1
ATOM 2530 O O . ASP A 1 350 ? 14.715 -2.714 -38.452 1.00 79.12 350 ASP A O 1
ATOM 2534 N N . GLY A 1 351 ? 14.717 -2.864 -36.200 1.00 77.56 351 GLY A N 1
ATOM 2535 C CA . GLY A 1 351 ? 13.398 -2.257 -35.968 1.00 77.56 351 GLY A CA 1
ATOM 2536 C C . GLY A 1 351 ? 13.427 -0.764 -35.625 1.00 77.56 351 GLY A C 1
ATOM 2537 O O . GLY A 1 351 ? 12.414 -0.082 -35.776 1.00 77.56 351 GLY A O 1
ATOM 2538 N N . TRP A 1 352 ? 14.577 -0.238 -35.199 1.00 85.50 352 TRP A N 1
ATOM 2539 C CA . TRP A 1 352 ? 14.728 1.129 -34.696 1.00 85.50 352 TRP A CA 1
ATOM 2540 C C . TRP A 1 352 ? 15.868 1.869 -35.394 1.00 85.50 352 TRP A C 1
ATOM 2542 O O . TRP A 1 352 ? 16.860 1.274 -35.813 1.00 85.50 352 TRP A O 1
ATOM 2552 N N . THR A 1 353 ? 15.745 3.188 -35.516 1.00 83.62 353 THR A N 1
ATOM 2553 C CA . THR A 1 353 ? 16.829 4.056 -36.000 1.00 83.62 353 THR A CA 1
ATOM 2554 C C . THR A 1 353 ? 17.194 5.076 -34.940 1.00 83.62 353 THR A C 1
ATOM 2556 O O . THR A 1 353 ? 16.322 5.784 -34.439 1.00 83.62 353 THR A O 1
ATOM 2559 N N . THR A 1 354 ? 18.484 5.160 -34.625 1.00 83.94 354 THR A N 1
ATOM 2560 C CA . THR A 1 354 ? 19.035 6.187 -33.739 1.00 83.94 354 THR A CA 1
ATOM 2561 C C . THR A 1 354 ? 19.235 7.484 -34.516 1.00 83.94 354 THR A C 1
ATOM 2563 O O . THR A 1 354 ? 19.946 7.517 -35.522 1.00 83.94 354 THR A O 1
ATOM 2566 N N . ARG A 1 355 ? 18.599 8.552 -34.046 1.00 80.94 355 ARG A N 1
ATOM 2567 C CA . ARG A 1 355 ? 18.683 9.898 -34.605 1.00 80.94 355 ARG A CA 1
ATOM 2568 C C . ARG A 1 355 ? 19.941 10.627 -34.117 1.00 80.94 355 ARG A C 1
ATOM 2570 O O . ARG A 1 355 ? 20.528 10.236 -33.107 1.00 80.94 355 ARG A O 1
ATOM 2577 N N . PRO A 1 356 ? 20.348 11.726 -34.784 1.00 76.56 356 PRO A N 1
ATOM 2578 C CA . PRO A 1 356 ? 21.508 12.519 -34.366 1.00 76.56 356 PRO A CA 1
ATOM 2579 C C . PRO A 1 356 ? 21.422 13.086 -32.941 1.00 76.56 356 PRO A C 1
ATOM 2581 O O . PRO A 1 356 ? 22.454 13.325 -32.321 1.00 76.56 356 PRO A O 1
ATOM 2584 N N . ASP A 1 357 ? 20.211 13.303 -32.423 1.00 79.44 357 ASP A N 1
ATOM 2585 C CA . ASP A 1 357 ? 19.960 13.772 -31.054 1.00 79.44 357 ASP A CA 1
ATOM 2586 C C . ASP A 1 357 ? 20.009 12.649 -29.997 1.00 79.44 357 ASP A C 1
ATOM 2588 O O . ASP A 1 357 ? 19.834 12.913 -28.810 1.00 79.44 357 ASP A O 1
ATOM 2592 N N . GLY A 1 358 ? 20.268 11.405 -30.415 1.00 81.44 358 GLY A N 1
ATOM 2593 C CA . GLY A 1 358 ? 20.326 10.224 -29.556 1.00 81.44 358 GLY A CA 1
ATOM 2594 C C . GLY A 1 358 ? 18.979 9.540 -29.315 1.00 81.44 358 GLY A C 1
ATOM 2595 O O . GLY A 1 358 ? 18.965 8.453 -28.739 1.00 81.44 358 GLY A O 1
ATOM 2596 N N . SER A 1 359 ? 17.861 10.117 -29.768 1.00 84.12 359 SER A N 1
ATOM 2597 C CA . SER A 1 359 ? 16.553 9.455 -29.705 1.00 84.12 359 SER A CA 1
ATOM 2598 C C . SER A 1 359 ? 16.478 8.271 -30.676 1.00 84.12 359 SER A C 1
ATOM 2600 O O . SER A 1 359 ? 17.198 8.215 -31.675 1.00 84.12 359 SER A O 1
ATOM 2602 N N . ARG A 1 360 ? 15.608 7.297 -30.402 1.00 85.62 360 ARG A N 1
ATOM 2603 C CA . ARG A 1 360 ? 15.378 6.134 -31.269 1.00 85.62 360 ARG A CA 1
ATOM 2604 C C . ARG A 1 360 ? 13.949 6.161 -31.785 1.00 85.62 360 ARG A C 1
ATOM 2606 O O . ARG A 1 360 ? 13.016 6.189 -30.990 1.00 85.62 360 ARG A O 1
ATOM 2613 N N . MET A 1 361 ? 13.759 6.116 -33.102 1.00 83.12 361 MET A N 1
ATOM 2614 C CA . MET A 1 361 ? 12.424 6.012 -33.702 1.00 83.12 361 MET A CA 1
ATOM 2615 C C . MET A 1 361 ? 12.149 4.604 -34.223 1.00 83.12 361 MET A C 1
ATOM 2617 O O . MET A 1 361 ? 12.996 4.012 -34.896 1.00 83.12 361 MET A O 1
ATOM 2621 N N . HIS A 1 362 ? 10.945 4.103 -33.941 1.00 83.56 362 HIS A N 1
ATOM 2622 C CA . HIS A 1 362 ? 10.458 2.826 -34.447 1.00 83.56 362 HIS A CA 1
ATOM 2623 C C . HIS A 1 362 ? 10.152 2.904 -35.941 1.00 83.56 362 HIS A C 1
ATOM 2625 O O . HIS A 1 362 ? 9.392 3.775 -36.366 1.00 83.56 362 HIS A O 1
ATOM 2631 N N . ARG A 1 363 ? 10.724 2.002 -36.745 1.00 70.94 363 ARG A N 1
ATOM 2632 C CA . ARG A 1 363 ? 10.537 2.000 -38.205 1.00 70.94 363 ARG A CA 1
ATOM 2633 C C . ARG A 1 363 ? 9.206 1.395 -38.630 1.00 70.94 363 ARG A C 1
ATOM 2635 O O . ARG A 1 363 ? 8.621 1.862 -39.598 1.00 70.94 363 ARG A O 1
ATOM 2642 N N . TYR A 1 364 ? 8.748 0.336 -37.962 1.00 67.56 364 TYR A N 1
ATOM 2643 C CA . TYR A 1 364 ? 7.646 -0.483 -38.469 1.00 67.56 364 TYR A CA 1
ATOM 2644 C C . TYR A 1 364 ? 6.714 -0.945 -37.353 1.00 67.56 364 TYR A C 1
ATOM 2646 O O . TYR A 1 364 ? 7.062 -1.841 -36.593 1.00 67.56 364 TYR A O 1
ATOM 2654 N N . GLY A 1 365 ? 5.483 -0.433 -37.325 1.00 65.12 365 GLY A N 1
ATOM 2655 C CA . GLY A 1 365 ? 4.446 -0.916 -36.414 1.00 65.12 365 GLY A CA 1
ATOM 2656 C C . GLY A 1 365 ? 3.939 0.164 -35.466 1.00 65.12 365 GLY A C 1
ATOM 2657 O O . GLY A 1 365 ? 3.386 1.166 -35.919 1.00 65.12 365 GLY A O 1
ATOM 2658 N N . ALA A 1 366 ? 4.025 -0.090 -34.159 1.00 66.38 366 ALA A N 1
ATOM 2659 C CA . ALA A 1 366 ? 3.481 0.801 -33.143 1.00 66.38 366 ALA A CA 1
ATOM 2660 C C . ALA A 1 366 ? 4.241 2.136 -33.128 1.00 66.38 366 ALA A C 1
ATOM 2662 O O . ALA A 1 366 ? 5.451 2.201 -32.951 1.00 66.38 366 ALA A O 1
ATOM 2663 N N . MET A 1 367 ? 3.501 3.221 -33.331 1.00 75.38 367 MET A N 1
ATOM 2664 C CA . MET A 1 367 ? 4.072 4.522 -33.656 1.00 75.38 367 MET A CA 1
ATOM 2665 C C . MET A 1 367 ? 4.731 5.149 -32.424 1.00 75.38 367 MET A C 1
ATOM 2667 O O . MET A 1 367 ? 4.029 5.702 -31.576 1.00 75.38 367 MET A O 1
ATOM 2671 N N . GLY A 1 368 ? 6.059 5.062 -32.310 1.00 78.50 368 GLY A N 1
ATOM 2672 C CA . GLY A 1 368 ? 6.773 5.480 -31.102 1.00 78.50 368 GLY A CA 1
ATOM 2673 C C . GLY A 1 368 ? 8.188 6.016 -31.325 1.00 78.50 368 GLY A C 1
ATOM 2674 O O . GLY A 1 368 ? 8.918 5.580 -32.218 1.00 78.50 368 GLY A O 1
ATOM 2675 N N . VAL A 1 369 ? 8.573 6.964 -30.470 1.00 83.12 369 VAL A N 1
ATOM 2676 C CA . VAL A 1 369 ? 9.934 7.493 -30.318 1.00 83.12 369 VAL A CA 1
ATOM 2677 C C . VAL A 1 369 ? 10.364 7.299 -28.872 1.00 83.12 369 VAL A C 1
ATOM 2679 O O . VAL A 1 369 ? 9.632 7.672 -27.961 1.00 83.12 369 VAL A O 1
ATOM 2682 N N . ILE A 1 370 ? 11.547 6.731 -28.669 1.00 86.44 370 ILE A N 1
ATOM 2683 C CA . ILE A 1 370 ? 12.245 6.740 -27.386 1.00 86.44 370 ILE A CA 1
ATOM 2684 C C . ILE A 1 370 ? 13.147 7.973 -27.390 1.00 86.44 370 ILE A C 1
ATOM 2686 O O . ILE A 1 370 ? 14.081 8.050 -28.188 1.00 86.44 370 ILE A O 1
ATOM 2690 N N . ASP A 1 371 ? 12.867 8.945 -26.533 1.00 84.50 371 ASP A N 1
ATOM 2691 C CA . ASP A 1 371 ? 13.692 10.141 -26.378 1.00 84.50 371 ASP A CA 1
ATOM 2692 C C . ASP A 1 371 ? 15.086 9.801 -25.832 1.00 84.50 371 ASP A C 1
ATOM 2694 O O . ASP A 1 371 ? 15.327 8.710 -25.316 1.00 84.50 371 ASP A O 1
ATOM 2698 N N . ALA A 1 372 ? 16.024 10.748 -25.913 1.00 82.50 372 ALA A N 1
ATOM 2699 C CA . ALA A 1 372 ? 17.386 10.551 -25.409 1.00 82.50 372 ALA A CA 1
ATOM 2700 C C . ALA A 1 372 ? 17.443 10.259 -23.891 1.00 82.50 372 ALA A C 1
ATOM 2702 O O . ALA A 1 372 ? 18.409 9.669 -23.413 1.00 82.50 372 ALA A O 1
ATOM 2703 N N . ASP A 1 373 ? 16.412 10.645 -23.132 1.00 81.69 373 ASP A N 1
ATOM 2704 C CA . ASP A 1 373 ? 16.252 10.312 -21.708 1.00 81.69 373 ASP A CA 1
ATOM 2705 C C . ASP A 1 373 ? 15.587 8.934 -21.464 1.00 81.69 373 ASP A C 1
ATOM 2707 O O . ASP A 1 373 ? 15.437 8.479 -20.323 1.00 81.69 373 ASP A O 1
ATOM 2711 N N . GLY A 1 374 ? 15.224 8.231 -22.539 1.00 81.44 374 GLY A N 1
ATOM 2712 C CA . GLY A 1 374 ? 14.585 6.921 -22.519 1.00 81.44 374 GLY A CA 1
ATOM 2713 C C . GLY A 1 374 ? 13.059 6.951 -22.400 1.00 81.44 374 GLY A C 1
ATOM 2714 O O . GLY A 1 374 ? 12.455 5.891 -22.233 1.00 81.44 374 GLY A O 1
ATOM 2715 N N . THR A 1 375 ? 12.425 8.122 -22.473 1.00 83.38 375 THR A N 1
ATOM 2716 C CA . THR A 1 375 ? 10.961 8.248 -22.447 1.00 83.38 375 THR A CA 1
ATOM 2717 C C . THR A 1 375 ? 10.353 7.782 -23.768 1.00 83.38 375 THR A C 1
ATOM 2719 O O . THR A 1 375 ? 10.727 8.278 -24.826 1.00 83.38 375 THR A O 1
ATOM 2722 N N . LEU A 1 376 ? 9.382 6.862 -23.734 1.00 84.94 376 LEU A N 1
ATOM 2723 C CA . LEU A 1 376 ? 8.601 6.510 -24.926 1.00 84.94 376 LEU A CA 1
ATOM 2724 C C . LEU A 1 376 ? 7.464 7.510 -25.109 1.00 84.94 376 LEU A C 1
ATOM 2726 O O . LEU A 1 376 ? 6.565 7.615 -24.272 1.00 84.94 376 LEU A O 1
ATOM 2730 N N . ARG A 1 377 ? 7.471 8.192 -26.248 1.00 82.25 377 ARG A N 1
ATOM 2731 C CA . ARG A 1 377 ? 6.351 8.984 -26.743 1.00 82.25 377 ARG A CA 1
ATOM 2732 C C . ARG A 1 377 ? 5.711 8.262 -27.910 1.00 82.25 377 ARG A C 1
ATOM 2734 O O . ARG A 1 377 ? 6.391 7.909 -28.873 1.00 82.25 377 ARG A O 1
ATOM 2741 N N . ARG A 1 378 ? 4.395 8.081 -27.846 1.00 78.44 378 ARG A N 1
ATOM 2742 C CA . ARG A 1 378 ? 3.621 7.615 -28.992 1.00 78.44 378 ARG A CA 1
ATOM 2743 C C . ARG A 1 378 ? 3.208 8.771 -29.883 1.00 78.44 378 ARG A C 1
ATOM 2745 O O . ARG A 1 378 ? 2.942 9.877 -29.413 1.00 78.44 378 ARG A O 1
ATOM 2752 N N . PHE A 1 379 ? 3.103 8.491 -31.172 1.00 74.38 379 PHE A N 1
ATOM 2753 C CA . PHE A 1 379 ? 2.350 9.349 -32.074 1.00 74.38 379 PHE A CA 1
ATOM 2754 C C . PHE A 1 379 ? 0.872 8.968 -32.014 1.00 74.38 379 PHE A C 1
ATOM 2756 O O . PHE A 1 379 ? 0.531 7.786 -32.038 1.00 74.38 379 PHE A O 1
ATOM 2763 N N . ASP A 1 380 ? -0.004 9.971 -31.952 1.00 71.00 380 ASP A N 1
ATOM 2764 C CA . ASP A 1 380 ? -1.450 9.757 -32.011 1.00 71.00 380 ASP A CA 1
ATOM 2765 C C . ASP A 1 380 ? -1.822 9.136 -33.373 1.00 71.00 380 ASP A C 1
ATOM 2767 O O . ASP A 1 380 ? -1.628 9.793 -34.401 1.00 71.00 380 ASP A O 1
ATOM 2771 N N . PRO A 1 381 ? -2.365 7.905 -33.413 1.00 67.81 381 PRO A N 1
ATOM 2772 C CA . PRO A 1 381 ? -2.710 7.227 -34.660 1.00 67.81 381 PRO A CA 1
ATOM 2773 C C . PRO A 1 381 ? -3.852 7.908 -35.432 1.00 67.81 381 PRO A C 1
ATOM 2775 O O . PRO A 1 381 ? -4.045 7.612 -36.608 1.00 67.81 381 PRO A O 1
ATOM 2778 N N . ALA A 1 382 ? -4.622 8.810 -34.808 1.00 71.25 382 ALA A N 1
ATOM 2779 C CA . ALA A 1 382 ? -5.600 9.638 -35.515 1.00 71.25 382 ALA A CA 1
ATOM 2780 C C . ALA A 1 382 ? -4.950 10.854 -36.196 1.00 71.25 382 ALA A C 1
ATOM 2782 O O . ALA A 1 382 ? -5.446 11.337 -37.215 1.00 71.25 382 ALA A O 1
ATOM 2783 N N . ALA A 1 383 ? -3.845 11.351 -35.638 1.00 74.81 383 ALA A N 1
ATOM 2784 C CA . ALA A 1 383 ? -3.139 12.524 -36.134 1.00 74.81 383 ALA A CA 1
ATOM 2785 C C . ALA A 1 383 ? -1.937 12.178 -37.014 1.00 74.81 383 ALA A C 1
ATOM 2787 O O . ALA A 1 383 ? -1.424 13.070 -37.679 1.00 74.81 383 ALA A O 1
ATOM 2788 N N . TRP A 1 384 ? -1.479 10.929 -37.033 1.00 76.25 384 TRP A N 1
ATOM 2789 C CA . TRP A 1 384 ? -0.277 10.501 -37.741 1.00 76.25 384 TRP A CA 1
ATOM 2790 C C . TRP A 1 384 ? -0.506 9.164 -38.449 1.00 76.25 384 TRP A C 1
ATOM 2792 O O . TRP A 1 384 ? -1.256 8.315 -37.978 1.00 76.25 384 TRP A O 1
ATOM 2802 N N . SER A 1 385 ? 0.152 8.958 -39.587 1.00 74.31 385 SER A N 1
ATOM 2803 C CA . SER A 1 385 ? 0.067 7.734 -40.386 1.00 74.31 385 SER A CA 1
ATOM 2804 C C . SER A 1 385 ? 1.465 7.203 -40.719 1.00 74.31 385 SER A C 1
ATOM 2806 O O . SER A 1 385 ? 2.309 7.987 -41.169 1.00 74.31 385 SER A O 1
ATOM 2808 N N . PRO A 1 386 ? 1.731 5.898 -40.509 1.00 71.50 386 PRO A N 1
ATOM 2809 C CA . PRO A 1 386 ? 3.008 5.285 -40.859 1.00 71.50 386 PRO A CA 1
ATOM 2810 C C . PRO A 1 386 ? 3.151 5.132 -42.379 1.00 71.50 386 PRO A C 1
ATOM 2812 O O . PRO A 1 386 ? 2.174 4.870 -43.086 1.00 71.50 386 PRO A O 1
ATOM 2815 N N . ARG A 1 387 ? 4.381 5.246 -42.876 1.00 70.19 387 ARG A N 1
ATOM 2816 C CA . ARG A 1 387 ? 4.764 5.000 -44.272 1.00 70.19 387 ARG A CA 1
ATOM 2817 C C . ARG A 1 387 ? 5.563 3.706 -44.404 1.00 70.19 387 ARG A C 1
ATOM 2819 O O . ARG A 1 387 ? 6.125 3.189 -43.443 1.00 70.19 387 ARG A O 1
ATOM 2826 N N . ALA A 1 388 ? 5.623 3.187 -45.629 1.00 62.66 388 ALA A N 1
ATOM 2827 C CA . ALA A 1 388 ? 6.350 1.957 -45.943 1.00 62.66 388 ALA A CA 1
ATOM 2828 C C . ALA A 1 388 ? 7.880 2.095 -45.807 1.00 62.66 388 ALA A C 1
ATOM 2830 O O . ALA A 1 388 ? 8.559 1.094 -45.603 1.00 62.66 388 ALA A O 1
ATOM 2831 N N . ASP A 1 389 ? 8.406 3.317 -45.904 1.00 62.53 389 ASP A N 1
ATOM 2832 C CA . ASP A 1 389 ? 9.817 3.674 -45.687 1.00 62.53 389 ASP A CA 1
ATOM 2833 C C . ASP A 1 389 ? 10.167 3.888 -44.199 1.00 62.53 389 ASP A C 1
ATOM 2835 O O . ASP A 1 389 ? 11.316 4.156 -43.851 1.00 62.53 389 ASP A O 1
ATOM 2839 N N . GLY A 1 390 ? 9.179 3.753 -43.310 1.00 64.50 390 GLY A N 1
ATOM 2840 C CA . GLY A 1 390 ? 9.315 3.912 -41.865 1.00 64.50 390 GLY A CA 1
ATOM 2841 C C . GLY A 1 390 ? 9.184 5.347 -41.354 1.00 64.50 390 GLY A C 1
ATOM 2842 O O . GLY A 1 390 ? 9.366 5.584 -40.160 1.00 64.50 390 GLY A O 1
ATOM 2843 N N . ALA A 1 391 ? 8.857 6.312 -42.218 1.00 71.12 391 ALA A N 1
ATOM 2844 C CA . ALA A 1 391 ? 8.512 7.664 -41.793 1.00 71.12 391 ALA A CA 1
ATOM 2845 C C . ALA A 1 391 ? 7.064 7.765 -41.283 1.00 71.12 391 ALA A C 1
ATOM 2847 O O . ALA A 1 391 ? 6.210 6.933 -41.593 1.00 71.12 391 ALA A O 1
ATOM 2848 N N . TYR A 1 392 ? 6.766 8.830 -40.537 1.00 73.50 392 TYR A N 1
ATOM 2849 C CA . TYR A 1 392 ? 5.404 9.161 -40.108 1.00 73.50 392 TYR A CA 1
ATOM 2850 C C . TYR A 1 392 ? 4.995 10.511 -40.682 1.00 73.50 392 TYR A C 1
ATOM 2852 O O . TYR A 1 392 ? 5.734 11.491 -40.576 1.00 73.50 392 TYR A O 1
ATOM 2860 N N . VAL A 1 393 ? 3.804 10.563 -41.278 1.00 74.69 393 VAL A N 1
ATOM 2861 C CA . VAL A 1 393 ? 3.208 11.795 -41.809 1.00 74.69 393 VAL A CA 1
ATOM 2862 C C . VAL A 1 393 ? 2.025 12.179 -40.951 1.00 74.69 393 VAL A C 1
ATOM 2864 O O . VAL A 1 393 ? 1.178 11.342 -40.640 1.00 74.69 393 VAL A O 1
ATOM 2867 N N . ARG A 1 394 ? 1.949 13.453 -40.581 1.00 78.19 394 ARG A N 1
ATOM 2868 C CA . ARG A 1 394 ? 0.785 13.979 -39.880 1.00 78.19 394 ARG A CA 1
ATOM 2869 C C . ARG A 1 394 ? -0.416 14.009 -40.828 1.00 78.19 394 ARG A C 1
ATOM 2871 O O . ARG A 1 394 ? -0.278 14.390 -41.984 1.00 78.19 394 ARG A O 1
ATOM 2878 N N . ALA A 1 395 ? -1.594 13.622 -40.353 1.00 75.38 395 ALA A N 1
ATOM 2879 C CA . ALA A 1 395 ? -2.815 13.474 -41.148 1.00 75.38 395 ALA A CA 1
ATOM 2880 C C . ALA A 1 395 ? -3.249 14.771 -41.860 1.00 75.38 395 ALA A C 1
ATOM 2882 O O . ALA A 1 395 ? -3.925 14.721 -42.883 1.00 75.38 395 ALA A O 1
ATOM 2883 N N . ASP A 1 396 ? -2.840 15.928 -41.337 1.00 74.88 396 ASP A N 1
ATOM 2884 C CA . ASP A 1 396 ? -3.059 17.254 -41.923 1.00 74.88 396 ASP A CA 1
ATOM 2885 C C . ASP A 1 396 ? -1.958 17.684 -42.920 1.00 74.88 396 ASP A C 1
ATOM 2887 O O . ASP A 1 396 ? -2.007 18.788 -43.456 1.00 74.88 396 ASP A O 1
ATOM 2891 N N . GLY A 1 397 ? -0.966 16.825 -43.182 1.00 67.81 397 GLY A N 1
ATOM 2892 C CA . GLY A 1 397 ? 0.144 17.060 -44.111 1.00 67.81 397 GLY A CA 1
ATOM 2893 C C . GLY A 1 397 ? 1.192 18.060 -43.617 1.00 67.81 397 GLY A C 1
ATOM 2894 O O . GLY A 1 397 ? 2.079 18.437 -44.377 1.00 67.81 397 GLY A O 1
ATOM 2895 N N . THR A 1 398 ? 1.103 18.500 -42.358 1.00 67.50 398 THR A N 1
ATOM 2896 C CA . THR A 1 398 ? 1.892 19.631 -41.832 1.00 67.50 398 THR A CA 1
ATOM 2897 C C . THR A 1 398 ? 3.251 19.235 -41.255 1.00 67.50 398 THR A C 1
ATOM 2899 O O . THR A 1 398 ? 4.075 20.088 -40.923 1.00 67.50 398 THR A O 1
ATOM 2902 N N . ALA A 1 399 ? 3.506 17.935 -41.114 1.00 69.25 399 ALA A N 1
ATOM 2903 C CA . ALA A 1 399 ? 4.762 17.431 -40.585 1.00 69.25 399 ALA A CA 1
ATOM 2904 C C . ALA A 1 399 ? 5.084 16.042 -41.144 1.00 69.25 399 ALA A C 1
ATOM 2906 O O . ALA A 1 399 ? 4.199 15.196 -41.306 1.00 69.25 399 ALA A O 1
ATOM 2907 N N . LEU A 1 400 ? 6.374 15.824 -41.394 1.00 72.19 400 LEU A N 1
ATOM 2908 C CA . LEU A 1 400 ? 6.972 14.547 -41.761 1.00 72.19 400 LEU A CA 1
ATOM 2909 C C . LEU A 1 400 ? 8.142 14.297 -40.812 1.00 72.19 400 LEU A C 1
ATOM 2911 O O . LEU A 1 400 ? 8.990 15.169 -40.612 1.00 72.19 400 LEU A O 1
ATOM 2915 N N . VAL A 1 401 ? 8.185 13.096 -40.246 1.00 70.56 401 VAL A N 1
ATOM 2916 C CA . VAL A 1 401 ? 9.229 12.679 -39.313 1.00 70.56 401 VAL A CA 1
ATOM 2917 C C . VAL A 1 401 ? 9.893 11.418 -39.855 1.00 70.56 401 VAL A C 1
ATOM 2919 O O . VAL A 1 401 ? 9.218 10.410 -40.068 1.00 70.56 401 VAL A O 1
ATOM 2922 N N . HIS A 1 402 ? 11.208 11.473 -40.089 1.00 70.88 402 HIS A N 1
ATOM 2923 C CA . HIS A 1 402 ? 11.978 10.390 -40.709 1.00 70.88 402 HIS A CA 1
ATOM 2924 C C . HIS A 1 402 ? 12.883 9.664 -39.689 1.00 70.88 402 HIS A C 1
ATOM 2926 O O . HIS A 1 402 ? 13.447 10.321 -38.812 1.00 70.88 402 HIS A O 1
ATOM 2932 N N . PRO A 1 403 ? 13.090 8.332 -39.790 1.00 61.56 403 PRO A N 1
ATOM 2933 C CA . PRO A 1 403 ? 13.938 7.586 -38.847 1.00 61.56 403 PRO A CA 1
ATOM 2934 C C . PRO A 1 403 ? 15.390 8.055 -38.817 1.00 61.56 403 PRO A C 1
ATOM 2936 O O . PRO A 1 403 ? 16.011 8.044 -37.761 1.00 61.56 403 PRO A O 1
ATOM 2939 N N . GLY A 1 404 ? 15.927 8.454 -39.972 1.00 57.12 404 GLY A N 1
ATOM 2940 C CA . GLY A 1 404 ? 17.327 8.863 -40.137 1.00 57.12 404 GLY A CA 1
ATOM 2941 C C . GLY A 1 404 ? 17.563 10.361 -40.363 1.00 57.12 404 GLY A C 1
ATOM 2942 O O . GLY A 1 404 ? 18.685 10.727 -40.698 1.00 57.12 404 GLY A O 1
ATOM 2943 N N . GLY A 1 405 ? 16.534 11.212 -40.249 1.00 59.28 405 GLY A N 1
ATOM 2944 C CA . GLY A 1 405 ? 16.587 12.635 -40.629 1.00 59.28 405 GLY A CA 1
ATOM 2945 C C . GLY A 1 405 ? 16.131 13.594 -39.524 1.00 59.28 405 GLY A C 1
ATOM 2946 O O . GLY A 1 405 ? 15.714 13.160 -38.452 1.00 59.28 405 GLY A O 1
ATOM 2947 N N . GLY A 1 406 ? 16.233 14.902 -39.783 1.00 56.19 406 GLY A N 1
ATOM 2948 C CA . GLY A 1 406 ? 15.676 15.940 -38.908 1.00 56.19 406 GLY A CA 1
ATOM 2949 C C . GLY A 1 406 ? 14.158 16.067 -39.069 1.00 56.19 406 GLY A C 1
ATOM 2950 O O . GLY A 1 406 ? 13.613 15.714 -40.111 1.00 56.19 406 GLY A O 1
ATOM 2951 N N . ASP A 1 407 ? 13.464 16.564 -38.045 1.00 59.28 407 ASP A N 1
ATOM 2952 C CA . ASP A 1 407 ? 12.027 16.837 -38.130 1.00 59.28 407 ASP A CA 1
ATOM 2953 C C . ASP A 1 407 ? 11.784 17.994 -39.118 1.00 59.28 407 ASP A C 1
ATOM 2955 O O . ASP A 1 407 ? 12.259 19.115 -38.910 1.00 59.28 407 ASP A O 1
ATOM 2959 N N . HIS A 1 408 ? 11.033 17.745 -40.193 1.00 60.97 408 HIS A N 1
ATOM 2960 C CA . HIS A 1 408 ? 10.682 18.787 -41.155 1.00 60.97 408 HIS A CA 1
ATOM 2961 C C . HIS A 1 408 ? 9.312 19.368 -40.789 1.00 60.97 408 HIS A C 1
ATOM 2963 O O . HIS A 1 408 ? 8.269 18.742 -40.996 1.00 60.97 408 HIS A O 1
ATOM 2969 N N . ALA A 1 409 ? 9.315 20.580 -40.228 1.00 54.34 409 ALA A N 1
ATOM 2970 C CA . ALA A 1 409 ? 8.106 21.381 -40.078 1.00 54.34 409 ALA A CA 1
ATOM 2971 C C . ALA A 1 409 ? 7.709 21.925 -41.456 1.00 54.34 409 ALA A C 1
ATOM 2973 O O . ALA A 1 409 ? 8.434 22.726 -42.048 1.00 54.34 409 ALA A O 1
ATOM 2974 N N . LEU A 1 410 ? 6.574 21.469 -41.979 1.00 61.53 410 LEU A N 1
ATOM 2975 C CA . LEU A 1 410 ? 6.119 21.798 -43.324 1.00 61.53 410 LEU A CA 1
ATOM 2976 C C . LEU A 1 410 ? 4.985 22.821 -43.213 1.00 61.53 410 LEU A C 1
ATOM 2978 O O . LEU A 1 410 ? 4.016 22.618 -42.482 1.00 61.53 410 LEU A O 1
ATOM 2982 N N . VAL A 1 411 ? 5.097 23.947 -43.922 1.00 59.75 411 VAL A N 1
ATOM 2983 C CA . VAL A 1 411 ? 4.006 24.931 -43.973 1.00 59.75 411 VAL A CA 1
ATOM 2984 C C . VAL A 1 411 ? 2.901 24.351 -44.861 1.00 59.75 411 VAL A C 1
ATOM 2986 O O . VAL A 1 411 ? 3.151 24.122 -46.039 1.00 59.75 411 VAL A O 1
ATOM 2989 N N . PRO A 1 412 ? 1.680 24.104 -44.370 1.00 57.38 412 PRO A N 1
ATOM 2990 C CA . PRO A 1 412 ? 0.725 23.222 -45.059 1.00 57.38 412 PRO A CA 1
ATOM 2991 C C . PRO A 1 412 ? 0.271 23.776 -46.411 1.00 57.38 412 PRO A C 1
ATOM 2993 O O . PRO A 1 412 ? -0.008 23.041 -47.348 1.00 57.38 412 PRO A O 1
ATOM 2996 N N . GLU A 1 413 ? 0.232 25.102 -46.518 1.00 62.03 413 GLU A N 1
ATOM 2997 C CA . GLU A 1 413 ? -0.105 25.840 -47.738 1.00 62.03 413 GLU A CA 1
ATOM 2998 C C . GLU A 1 413 ? 1.029 25.797 -48.779 1.00 62.03 413 GLU A C 1
ATOM 3000 O O . GLU A 1 413 ? 0.808 25.976 -49.980 1.00 62.03 413 GLU A O 1
ATOM 3005 N N . GLU A 1 414 ? 2.256 25.545 -48.324 1.00 66.88 414 GLU A N 1
ATOM 3006 C CA . GLU A 1 414 ? 3.446 25.432 -49.158 1.00 66.88 414 GLU A CA 1
ATOM 3007 C C . GLU A 1 414 ? 3.707 24.006 -49.623 1.00 66.88 414 GLU A C 1
ATOM 3009 O O . GLU A 1 414 ? 4.686 23.814 -50.327 1.00 66.88 414 GLU A O 1
ATOM 3014 N N . TRP A 1 415 ? 2.901 23.008 -49.259 1.00 69.81 415 TRP A N 1
ATOM 3015 C CA . TRP A 1 415 ? 3.177 21.619 -49.616 1.00 69.81 415 TRP A CA 1
ATOM 3016 C C . TRP A 1 415 ? 1.925 20.895 -50.093 1.00 69.81 415 TRP A C 1
ATOM 3018 O O . TRP A 1 415 ? 0.847 20.998 -49.521 1.00 69.81 415 TRP A O 1
ATOM 3028 N N . THR A 1 416 ? 2.081 20.117 -51.157 1.00 69.25 416 THR A N 1
ATOM 3029 C CA . THR A 1 416 ? 1.039 19.230 -51.675 1.00 69.25 416 THR A CA 1
ATOM 3030 C C . THR A 1 416 ? 1.524 17.796 -51.589 1.00 69.25 416 THR A C 1
ATOM 3032 O O . THR A 1 416 ? 2.668 17.506 -51.933 1.00 69.25 416 THR A O 1
ATOM 3035 N N . VAL A 1 417 ? 0.660 16.905 -51.111 1.00 66.56 417 VAL A N 1
ATOM 3036 C CA . VAL A 1 417 ? 0.944 15.472 -51.015 1.00 66.56 417 VAL A CA 1
ATOM 3037 C C . VAL A 1 417 ? 0.101 14.767 -52.061 1.00 66.56 417 VAL A C 1
ATOM 3039 O O . VAL A 1 417 ? -1.122 14.919 -52.082 1.00 66.56 417 VAL A O 1
ATOM 3042 N N . ASP A 1 418 ? 0.746 14.032 -52.959 1.00 68.44 418 ASP A N 1
ATOM 3043 C CA . ASP A 1 418 ? 0.023 13.238 -53.947 1.00 68.44 418 ASP A CA 1
ATOM 3044 C C . ASP A 1 418 ? -0.392 11.861 -53.398 1.00 68.44 418 ASP A C 1
ATOM 3046 O O . ASP A 1 418 ? -0.033 11.457 -52.292 1.00 68.44 418 ASP A O 1
ATOM 3050 N N . ALA A 1 419 ? -1.164 11.114 -54.192 1.00 51.47 419 ALA A N 1
ATOM 3051 C CA . ALA A 1 419 ? -1.662 9.789 -53.816 1.00 51.47 419 ALA A CA 1
ATOM 3052 C C . ALA A 1 419 ? -0.552 8.740 -53.596 1.00 51.47 419 ALA A C 1
ATOM 3054 O O . ALA A 1 419 ? -0.834 7.661 -53.080 1.00 51.47 419 ALA A O 1
ATOM 3055 N N . THR A 1 420 ? 0.687 9.035 -53.999 1.00 56.41 420 THR A N 1
ATOM 3056 C CA . THR A 1 420 ? 1.858 8.180 -53.764 1.00 56.41 420 THR A CA 1
ATOM 3057 C C . THR A 1 420 ? 2.617 8.566 -52.497 1.00 56.41 420 THR A C 1
ATOM 3059 O O . THR A 1 420 ? 3.551 7.869 -52.120 1.00 56.41 420 THR A O 1
ATOM 3062 N N . GLY A 1 421 ? 2.215 9.649 -51.822 1.00 52.91 421 GLY A N 1
ATOM 3063 C CA . GLY A 1 421 ? 2.900 10.174 -50.642 1.00 52.91 421 GLY A CA 1
ATOM 3064 C C . GLY A 1 421 ? 4.110 11.050 -50.974 1.00 52.91 421 GLY A C 1
ATOM 3065 O O . GLY A 1 421 ? 4.867 11.396 -50.068 1.00 52.91 421 GLY A O 1
ATOM 3066 N N . THR A 1 422 ? 4.291 11.424 -52.246 1.00 72.88 422 THR A N 1
ATOM 3067 C CA . THR A 1 422 ? 5.324 12.379 -52.654 1.00 72.88 422 THR A CA 1
ATOM 3068 C C . THR A 1 422 ? 4.868 13.781 -52.278 1.00 72.88 422 THR A C 1
ATOM 3070 O O . THR A 1 422 ? 3.792 14.231 -52.683 1.00 72.88 422 THR A O 1
ATOM 3073 N N . MET A 1 423 ? 5.699 14.478 -51.511 1.00 71.88 423 MET A N 1
ATOM 3074 C CA . MET A 1 423 ? 5.471 15.857 -51.118 1.00 71.88 423 MET A CA 1
ATOM 3075 C C . MET A 1 423 ? 6.152 16.784 -52.107 1.00 71.88 423 MET A C 1
ATOM 3077 O O . MET A 1 423 ? 7.336 16.640 -52.402 1.00 71.88 423 MET A O 1
ATOM 3081 N N . ARG A 1 424 ? 5.415 17.761 -52.614 1.00 81.00 424 ARG A N 1
ATOM 3082 C CA . ARG A 1 424 ? 5.957 18.800 -53.483 1.00 81.00 424 ARG A CA 1
ATOM 3083 C C . ARG A 1 424 ? 5.697 20.145 -52.861 1.00 81.00 424 ARG A C 1
ATOM 3085 O O . ARG A 1 424 ? 4.544 20.453 -52.546 1.00 81.00 424 ARG A O 1
ATOM 3092 N N . ARG A 1 425 ? 6.748 20.946 -52.733 1.00 81.81 425 ARG A N 1
ATOM 3093 C CA . ARG A 1 425 ? 6.590 22.329 -52.322 1.00 81.81 425 ARG A CA 1
ATOM 3094 C C . ARG A 1 425 ? 5.811 23.084 -53.402 1.00 81.81 425 ARG A C 1
ATOM 3096 O O . ARG A 1 425 ? 6.035 22.866 -54.593 1.00 81.81 425 ARG A O 1
ATOM 3103 N N . SER A 1 426 ? 4.881 23.946 -53.009 1.00 80.25 426 SER A N 1
ATOM 3104 C CA . SER A 1 426 ? 3.961 24.686 -53.880 1.00 80.25 426 SER A CA 1
ATOM 3105 C C . SER A 1 426 ? 4.695 25.595 -54.870 1.00 80.25 426 SER A C 1
ATOM 3107 O O . SER A 1 426 ? 4.173 25.879 -55.945 1.00 80.25 426 SER A O 1
ATOM 3109 N N . ASP A 1 427 ? 5.914 26.025 -54.536 1.00 82.31 427 ASP A N 1
ATOM 3110 C CA . ASP A 1 427 ? 6.799 26.799 -55.414 1.00 82.31 427 ASP A CA 1
ATOM 3111 C C . ASP A 1 427 ? 7.660 25.927 -56.354 1.00 82.31 427 ASP A C 1
ATOM 3113 O O . ASP A 1 427 ? 8.403 26.454 -57.180 1.00 82.31 427 ASP A O 1
ATOM 3117 N N . GLY A 1 428 ? 7.560 24.596 -56.249 1.00 80.81 428 GLY A N 1
ATOM 3118 C CA . GLY A 1 428 ? 8.322 23.625 -57.034 1.00 80.81 428 GLY A CA 1
ATOM 3119 C C . GLY A 1 428 ? 9.805 23.525 -56.669 1.00 80.81 428 GLY A C 1
ATOM 3120 O O . GLY A 1 428 ? 10.528 22.772 -57.319 1.00 80.81 428 GLY A O 1
ATOM 3121 N N . SER A 1 429 ? 10.268 24.248 -55.646 1.00 82.75 429 SER A N 1
ATOM 3122 C CA . SER A 1 429 ? 11.685 24.291 -55.263 1.00 82.75 429 SER A CA 1
ATOM 3123 C C . SER A 1 429 ? 12.166 23.016 -54.579 1.00 82.75 429 SER A C 1
ATOM 3125 O O . SER A 1 429 ? 13.369 22.802 -54.457 1.00 82.75 429 SER A O 1
ATOM 3127 N N . GLN A 1 430 ? 11.247 22.161 -54.131 1.00 81.50 430 GLN A N 1
ATOM 312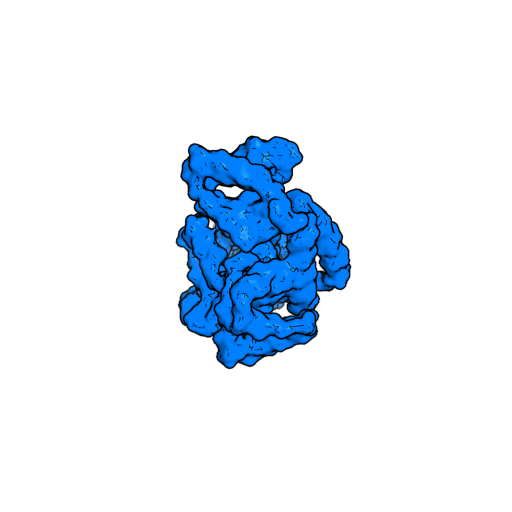8 C CA . GLN A 1 430 ? 11.592 20.988 -53.346 1.00 81.50 430 GLN A CA 1
ATOM 3129 C C . GLN A 1 430 ? 10.574 19.868 -53.548 1.00 81.50 430 GLN A C 1
ATOM 3131 O O . GLN A 1 430 ? 9.362 20.103 -53.610 1.00 81.50 430 GLN A O 1
ATOM 3136 N N . VAL A 1 431 ? 11.074 18.642 -53.650 1.00 78.88 431 VAL A N 1
ATOM 3137 C CA . VAL A 1 431 ? 10.272 17.421 -53.684 1.00 78.88 431 VAL A CA 1
ATOM 3138 C C . VAL A 1 431 ? 10.849 16.451 -52.667 1.00 78.88 431 VAL A C 1
ATOM 3140 O O . VAL A 1 431 ? 12.045 16.186 -52.693 1.00 78.88 431 VAL A O 1
ATOM 3143 N N . ILE A 1 432 ? 10.001 15.927 -51.788 1.00 74.00 432 ILE A N 1
ATOM 3144 C CA . ILE A 1 432 ? 10.346 14.846 -50.866 1.00 74.00 432 ILE A CA 1
ATOM 3145 C C . ILE A 1 432 ? 9.570 13.620 -51.326 1.00 74.00 432 ILE A C 1
ATOM 3147 O O . ILE A 1 432 ? 8.337 13.612 -51.321 1.00 74.00 432 ILE A O 1
ATOM 3151 N N . PHE A 1 433 ? 10.281 12.600 -51.780 1.00 67.81 433 PHE A N 1
ATOM 3152 C CA . PHE A 1 433 ? 9.680 11.393 -52.324 1.00 67.81 433 PHE A CA 1
ATOM 3153 C C . PHE A 1 433 ? 9.123 10.476 -51.228 1.00 67.81 433 PHE A C 1
ATOM 3155 O O . PHE A 1 433 ? 9.324 10.667 -50.023 1.00 67.81 433 PHE A O 1
ATOM 3162 N N . ALA A 1 434 ? 8.357 9.476 -51.667 1.00 52.91 434 ALA A N 1
ATOM 3163 C CA . ALA A 1 434 ? 7.723 8.477 -50.809 1.00 52.91 434 ALA A CA 1
ATOM 3164 C C . ALA A 1 434 ? 8.718 7.550 -50.074 1.00 52.91 434 ALA A C 1
ATOM 3166 O O . ALA A 1 434 ? 8.297 6.785 -49.212 1.00 52.91 434 ALA A O 1
ATOM 3167 N N . ASP A 1 435 ? 10.006 7.632 -50.401 1.00 52.06 435 ASP A N 1
ATOM 3168 C CA . ASP A 1 435 ? 11.137 6.935 -49.778 1.00 52.06 435 ASP A CA 1
ATOM 3169 C C . ASP A 1 435 ? 12.012 7.851 -48.897 1.00 52.06 435 ASP A C 1
ATOM 3171 O O . ASP A 1 435 ? 13.032 7.408 -48.373 1.00 52.06 435 ASP A O 1
ATOM 3175 N N . GLY A 1 436 ? 11.622 9.121 -48.738 1.00 54.12 436 GLY A N 1
ATOM 3176 C CA . GLY A 1 436 ? 12.350 10.106 -47.941 1.00 54.12 436 GLY A CA 1
ATOM 3177 C C . GLY A 1 436 ? 13.458 10.837 -48.702 1.00 54.12 436 GLY A C 1
ATOM 3178 O O . GLY A 1 436 ? 14.046 11.759 -48.136 1.00 54.12 436 GLY A O 1
ATOM 3179 N N . ASP A 1 437 ? 13.714 10.496 -49.972 1.00 60.41 437 ASP A N 1
ATOM 3180 C CA . ASP A 1 437 ? 14.685 11.228 -50.783 1.00 60.41 437 ASP A CA 1
ATOM 3181 C C . ASP A 1 437 ? 14.203 12.661 -51.018 1.00 60.41 437 ASP A C 1
ATOM 3183 O O . ASP A 1 437 ? 13.099 12.914 -51.507 1.00 60.41 437 ASP A O 1
ATOM 3187 N N . GLU A 1 438 ? 15.062 13.618 -50.682 1.00 75.69 438 GLU A N 1
ATOM 3188 C CA . GLU A 1 438 ? 14.781 15.039 -50.815 1.00 75.69 438 GLU A CA 1
ATOM 3189 C C . GLU A 1 438 ? 15.554 15.623 -51.994 1.00 75.69 438 GLU A C 1
ATOM 3191 O O . GLU A 1 438 ? 16.784 15.587 -52.055 1.00 75.69 438 GLU A O 1
ATOM 3196 N N . TRP A 1 439 ? 14.822 16.178 -52.952 1.00 78.75 439 TRP A N 1
ATOM 3197 C CA . TRP A 1 439 ? 15.384 16.857 -54.107 1.00 78.75 439 TRP A CA 1
ATOM 3198 C C . TRP A 1 439 ? 15.046 18.335 -54.018 1.00 78.75 439 TRP A C 1
ATOM 3200 O O . TRP A 1 439 ? 13.884 18.730 -54.104 1.00 78.75 439 TRP A O 1
ATOM 3210 N N . SER A 1 440 ? 16.083 19.153 -53.869 1.00 80.88 440 SER A N 1
ATOM 3211 C CA . SER A 1 440 ? 15.987 20.605 -53.971 1.00 80.88 440 SER A CA 1
ATOM 3212 C C . SER A 1 440 ? 16.342 21.049 -55.385 1.00 80.88 440 SER A C 1
ATOM 3214 O O . SER A 1 440 ? 17.410 20.724 -55.907 1.00 80.88 440 SER A O 1
ATOM 3216 N N . PHE A 1 441 ? 15.453 21.813 -56.003 1.00 78.44 441 PHE A N 1
ATOM 3217 C CA . PHE A 1 441 ? 15.621 22.376 -57.332 1.00 78.44 441 PHE A CA 1
ATOM 3218 C C . PHE A 1 441 ? 15.928 23.866 -57.191 1.00 78.44 441 PHE A C 1
ATOM 3220 O O . PHE A 1 441 ? 15.056 24.678 -56.886 1.00 78.44 441 PHE A O 1
ATOM 3227 N N . THR A 1 442 ? 17.186 24.241 -57.410 1.00 66.31 442 THR A N 1
ATOM 3228 C CA . THR A 1 442 ? 17.547 25.640 -57.664 1.00 66.31 442 THR A CA 1
ATOM 3229 C C . THR A 1 442 ? 17.239 25.952 -59.124 1.00 66.31 442 THR A C 1
ATOM 3231 O O . THR A 1 442 ? 17.717 25.227 -59.997 1.00 66.31 442 THR A O 1
ATOM 3234 N N . GLY A 1 443 ? 16.419 26.980 -59.360 1.00 55.03 443 GLY A N 1
ATOM 3235 C CA . GLY A 1 443 ? 15.990 27.407 -60.698 1.00 55.03 443 GLY A CA 1
ATOM 3236 C C . GLY A 1 443 ? 17.119 27.718 -61.671 1.00 55.03 443 GLY A C 1
ATOM 3237 O O . GLY A 1 443 ? 18.206 28.141 -61.211 1.00 55.03 443 GLY A O 1
#

Sequence (443 aa):
MLAYVFPGQGSQFPGMGAALAGDYAIARETFDTADAALDFGLSALCFDGAATELSRTENAQPAILATSVAAYRVLVQQTGCAPLVVAGHSLGEITAHVCAGSLDFGAALRLVRRRGELMQAAVAPGEGAMVAVMGLSAAEVDEICVAAAQSEIVAVANYNGAGQLVVSGQGGAVARARQLATEAGALTRELDVSAPFHCALMAPAAASLRAELVRTTFDSPRIPVVDGTSGRWDGGAADPVELLSAQVCAPVRWDAVMDGLAAHGVRYVIEVGPGARLTSMLRRAHRGIHTARFGEPADLEAVAGLLEDLPHLRHELGYWRHGPDGDLIASDASEIVWAATGVTEAVTDDGWTTRPDGSRMHRYGAMGVIDADGTLRRFDPAAWSPRADGAYVRADGTALVHPGGGDHALVPEEWTVDATGTMRRSDGSQVIFADGDEWSFTG

Organism: NCBI:txid257274